Protein 3LP6 (pdb70)

InterPro domains:
  IPR000031 PurE domain [PF00731] (9-153)
  IPR000031 PurE domain [SM01001] (8-157)
  IPR000031 PurE domain [TIGR01162] (10-164)
  IPR024694 PurE, prokaryotic type [PIRSF001338] (7-166)
  IPR024694 PurE, prokaryotic type [PTHR23046] (5-164)
  IPR033747 Class I PurE [MF_01929] (10-161)

Organism: Mycobacterium tuberculosis (strain ATCC 25618 / H37Rv) (NCBI:txid83332)

Solvent-accessible surface area: 26859 Å² total; per-residue (Å²): 180,156,32,57,0,0,0,0,5,12,30,110,84,13,107,108,36,0,28,74,0,26,59,9,1,66,118,7,100,15,29,41,26,76,101,88,6,7,5,22,136,57,11,115,52,1,32,59,13,0,114,25,0,24,94,88,11,3,28,0,0,0,0,0,11,10,1,1,1,1,4,0,1,0,0,0,9,3,1,17,0,0,0,0,0,0,0,7,19,68,77,196,84,44,0,46,1,0,0,2,0,0,1,13,4,48,93,11,7,2,2,0,0,2,12,16,26,12,0,19,5,0,0,18,0,0,0,7,13,14,0,9,73,52,87,156,16,46,62,92,5,76,42,30,36,96,132,30,31,92,74,4,64,63,81,28,61,63,0,84,170,72,47,99,242,30,76,0,0,0,0,0,11,27,32,86,9,35,108,32,0,30,74,0,24,52,7,0,65,113,9,106,13,54,43,26,16,71,7,5,4,4,21,52,12,10,112,53,0,32,61,11,1,119,21,0,46,97,108,44,5,75,2,0,0,0,0,10,8,1,1,1,1,4,0,0,1,0,11,20,5,16,123,30,62,4,0,0,0,0,6,50,77,73,86,20,115,0,78,1,0,51,19,0,0,63,58,28,52,104,68,15,112,18,36,37,20,65,67,25,12,0,22,85,0,0,44,54,0,1,133,66,15,0,62,96,57,93,124,14,137,62,98,15,78,44,31,74,83,138,92,62,98,66,99,63,58,121,75,36,90,114,117,158,89,49,18,147,126,125,211,142,92,118,167,26,73,0,0,0,0,4,13,34,104,86,9,106,104,41,0,30,76,0,24,56,9,0,65,114,10,105,12,28,41,29,72,104,82,8,9,4,23,139,59,8,100,57,0,19,73,17,1,128,26,0,23,98,76,30,3,31,0,0,0,0,0,10,8,1,1,1,1,3,0,0,0,0,0,10,5,2,17,0,0,0,0,0,0,0,7,18,70,76,194,85,44,0,47,1,0,0,2,0,0,1,13,3,50,85,10,6,2,2,0,0,2,11,16,27,12,0,22,4,0,0,19,0,0,1,8,13,14,0,10,74,55,93,156,13,49,62,99,6,60,41,24,32,79,136,41,28,97,71,4,61,59,68,17,40,86,6,73,155,69,16,22,129,108,68,192,152,17,84,56,84,95,170,30,73,0,0,0,0,0,13,28,56,87,11,32,101,41,0,28,76,0,22,60,11,0,26,86,10,61,7,11,41,26,7,48,5,7,4,4,22,57,11,7,97,55,0,21,79,18,1,132,26,0,41,99,78,31,3,74,2,0,0,0,0,9,8,1,0,1,0,3,0,0,0,0,11,21,8,15,122,28,60,4,0,0,0,0,6,52,75,73,88,20,115,0,80,1,0,50,19,0,0,61,56,28,56,100,66,16,112,17,38,39,20,66,66,28,13,0,24,87,0,0,47,53,0,1,131,58,14,0,73,98,50,85,154,11,106,63,99,15,77,30,39,75,88,150,96,65,100,79,91,66,66,139,72,61,78,104,112,171,117,111

B-factor: mean 25.92, std 11.49, range [10.52, 127.17]

Secondary structure (DSSP, 8-state):
---SEEEEES-GGGHHHHHHHHHHHHHTT--EEEEE--TTT-HHHHHHHHHHHHHHT--EEEEEEESS--HHHHHHHH-SS-EEEEEEP-SSGGGHHHHHHHH-PPTT---EE--TT-HHHHHHHHHHHHHTT-HHHHHHHHHHHHHHHHHHHHHHHHHHHHT-/--SEEEEES-GGGHHHHHHHHHHHHHTT--EEEEE--TTT-HHHHHHHHHHTTTTT--EEEEEEESS--HHHHHHHH-SS-EEEEEEP-SSGGGHHHHHHHH-PPTT---EE--TT-HHHHHHHHHHHHHTT-HHHHHHHHHHHHHHHHHHHHHHHHHHHHHHHHH-/--PPPSEEEEESSGGGHHHHHHHHHHHHHTT--EEEEE--TTT-HHHHHHHHHHHGGGT--EEEEEEESS--HHHHHHHT-SS-EEEEEEP-SSGGGHHHHHHHH-PPTT---EE--TT-HHHHHHHHHHHHHTT-HHHHHHHHHHHHHHHHHHHHHHHHHHHHHHHHH-/-PPTTPPPSEEEEESSGGGHHHHHHHHHHHHHTT--EEEEE--TTT-HHHHHHHHHHHGGGT--EEEEEEESS--HHHHHHTT-SS-EEEEEEP-SSGGGHHHHHHHH-PPTT---EE--TT-HHHHHHHHHHHHHTT-HHHHHHHHHHHHHHHHHHHHHHHHHHHH-

CATH classification: 3.40.50.1970

Nearest PDB structures (foldseek):
  3lp6-assembly1_C  TM=1.006E+00  e=2.056E-31  Mycobacterium tuberculosis
  4zmb-assembly1_B  TM=9.821E-01  e=9.609E-20  Acetobacter aceti 1023
  2fw8-assembly1_A  TM=9.788E-01  e=3.638E-19  Acetobacter aceti
  4z7j-assembly1_A  TM=9.784E-01  e=3.638E-19  Acetobacter aceti 1023
  5clf-assembly1_B  TM=9.811E-01  e=4.363E-19  Acetobacter aceti 1023

Foldseek 3Di:
DQAQEEEEEQDVVCCVLQVLLVVLLVVLPGHYYYYNAHCVPHVVVLLCCLQCQVVSNYQEYEYEYEALGCSQQSSQVRHVHAYEYAQEYDPPDRSPNSQCNQQVDPPDGHHHYDDHSPNNVVNVVVLCVVCVPPVVSVVVNVVVVVVVVVVVVVVVVVVVVVVD/DAQEEEEEQDVVLCVLQVLLVVLLVVLPGHYYYYNDHCPPHVVRLLCCLQCQVVVNYQEYEYEYEALRCSQQSSQVRHVHAYEYAQEQDDPDRSPNSQCNQQVDPPDGHHRYDDHSPNNVVNVVVLCVVCVPPPVSVVVNVVVVVVVVVVVVVVVVVVVVVVVVVVD/DPDQAQEEQEEQDCVCCVLQVLLVVLLVVLPGHYYYYYAHCVPCVPVLLVCLQCQVVSNHQEYEYEYEALRCSQQSSQVRHVHAYEYAQEYDDPDRSPNSQCNQQVDPPDGHHRYDDHSPNNVVNVVVLCVVCVPPPVSVVVNVVVVVVVVVVVVVVVVVVVVVVVVVVD/DADPDDQAQEEEEEQDVVCCVLLVLLVVLCVVLNGHYDYYHDHCVPCVPVLLVCLQCQVVSNHQEYEYEYEALRCSQQSSQVRHVHAYEYAQEYDPPDRSPNSQCNQQVDDPDGHHRYDDHSVNNVVNVVVLVVVCVPPVVSVVVNVVVVVVVVVVVVVVVVVVVVVD

Structure (mmCIF, N/CA/C/O backbone):
data_3LP6
#
_entry.id   3LP6
#
_cell.length_a   145.696
_cell.length_b   145.696
_cell.length_c   58.384
_cell.angle_alpha   90.00
_cell.angle_beta   90.00
_cell.angle_gamma   90.00
#
_symmetry.space_group_name_H-M   'P 42 21 2'
#
loop_
_entity.id
_entity.type
_entity.pdbx_description
1 polymer 'Phosphoribosylaminoimidazole carboxylase catalytic subunit'
2 non-polymer 'FORMIC ACID'
3 non-polymer GLYCEROL
4 water water
#
loop_
_atom_site.group_PDB
_atom_site.id
_atom_site.type_symbol
_atom_site.label_atom_id
_atom_site.label_alt_id
_atom_site.label_comp_id
_atom_site.label_asym_id
_atom_site.label_entity_id
_atom_site.label_seq_id
_atom_site.pdbx_PDB_ins_code
_atom_site.Cartn_x
_atom_site.Cartn_y
_atom_site.Cartn_z
_atom_site.occupancy
_atom_site.B_iso_or_equiv
_atom_site.auth_seq_id
_atom_site.auth_comp_id
_atom_site.auth_asym_id
_atom_site.auth_atom_id
_atom_site.pdbx_PDB_model_num
ATOM 1 N N . GLU A 1 6 ? 66.684 7.730 10.573 1.00 72.42 6 GLU A N 1
ATOM 2 C CA . GLU A 1 6 ? 66.827 7.730 12.023 1.00 70.83 6 GLU A CA 1
ATOM 3 C C . GLU A 1 6 ? 65.476 8.002 12.680 1.00 58.93 6 GLU A C 1
ATOM 4 O O . GLU A 1 6 ? 64.660 8.753 12.145 1.00 61.63 6 GLU A O 1
ATOM 10 N N . ARG A 1 7 ? 65.238 7.382 13.831 1.00 44.97 7 ARG A N 1
ATOM 11 C CA . ARG A 1 7 ? 63.968 7.547 14.528 1.00 37.96 7 ARG A CA 1
ATOM 12 C C . ARG A 1 7 ? 63.855 8.944 15.130 1.00 27.52 7 ARG A C 1
ATOM 13 O O . ARG A 1 7 ? 64.835 9.489 15.639 1.00 31.08 7 ARG A O 1
ATOM 21 N N . PRO A 1 8 ? 62.650 9.515 15.079 1.00 28.35 8 PRO A N 1
ATOM 22 C CA . PRO A 1 8 ? 62.424 10.893 15.530 1.00 25.30 8 PRO A CA 1
ATOM 23 C C . PRO A 1 8 ? 62.807 11.091 16.997 1.00 27.86 8 PRO A C 1
ATOM 24 O O . PRO A 1 8 ? 62.566 10.192 17.808 1.00 25.24 8 PRO A O 1
ATOM 28 N N . ARG A 1 9 ? 63.389 12.250 17.317 1.00 24.42 9 ARG A N 1
ATOM 29 C CA . ARG A 1 9 ? 63.735 12.611 18.690 1.00 21.66 9 ARG A CA 1
ATOM 30 C C . ARG A 1 9 ? 62.791 13.687 19.223 1.00 20.14 9 ARG A C 1
ATOM 31 O O . ARG A 1 9 ? 62.704 13.908 20.433 1.00 21.84 9 ARG A O 1
ATOM 39 N N . VAL A 1 10 ? 62.113 14.379 18.312 1.00 20.10 10 VAL A N 1
ATOM 40 C CA . VAL A 1 10 ? 61.151 15.417 18.686 1.00 18.06 10 VAL A CA 1
ATOM 41 C C . VAL A 1 10 ? 59.865 15.218 17.902 1.00 19.64 10 VAL A C 1
ATOM 42 O O . VAL A 1 10 ? 59.894 14.962 16.699 1.00 23.18 10 VAL A O 1
ATOM 46 N N . GLY A 1 11 ? 58.731 15.316 18.583 1.00 18.03 11 GLY A N 1
ATOM 47 C CA . GLY A 1 11 ? 57.455 15.231 17.899 1.00 16.87 11 GLY A CA 1
ATOM 48 C C . GLY A 1 11 ? 56.855 16.619 17.813 1.00 18.42 11 GLY A C 1
ATOM 49 O O . GLY A 1 11 ? 56.962 17.396 18.760 1.00 23.29 11 GLY A O 1
ATOM 50 N N . VAL A 1 12 ? 56.254 16.946 16.674 1.00 16.86 12 VAL A N 1
ATOM 51 C CA . VAL A 1 12 ? 55.602 18.246 16.507 1.00 15.58 12 VAL A CA 1
ATOM 52 C C . VAL A 1 12 ? 54.154 17.947 16.178 1.00 20.10 12 VAL A C 1
ATOM 53 O O . VAL A 1 12 ? 53.846 17.407 15.117 1.00 20.34 12 VAL A O 1
ATOM 57 N N . ILE A 1 13 ? 53.262 18.259 17.108 1.00 17.03 13 ILE A N 1
ATOM 58 C CA . ILE A 1 13 ? 51.876 17.870 16.936 1.00 17.45 13 ILE A CA 1
ATOM 59 C C . ILE A 1 13 ? 50.954 19.070 17.084 1.00 18.22 13 ILE A C 1
ATOM 60 O O . ILE A 1 13 ? 51.331 20.106 17.658 1.00 19.16 13 ILE A O 1
ATOM 65 N N . MET A 1 14 ? 49.750 18.934 16.544 1.00 16.80 14 MET A N 1
ATOM 66 C CA . MET A 1 14 ? 48.805 20.036 16.501 1.00 16.81 14 MET A CA 1
ATOM 67 C C . MET A 1 14 ? 47.418 19.452 16.316 1.00 21.77 14 MET A C 1
ATOM 68 O O . MET A 1 14 ? 47.268 18.338 15.810 1.00 22.82 14 MET A O 1
ATOM 73 N N . GLY A 1 15 ? 46.398 20.205 16.719 1.00 18.87 15 GLY A N 1
ATOM 74 C CA . GLY A 1 15 ? 45.036 19.699 16.675 1.00 23.70 15 GLY A CA 1
ATOM 75 C C . GLY A 1 15 ? 44.403 19.661 15.295 1.00 26.04 15 GLY A C 1
ATOM 76 O O . GLY A 1 15 ? 43.429 18.942 15.075 1.00 23.56 15 GLY A O 1
ATOM 77 N N . SER A 1 16 ? 44.940 20.437 14.361 1.00 23.11 16 SER A N 1
ATOM 78 C CA . SER A 1 16 ? 44.372 20.498 13.019 1.00 26.67 16 SER A CA 1
ATOM 79 C C . SER A 1 16 ? 45.446 20.784 11.980 1.00 30.03 16 SER A C 1
ATOM 80 O O . SER A 1 16 ? 46.430 21.453 12.272 1.00 28.42 16 SER A O 1
ATOM 83 N N . ASP A 1 17 ? 45.261 20.283 10.764 1.00 28.17 17 ASP A N 1
ATOM 84 C CA . ASP A 1 17 ? 46.191 20.610 9.691 1.00 27.51 17 ASP A CA 1
ATOM 85 C C . ASP A 1 17 ? 46.148 22.107 9.385 1.00 32.01 17 ASP A C 1
ATOM 86 O O . ASP A 1 17 ? 47.060 22.647 8.761 1.00 33.01 17 ASP A O 1
ATOM 91 N N . SER A 1 18 ? 45.098 22.778 9.850 1.00 26.46 18 SER A N 1
ATOM 92 C CA . SER A 1 18 ? 44.985 24.223 9.672 1.00 30.22 18 SER A CA 1
ATOM 93 C C . SER A 1 18 ? 45.960 24.988 10.571 1.00 28.03 18 SER A C 1
ATOM 94 O O . SER A 1 18 ? 46.143 26.197 10.407 1.00 27.21 18 SER A O 1
ATOM 97 N N . ASP A 1 19 ? 46.571 24.284 11.523 1.00 24.16 19 ASP A N 1
ATOM 98 C CA . ASP A 1 19 ? 47.599 24.871 12.379 1.00 21.84 19 ASP A CA 1
ATOM 99 C C . ASP A 1 19 ? 48.964 24.859 11.683 1.00 24.03 19 ASP A C 1
ATOM 100 O O . ASP A 1 19 ? 49.918 25.451 12.183 1.00 24.98 19 ASP A O 1
ATOM 105 N N . TRP A 1 20 ? 49.066 24.180 10.542 1.00 24.46 20 TRP A N 1
ATOM 106 C CA . TRP A 1 20 ? 50.364 23.976 9.884 1.00 23.14 20 TRP A CA 1
ATOM 107 C C . TRP A 1 20 ? 51.075 25.260 9.435 1.00 27.24 20 TRP A C 1
ATOM 108 O O . TRP A 1 20 ? 52.295 25.368 9.558 1.00 24.46 20 TRP A O 1
ATOM 119 N N . PRO A 1 21 ? 50.321 26.234 8.904 1.00 27.12 21 PRO A N 1
ATOM 120 C CA . PRO A 1 21 ? 50.950 27.512 8.542 1.00 29.98 21 PRO A CA 1
ATOM 121 C C . PRO A 1 21 ? 51.770 28.090 9.698 1.00 34.68 21 PRO A C 1
ATOM 122 O O . PRO A 1 21 ? 52.805 28.714 9.456 1.00 35.56 21 PRO A O 1
ATOM 126 N N . VAL A 1 22 ? 51.313 27.881 10.932 1.00 26.56 22 VAL A N 1
ATOM 127 C CA . VAL A 1 22 ? 52.073 28.281 12.117 1.00 26.69 22 VAL A CA 1
ATOM 128 C C . VAL A 1 22 ? 53.125 27.239 12.522 1.00 27.43 22 VAL A C 1
ATOM 129 O O . VAL A 1 22 ? 54.299 27.560 12.687 1.00 23.98 22 VAL A O 1
ATOM 133 N N . MET A 1 23 ? 52.711 25.984 12.669 1.00 22.01 23 MET A N 1
ATOM 134 C CA . MET A 1 23 ? 53.581 24.981 13.271 1.00 18.62 23 MET A CA 1
ATOM 135 C C . MET A 1 23 ? 54.736 24.557 12.368 1.00 22.44 23 MET A C 1
ATOM 136 O O . MET A 1 23 ? 55.714 23.975 12.836 1.00 24.14 23 MET A O 1
ATOM 141 N N . ALA A 1 24 ? 54.612 24.837 11.075 1.00 23.51 24 ALA A N 1
ATOM 142 C CA . ALA A 1 24 ? 55.659 24.479 10.121 1.00 24.88 24 ALA A CA 1
ATOM 143 C C . ALA A 1 24 ? 57.012 25.051 10.544 1.00 21.13 24 ALA A C 1
ATOM 144 O O . ALA A 1 24 ? 58.053 24.451 10.290 1.00 25.21 24 ALA A O 1
ATOM 146 N N . ASP A 1 25 ? 57.000 26.214 11.189 1.00 21.24 25 ASP A N 1
ATOM 147 C CA . ASP A 1 25 ? 58.246 26.835 11.628 1.00 20.45 25 ASP A CA 1
ATOM 148 C C . ASP A 1 25 ? 59.005 25.982 12.644 1.00 20.73 25 ASP A C 1
ATOM 149 O O . ASP A 1 25 ? 60.232 26.037 12.707 1.00 21.13 25 ASP A O 1
ATOM 154 N N . ALA A 1 26 ? 58.291 25.191 13.441 1.00 18.20 26 ALA A N 1
ATOM 155 C CA . ALA A 1 26 ? 58.972 24.337 14.405 1.00 19.53 26 ALA A CA 1
ATOM 156 C C . ALA A 1 26 ? 59.722 23.238 13.659 1.00 22.71 26 ALA A C 1
ATOM 157 O O . ALA A 1 26 ? 60.861 22.896 13.992 1.00 20.92 26 ALA A O 1
ATOM 159 N N . ALA A 1 27 ? 59.080 22.694 12.634 1.00 22.51 27 ALA A N 1
ATOM 160 C CA . ALA A 1 27 ? 59.709 21.642 11.850 1.00 22.40 27 ALA A CA 1
ATOM 161 C C . ALA A 1 27 ? 60.931 22.200 11.146 1.00 27.57 27 ALA A C 1
ATOM 162 O O . ALA A 1 27 ? 61.971 21.543 11.079 1.00 25.15 27 ALA A O 1
ATOM 164 N N . ALA A 1 28 ? 60.807 23.423 10.635 1.00 22.25 28 ALA A N 1
ATOM 165 C CA . ALA A 1 28 ? 61.914 24.070 9.953 1.00 26.61 28 ALA A CA 1
ATOM 166 C C . ALA A 1 28 ? 63.102 24.271 10.895 1.00 29.28 28 ALA A C 1
ATOM 167 O O . ALA A 1 28 ? 64.249 24.016 10.523 1.00 29.63 28 ALA A O 1
ATOM 169 N N . ALA A 1 29 ? 62.827 24.723 12.115 1.00 23.19 29 ALA A N 1
ATOM 170 C CA . ALA A 1 29 ? 63.892 24.948 13.089 1.00 23.10 29 ALA A CA 1
ATOM 171 C C . ALA A 1 29 ? 64.618 23.653 13.426 1.00 24.91 29 ALA A C 1
ATOM 172 O O . ALA A 1 29 ? 65.847 23.621 13.481 1.00 22.17 29 ALA A O 1
ATOM 174 N N . LEU A 1 30 ? 63.860 22.582 13.645 1.00 21.05 30 LEU A N 1
ATOM 175 C CA . LEU A 1 30 ? 64.458 21.287 13.912 1.00 21.19 30 LEU A CA 1
ATOM 176 C C . LEU A 1 30 ? 65.329 20.824 12.743 1.00 25.93 30 LEU A C 1
ATOM 177 O O . LEU A 1 30 ? 66.412 20.284 12.949 1.00 25.60 30 LEU A O 1
ATOM 182 N N . ALA A 1 31 ? 64.857 21.035 11.519 1.00 26.45 31 ALA A N 1
ATOM 183 C CA . ALA A 1 31 ? 65.602 20.576 10.354 1.00 29.83 31 ALA A CA 1
ATOM 184 C C . ALA A 1 31 ? 66.916 21.343 10.222 1.00 28.42 31 ALA A C 1
ATOM 185 O O . ALA A 1 31 ? 67.932 20.778 9.806 1.00 30.30 31 ALA A O 1
ATOM 187 N N . GLU A 1 32 ? 66.900 22.623 10.583 1.00 25.82 32 GLU A N 1
ATOM 188 C CA . GLU A 1 32 ? 68.116 23.439 10.536 1.00 29.67 32 GLU A CA 1
ATOM 189 C C . GLU A 1 32 ? 69.215 22.839 11.406 1.00 29.18 32 GLU A C 1
ATOM 190 O O . GLU A 1 32 ? 70.400 22.960 11.095 1.00 31.99 32 GLU A O 1
ATOM 196 N N . PHE A 1 33 ? 68.815 22.179 12.491 1.00 24.56 33 PHE A N 1
ATOM 197 C CA . PHE A 1 33 ? 69.772 21.534 13.389 1.00 23.37 33 PHE A CA 1
ATOM 198 C C . PHE A 1 33 ? 69.882 20.027 13.170 1.00 26.53 33 PHE A C 1
ATOM 199 O O . PHE A 1 33 ? 70.447 19.317 14.001 1.00 26.24 33 PHE A O 1
ATOM 207 N N . ASP A 1 34 ? 69.340 19.546 12.056 1.00 27.36 34 ASP A N 1
ATOM 208 C CA . ASP A 1 34 ? 69.400 18.122 11.719 1.00 24.97 34 ASP A CA 1
ATOM 209 C C . ASP A 1 34 ? 68.878 17.213 12.833 1.00 26.41 34 ASP A C 1
ATOM 210 O O . ASP A 1 34 ? 69.423 16.135 13.067 1.00 27.48 34 ASP A O 1
ATOM 215 N N . ILE A 1 35 ? 67.825 17.645 13.520 1.00 25.16 35 ILE A N 1
ATOM 216 C CA . ILE A 1 35 ? 67.193 16.790 14.516 1.00 22.04 35 ILE A CA 1
ATOM 217 C C . ILE A 1 35 ? 66.052 16.018 13.862 1.00 25.51 35 ILE A C 1
ATOM 218 O O . ILE A 1 35 ? 65.124 16.629 13.325 1.00 24.85 35 ILE A O 1
ATOM 223 N N . PRO A 1 36 ? 66.115 14.676 13.903 1.00 24.73 36 PRO A N 1
ATOM 224 C CA . PRO A 1 36 ? 65.035 13.840 13.374 1.00 23.80 36 PRO A CA 1
ATOM 225 C C . PRO A 1 36 ? 63.747 14.165 14.094 1.00 23.88 36 PRO A C 1
ATOM 226 O O . PRO A 1 36 ? 63.726 14.236 15.325 1.00 25.87 36 PRO A O 1
ATOM 230 N N . ALA A 1 37 ? 62.679 14.368 13.336 1.00 24.67 37 ALA A N 1
ATOM 231 C CA . ALA A 1 37 ? 61.423 14.782 13.927 1.00 20.37 37 ALA A CA 1
ATOM 232 C C . ALA A 1 37 ? 60.257 14.190 13.162 1.00 24.42 37 ALA A C 1
ATOM 233 O O . ALA A 1 37 ? 60.409 13.735 12.026 1.00 29.23 37 ALA A O 1
ATOM 235 N N . GLU A 1 38 ? 59.092 14.182 13.796 1.00 19.99 38 GLU A N 1
ATOM 236 C CA . GLU A 1 38 ? 57.886 13.739 13.126 1.00 22.32 38 GLU A CA 1
ATOM 237 C C . GLU A 1 38 ? 56.827 14.793 13.364 1.00 24.22 38 GLU A C 1
ATOM 238 O O . GLU A 1 38 ? 56.919 15.582 14.310 1.00 26.56 38 GLU A O 1
ATOM 244 N N . VAL A 1 39 ? 55.838 14.829 12.486 1.00 25.24 39 VAL A N 1
ATOM 245 C CA . VAL A 1 39 ? 54.753 15.781 12.622 1.00 22.88 39 VAL A CA 1
ATOM 246 C C . VAL A 1 39 ? 53.468 14.985 12.604 1.00 21.95 39 VAL A C 1
ATOM 247 O O . VAL A 1 39 ? 53.352 13.994 11.871 1.00 27.20 39 VAL A O 1
ATOM 251 N N . ARG A 1 40 ? 52.512 15.394 13.428 1.00 18.14 40 ARG A N 1
ATOM 252 C CA . ARG A 1 40 ? 51.244 14.680 13.514 1.00 20.91 40 ARG A CA 1
ATOM 253 C C . ARG A 1 40 ? 50.107 15.622 13.815 1.00 18.54 40 ARG A C 1
ATOM 254 O O . ARG A 1 40 ? 50.275 16.592 14.549 1.00 18.39 40 ARG A O 1
ATOM 262 N N . VAL A 1 41 ? 48.940 15.322 13.252 1.00 21.46 41 VAL A N 1
ATOM 263 C CA . VAL A 1 41 ? 47.716 15.946 13.719 1.00 20.29 41 VAL A CA 1
ATOM 264 C C . VAL A 1 41 ? 47.133 15.010 14.779 1.00 20.58 41 VAL A C 1
ATOM 265 O O . VAL A 1 41 ? 46.844 13.844 14.498 1.00 23.17 41 VAL A O 1
ATOM 269 N N . VAL A 1 42 ? 47.003 15.540 15.991 1.00 19.56 42 VAL A N 1
ATOM 270 C CA . VAL A 1 42 ? 46.529 14.827 17.163 1.00 20.71 42 VAL A CA 1
ATOM 271 C C . VAL A 1 42 ? 45.672 15.826 17.906 1.00 19.19 42 VAL A C 1
ATOM 272 O O . VAL A 1 42 ? 46.173 16.863 18.310 1.00 20.54 42 VAL A O 1
ATOM 276 N N . SER A 1 43 ? 44.385 15.532 18.079 1.00 16.77 43 SER A N 1
ATOM 277 C CA . SER A 1 43 ? 43.468 16.467 18.711 1.00 16.48 43 SER A CA 1
ATOM 278 C C . SER A 1 43 ? 43.059 15.981 20.102 1.00 19.87 43 SER A C 1
ATOM 279 O O . SER A 1 43 ? 42.615 14.838 20.268 1.00 22.01 43 SER A O 1
ATOM 282 N N . ALA A 1 44 ? 43.211 16.845 21.095 1.00 18.09 44 ALA A N 1
ATOM 283 C CA . ALA A 1 44 ? 42.835 16.509 22.461 1.00 21.07 44 ALA A CA 1
ATOM 284 C C . ALA A 1 44 ? 41.327 16.356 22.558 1.00 21.58 44 ALA A C 1
ATOM 285 O O . ALA A 1 44 ? 40.823 15.517 23.297 1.00 20.20 44 ALA A O 1
ATOM 287 N N . HIS A 1 45 ? 40.606 17.174 21.806 1.00 17.00 45 HIS A N 1
ATOM 288 C CA . HIS A 1 45 ? 39.150 17.189 21.898 1.00 17.80 45 HIS A CA 1
ATOM 289 C C . HIS A 1 45 ? 38.440 16.229 20.945 1.00 20.31 45 HIS A C 1
ATOM 290 O O . HIS A 1 45 ? 37.352 15.758 21.244 1.00 22.77 45 HIS A O 1
ATOM 297 N N . ARG A 1 46 ? 39.060 15.940 19.806 1.00 20.19 46 ARG A N 1
ATOM 298 C CA . ARG A 1 46 ? 38.441 15.097 18.790 1.00 20.96 46 ARG A CA 1
ATOM 299 C C . ARG A 1 46 ? 39.078 13.703 18.658 1.00 21.68 46 ARG A C 1
ATOM 300 O O . ARG A 1 46 ? 38.467 12.792 18.107 1.00 21.96 46 ARG A O 1
ATOM 308 N N . THR A 1 47 ? 40.304 13.543 19.156 1.00 23.70 47 THR A N 1
ATOM 309 C CA . THR A 1 47 ? 40.930 12.217 19.245 1.00 22.03 47 THR A CA 1
ATOM 310 C C . THR A 1 47 ? 41.650 12.032 20.584 1.00 23.41 47 THR A C 1
ATOM 311 O O . THR A 1 47 ? 42.862 11.828 20.621 1.00 23.33 47 THR A O 1
ATOM 315 N N . PRO A 1 48 ? 40.905 12.111 21.694 1.00 22.94 48 PRO A N 1
ATOM 316 C CA . PRO A 1 48 ? 41.523 11.985 23.017 1.00 21.93 48 PRO A CA 1
ATOM 317 C C . PRO A 1 48 ? 42.235 10.655 23.224 1.00 19.88 48 PRO A C 1
ATOM 318 O O . PRO A 1 48 ? 43.291 10.646 23.850 1.00 23.75 48 PRO A O 1
ATOM 322 N N . GLU A 1 49 ? 41.685 9.552 22.720 1.00 23.17 49 GLU A N 1
ATOM 323 C CA . GLU A 1 49 ? 42.374 8.261 22.855 1.00 22.95 49 GLU A CA 1
ATOM 324 C C . GLU A 1 49 ? 43.712 8.256 22.101 1.00 21.77 49 GLU A C 1
ATOM 325 O O . GLU A 1 49 ? 44.728 7.811 22.636 1.00 21.86 49 GLU A O 1
ATOM 331 N N . ALA A 1 50 ? 43.716 8.761 20.869 1.00 20.67 50 ALA A N 1
ATOM 332 C CA . ALA A 1 50 ? 44.948 8.865 20.088 1.00 24.48 50 ALA A CA 1
ATOM 333 C C . ALA A 1 50 ? 45.964 9.762 20.781 1.00 21.39 50 ALA A C 1
ATOM 334 O O . ALA A 1 50 ? 47.167 9.476 20.791 1.00 21.81 50 ALA A O 1
ATOM 336 N N . MET A 1 51 ? 45.477 10.861 21.349 1.00 18.78 51 MET A N 1
ATOM 337 C CA A MET A 1 51 ? 46.328 11.810 22.057 0.67 21.01 51 MET A CA 1
ATOM 338 C CA B MET A 1 51 ? 46.339 11.801 22.050 0.33 20.68 51 MET A CA 1
ATOM 339 C C . MET A 1 51 ? 46.976 11.132 23.255 1.00 20.31 51 MET A C 1
ATOM 340 O O . MET A 1 51 ? 48.174 11.240 23.462 1.00 20.45 51 MET A O 1
ATOM 349 N N . PHE A 1 52 ? 46.166 10.423 24.035 1.00 19.14 52 PHE A N 1
ATOM 350 C CA . PHE A 1 52 ? 46.674 9.735 25.211 1.00 23.24 52 PHE A CA 1
ATOM 351 C C . PHE A 1 52 ? 47.722 8.683 24.824 1.00 22.41 52 PHE A C 1
ATOM 352 O O . PHE A 1 52 ? 48.792 8.605 25.438 1.00 22.60 52 PHE A O 1
ATOM 360 N N . SER A 1 53 ? 47.433 7.898 23.789 1.00 22.00 53 SER A N 1
ATOM 361 C CA . SER A 1 53 ? 48.402 6.907 23.298 1.00 20.21 53 SER A CA 1
ATOM 362 C C . SER A 1 53 ? 49.702 7.540 22.804 1.00 21.53 53 SER A C 1
ATOM 363 O O . SER A 1 53 ? 50.789 7.033 23.070 1.00 23.60 53 SER A O 1
ATOM 366 N N . TYR A 1 54 ? 49.582 8.646 22.074 1.00 22.10 54 TYR A N 1
ATOM 367 C CA . TYR A 1 54 ? 50.748 9.319 21.533 1.00 21.25 54 TYR A CA 1
ATOM 368 C C . TYR A 1 54 ? 51.681 9.750 22.663 1.00 22.57 54 TYR A C 1
ATOM 369 O O . TYR A 1 54 ? 52.893 9.507 22.618 1.00 19.98 54 TYR A O 1
ATOM 378 N N . ALA A 1 55 ? 51.102 10.372 23.684 1.00 19.04 55 ALA A N 1
ATOM 379 C CA . ALA A 1 55 ? 51.866 10.862 24.826 1.00 19.51 55 ALA A CA 1
ATOM 380 C C . ALA A 1 55 ? 52.477 9.717 25.619 1.00 20.22 55 ALA A C 1
ATOM 381 O O . ALA A 1 55 ? 53.658 9.753 25.960 1.00 21.31 55 ALA A O 1
ATOM 383 N N . ARG A 1 56 ? 51.665 8.712 25.924 1.00 22.26 56 ARG A N 1
ATOM 384 C CA . ARG A 1 56 ? 52.131 7.567 26.696 1.00 22.96 56 ARG A CA 1
ATOM 385 C C . ARG A 1 56 ? 53.246 6.818 25.980 1.00 25.61 56 ARG A C 1
ATOM 386 O O . ARG A 1 56 ? 54.209 6.374 26.609 1.00 27.76 56 ARG A O 1
ATOM 394 N N . GLY A 1 57 ? 53.125 6.690 24.663 1.00 23.61 57 GLY A N 1
ATOM 395 C CA . GLY A 1 57 ? 54.106 5.935 23.898 1.00 22.64 57 GLY A CA 1
ATOM 396 C C . GLY A 1 57 ? 55.376 6.684 23.518 1.00 23.55 57 GLY A C 1
ATOM 397 O O . GLY A 1 57 ? 56.335 6.081 23.060 1.00 25.44 57 GLY A O 1
ATOM 398 N N . ALA A 1 58 ? 55.387 7.996 23.716 1.00 19.80 58 ALA A N 1
ATOM 399 C CA . ALA A 1 58 ? 56.449 8.845 23.163 1.00 17.43 58 ALA A CA 1
ATOM 400 C C . ALA A 1 58 ? 57.861 8.426 23.576 1.00 21.41 58 ALA A C 1
ATOM 401 O O . ALA A 1 58 ? 58.724 8.204 22.728 1.00 22.76 58 ALA A O 1
ATOM 403 N N . ALA A 1 59 ? 58.099 8.322 24.876 1.00 21.88 59 ALA A N 1
ATOM 404 C CA . ALA A 1 59 ? 59.443 8.030 25.364 1.00 22.96 59 ALA A CA 1
ATOM 405 C C . ALA A 1 59 ? 59.931 6.669 24.850 1.00 25.73 59 ALA A C 1
ATOM 406 O O . ALA A 1 59 ? 61.089 6.516 24.434 1.00 24.61 59 ALA A O 1
ATOM 408 N N . ALA A 1 60 ? 59.043 5.683 24.866 1.00 24.75 60 ALA A N 1
ATOM 409 C CA . ALA A 1 60 ? 59.389 4.348 24.382 1.00 26.77 60 ALA A CA 1
ATOM 410 C C . ALA A 1 60 ? 59.780 4.358 22.902 1.00 27.60 60 ALA A C 1
ATOM 411 O O . ALA A 1 60 ? 60.633 3.575 22.472 1.00 31.97 60 ALA A O 1
ATOM 413 N N A ARG A 1 61 ? 59.160 5.241 22.130 0.53 26.73 61 ARG A N 1
ATOM 414 N N B ARG A 1 61 ? 59.154 5.246 22.134 0.47 26.89 61 ARG A N 1
ATOM 415 C CA A ARG A 1 61 ? 59.460 5.347 20.709 0.53 28.56 61 ARG A CA 1
ATOM 416 C CA B ARG A 1 61 ? 59.438 5.374 20.708 0.47 28.83 61 ARG A CA 1
ATOM 417 C C A ARG A 1 61 ? 60.782 6.072 20.478 0.53 30.23 61 ARG A C 1
ATOM 418 C C B ARG A 1 61 ? 60.761 6.099 20.473 0.47 30.23 61 ARG A C 1
ATOM 419 O O A ARG A 1 61 ? 61.296 6.096 19.361 0.53 32.30 61 ARG A O 1
ATOM 420 O O B ARG A 1 61 ? 61.258 6.144 19.349 0.47 32.02 61 ARG A O 1
ATOM 435 N N . GLY A 1 62 ? 61.324 6.669 21.534 1.00 26.94 62 GLY A N 1
ATOM 436 C CA . GLY A 1 62 ? 62.574 7.400 21.427 1.00 29.17 62 GLY A CA 1
ATOM 437 C C . GLY A 1 62 ? 62.441 8.914 21.411 1.00 27.65 62 GLY A C 1
ATOM 438 O O . GLY A 1 62 ? 63.439 9.623 21.313 1.00 26.34 62 GLY A O 1
ATOM 439 N N . LEU A 1 63 ? 61.220 9.429 21.503 1.00 22.75 63 LEU A N 1
ATOM 440 C CA . LEU A 1 63 ? 61.056 10.879 21.566 1.00 21.75 63 LEU A CA 1
ATOM 441 C C . LEU A 1 63 ? 61.658 11.419 22.855 1.00 25.75 63 LEU A C 1
ATOM 442 O O . LEU A 1 63 ? 61.578 10.778 23.908 1.00 21.16 63 LEU A O 1
ATOM 447 N N . GLU A 1 64 ? 62.242 12.610 22.765 1.00 18.66 64 GLU A N 1
ATOM 448 C CA . GLU A 1 64 ? 62.812 13.281 23.930 1.00 18.75 64 GLU A CA 1
ATOM 449 C C . GLU A 1 64 ? 62.090 14.577 24.296 1.00 22.64 64 GLU A C 1
ATOM 450 O O . GLU A 1 64 ? 62.198 15.051 25.429 1.00 22.47 64 GLU A O 1
ATOM 456 N N . VAL A 1 65 ? 61.355 15.147 23.340 1.00 14.80 65 VAL A N 1
ATOM 457 C CA . VAL A 1 65 ? 60.626 16.395 23.562 1.00 13.16 65 VAL A CA 1
ATOM 458 C C . VAL A 1 65 ? 59.398 16.343 22.660 1.00 17.97 65 VAL A C 1
ATOM 459 O O . VAL A 1 65 ? 59.474 15.815 21.549 1.00 17.64 65 VAL A O 1
ATOM 463 N N . ILE A 1 66 ? 58.271 16.875 23.124 1.00 16.56 66 ILE A N 1
ATOM 464 C CA . ILE A 1 66 ? 57.098 17.023 22.270 1.00 14.22 66 ILE A CA 1
ATOM 465 C C . ILE A 1 66 ? 56.734 18.503 22.186 1.00 14.75 66 ILE A C 1
ATOM 466 O O . ILE A 1 66 ? 56.611 19.176 23.210 1.00 17.81 66 ILE A O 1
ATOM 471 N N . ILE A 1 67 ? 56.593 19.010 20.965 1.00 14.39 67 ILE A N 1
ATOM 472 C CA . ILE A 1 67 ? 56.100 20.367 20.744 1.00 13.64 67 ILE A CA 1
ATOM 473 C C . ILE A 1 67 ? 54.648 20.213 20.340 1.00 15.04 67 ILE A C 1
ATOM 474 O O . ILE A 1 67 ? 54.353 19.452 19.424 1.00 16.39 67 ILE A O 1
ATOM 479 N N . ALA A 1 68 ? 53.738 20.897 21.029 1.00 11.94 68 ALA A N 1
ATOM 480 C CA . ALA A 1 68 ? 52.315 20.771 20.719 1.00 13.46 68 ALA A CA 1
ATOM 481 C C . ALA A 1 68 ? 51.691 22.145 20.552 1.00 17.31 68 ALA A C 1
ATOM 482 O O . ALA A 1 68 ? 51.859 23.013 21.405 1.00 17.80 68 ALA A O 1
ATOM 484 N N . GLY A 1 69 ? 50.967 22.334 19.455 1.00 17.00 69 GLY A N 1
ATOM 485 C CA . GLY A 1 69 ? 50.289 23.594 19.209 1.00 16.36 69 GLY A CA 1
ATOM 486 C C . GLY A 1 69 ? 48.780 23.435 19.284 1.00 18.47 69 GLY A C 1
ATOM 487 O O . GLY A 1 69 ? 48.224 22.437 18.806 1.00 18.61 69 GLY A O 1
ATOM 488 N N . ALA A 1 70 ? 48.119 24.413 19.893 1.00 16.46 70 ALA A N 1
ATOM 489 C CA . ALA A 1 70 ? 46.660 24.421 19.983 1.00 20.49 70 ALA A CA 1
ATOM 490 C C . ALA A 1 70 ? 46.158 25.840 20.198 1.00 17.74 70 ALA A C 1
ATOM 491 O O . ALA A 1 70 ? 46.882 26.690 20.730 1.00 14.66 70 ALA A O 1
ATOM 493 N N . GLY A 1 71 ? 44.912 26.081 19.800 1.00 17.16 71 GLY A N 1
ATOM 494 C CA . GLY A 1 71 ? 44.315 27.404 19.925 1.00 16.50 71 GLY A CA 1
ATOM 495 C C . GLY A 1 71 ? 43.032 27.431 20.733 1.00 18.58 71 GLY A C 1
ATOM 496 O O . GLY A 1 71 ? 42.400 26.395 20.964 1.00 18.92 71 GLY A O 1
ATOM 497 N N . GLY A 1 72 ? 42.641 28.627 21.161 1.00 17.16 72 GLY A N 1
ATOM 498 C CA . GLY A 1 72 ? 41.402 28.812 21.902 1.00 16.27 72 GLY A CA 1
ATOM 499 C C . GLY A 1 72 ? 41.532 28.233 23.294 1.00 18.76 72 GLY A C 1
ATOM 500 O O . GLY A 1 72 ? 42.503 28.513 24.000 1.00 20.89 72 GLY A O 1
ATOM 501 N N . ALA A 1 73 ? 40.552 27.425 23.690 1.00 15.69 73 ALA A N 1
ATOM 502 C CA . ALA A 1 73 ? 40.690 26.588 24.874 1.00 16.04 73 ALA A CA 1
ATOM 503 C C . ALA A 1 73 ? 41.675 25.489 24.498 1.00 21.76 73 ALA A C 1
ATOM 504 O O . ALA A 1 73 ? 41.295 24.374 24.139 1.00 20.25 73 ALA A O 1
ATOM 506 N N . ALA A 1 74 ? 42.952 25.839 24.561 1.00 17.01 74 ALA A N 1
ATOM 507 C CA . ALA A 1 74 ? 44.014 25.011 24.030 1.00 16.77 74 ALA A CA 1
ATOM 508 C C . ALA A 1 74 ? 44.464 24.033 25.106 1.00 20.58 74 ALA A C 1
ATOM 509 O O . ALA A 1 74 ? 45.174 24.400 26.042 1.00 22.10 74 ALA A O 1
ATOM 511 N N . HIS A 1 75 ? 44.032 22.786 24.973 1.00 16.00 75 HIS A N 1
ATOM 512 C CA . HIS A 1 75 ? 44.268 21.785 26.010 1.00 15.28 75 HIS A CA 1
ATOM 513 C C . HIS A 1 75 ? 45.321 20.740 25.621 1.00 17.16 75 HIS A C 1
ATOM 514 O O . HIS A 1 75 ? 45.824 20.011 26.475 1.00 18.53 75 HIS A O 1
ATOM 521 N N . LEU A 1 76 ? 45.661 20.674 24.340 1.00 15.79 76 LEU A N 1
ATOM 522 C CA . LEU A 1 76 ? 46.564 19.632 23.852 1.00 18.55 76 LEU A CA 1
ATOM 523 C C . LEU A 1 76 ? 47.929 19.589 24.573 1.00 19.03 76 LEU A C 1
ATOM 524 O O . LEU A 1 76 ? 48.345 18.533 25.050 1.00 16.05 76 LEU A O 1
ATOM 529 N N . PRO A 1 77 ? 48.632 20.729 24.672 1.00 15.66 77 PRO A N 1
ATOM 530 C CA . PRO A 1 77 ? 49.917 20.659 25.377 1.00 13.96 77 PRO A CA 1
ATOM 531 C C . PRO A 1 77 ? 49.796 20.143 26.813 1.00 15.14 77 PRO A C 1
ATOM 532 O O . PRO A 1 77 ? 50.607 19.317 27.244 1.00 15.94 77 PRO A O 1
ATOM 536 N N . GLY A 1 78 ? 48.811 20.634 27.554 1.00 15.58 78 GLY A N 1
ATOM 537 C CA . GLY A 1 78 ? 48.672 20.259 28.954 1.00 16.37 78 GLY A CA 1
ATOM 538 C C . GLY A 1 78 ? 48.313 18.795 29.117 1.00 16.90 78 GLY A C 1
ATOM 539 O O . GLY A 1 78 ? 48.830 18.102 29.991 1.00 17.32 78 GLY A O 1
ATOM 540 N N . MET A 1 79 ? 47.424 18.315 28.267 1.00 14.13 79 MET A N 1
ATOM 541 C CA . MET A 1 79 ? 46.983 16.933 28.372 1.00 14.85 79 MET A CA 1
ATOM 542 C C . MET A 1 79 ? 48.079 15.957 27.938 1.00 16.09 79 MET A C 1
ATOM 543 O O . MET A 1 79 ? 48.200 14.845 28.475 1.00 17.89 79 MET A O 1
ATOM 548 N N . VAL A 1 80 ? 48.891 16.368 26.968 1.00 16.17 80 VAL A N 1
ATOM 549 C CA . VAL A 1 80 ? 50.047 15.560 26.602 1.00 14.04 80 VAL A CA 1
ATOM 550 C C . VAL A 1 80 ? 51.028 15.529 27.768 1.00 15.51 80 VAL A C 1
ATOM 551 O O . VAL A 1 80 ? 51.510 14.462 28.151 1.00 16.27 80 VAL A O 1
ATOM 555 N N . ALA A 1 81 ? 51.279 16.683 28.374 1.00 13.93 81 ALA A N 1
ATOM 556 C CA . ALA A 1 81 ? 52.211 16.743 29.502 1.00 16.24 81 ALA A CA 1
ATOM 557 C C . ALA A 1 81 ? 51.715 15.905 30.683 1.00 18.14 81 ALA A C 1
ATOM 558 O O . ALA A 1 81 ? 52.513 15.340 31.429 1.00 16.54 81 ALA A O 1
ATOM 560 N N . ALA A 1 82 ? 50.397 15.799 30.828 1.00 18.43 82 ALA A N 1
ATOM 561 C CA . ALA A 1 82 ? 49.812 15.009 31.906 1.00 16.38 82 ALA A CA 1
ATOM 562 C C . ALA A 1 82 ? 50.139 13.527 31.758 1.00 19.86 82 ALA A C 1
ATOM 563 O O . ALA A 1 82 ? 50.161 12.784 32.747 1.00 20.73 82 ALA A O 1
ATOM 565 N N . ALA A 1 83 ? 50.394 13.102 30.522 1.00 18.93 83 ALA A N 1
ATOM 566 C CA . ALA A 1 83 ? 50.486 11.675 30.197 1.00 18.92 83 ALA A CA 1
ATOM 567 C C . ALA A 1 83 ? 51.897 11.162 29.892 1.00 18.79 83 ALA A C 1
ATOM 568 O O . ALA A 1 83 ? 52.074 9.971 29.647 1.00 21.66 83 ALA A O 1
ATOM 570 N N . THR A 1 84 ? 52.890 12.048 29.910 1.00 16.72 84 THR A N 1
ATOM 571 C CA . THR A 1 84 ? 54.275 11.671 29.630 1.00 19.13 84 THR A CA 1
ATOM 572 C C . THR A 1 84 ? 55.217 12.288 30.660 1.00 18.91 84 THR A C 1
ATOM 573 O O . THR A 1 84 ? 54.905 13.330 31.239 1.00 19.53 84 THR A O 1
ATOM 577 N N . PRO A 1 85 ? 56.378 11.655 30.901 1.00 16.77 85 PRO A N 1
ATOM 578 C CA . PRO A 1 85 ? 57.377 12.319 31.751 1.00 15.22 85 PRO A CA 1
ATOM 579 C C . PRO A 1 85 ? 58.236 13.283 30.947 1.00 16.68 85 PRO A C 1
ATOM 580 O O . PRO A 1 85 ? 59.042 14.005 31.527 1.00 19.07 85 PRO A O 1
ATOM 584 N N . LEU A 1 86 ? 58.092 13.268 29.626 1.00 15.88 86 LEU A N 1
ATOM 585 C CA . LEU A 1 86 ? 58.933 14.108 28.771 1.00 16.69 86 LEU A CA 1
ATOM 586 C C . LEU A 1 86 ? 58.554 15.579 28.898 1.00 15.09 86 LEU A C 1
ATOM 587 O O . LEU A 1 86 ? 57.402 15.904 29.184 1.00 15.94 86 LEU A O 1
ATOM 592 N N . PRO A 1 87 ? 59.522 16.472 28.658 1.00 15.10 87 PRO A N 1
ATOM 593 C CA . PRO A 1 87 ? 59.200 17.902 28.589 1.00 15.10 87 PRO A CA 1
ATOM 594 C C . PRO A 1 87 ? 58.313 18.202 27.383 1.00 15.58 87 PRO A C 1
ATOM 595 O O . PRO A 1 87 ? 58.555 17.692 26.287 1.00 18.74 87 PRO A O 1
ATOM 599 N N . VAL A 1 88 ? 57.294 19.024 27.589 1.00 13.76 88 VAL A N 1
ATOM 600 C CA . VAL A 1 88 ? 56.361 19.373 26.527 1.00 11.17 88 VAL A CA 1
ATOM 601 C C . VAL A 1 88 ? 56.401 20.867 26.341 1.00 15.20 88 VAL A C 1
ATOM 602 O O . VAL A 1 88 ? 56.325 21.614 27.319 1.00 14.72 88 VAL A O 1
ATOM 606 N N . ILE A 1 89 ? 56.535 21.296 25.092 1.00 14.18 89 ILE A N 1
ATOM 607 C CA . ILE A 1 89 ? 56.555 22.715 24.751 1.00 11.96 89 ILE A CA 1
ATOM 608 C C . ILE A 1 89 ? 55.223 23.039 24.092 1.00 16.31 89 ILE A C 1
ATOM 609 O O . ILE A 1 89 ? 54.833 22.374 23.138 1.00 16.97 89 ILE A O 1
ATOM 614 N N . GLY A 1 90 ? 54.530 24.061 24.595 1.00 15.47 90 GLY A N 1
ATOM 615 C CA . GLY A 1 90 ? 53.224 24.423 24.066 1.00 14.32 90 GLY A CA 1
ATOM 616 C C . GLY A 1 90 ? 53.305 25.691 23.240 1.00 17.81 90 GLY A C 1
ATOM 617 O O . GLY A 1 90 ? 53.865 26.695 23.678 1.00 15.54 90 GLY A O 1
ATOM 618 N N . VAL A 1 91 ? 52.744 25.643 22.039 1.00 15.50 91 VAL A N 1
ATOM 619 C CA . VAL A 1 91 ? 52.704 26.809 21.162 1.00 15.26 91 VAL A CA 1
ATOM 620 C C . VAL A 1 91 ? 51.270 27.309 21.081 1.00 17.39 91 VAL A C 1
ATOM 621 O O . VAL A 1 91 ? 50.397 26.631 20.531 1.00 15.40 91 VAL A O 1
ATOM 625 N N . PRO A 1 92 ? 51.002 28.493 21.639 1.00 13.20 92 PRO A N 1
ATOM 626 C CA . PRO A 1 92 ? 49.642 29.024 21.528 1.00 15.13 92 PRO A CA 1
ATOM 627 C C . PRO A 1 92 ? 49.377 29.455 20.098 1.00 18.57 92 PRO A C 1
ATOM 628 O O . PRO A 1 92 ? 50.102 30.289 19.560 1.00 20.22 92 PRO A O 1
ATOM 632 N N . VAL A 1 93 ? 48.356 28.874 19.484 1.00 16.93 93 VAL A N 1
ATOM 633 C CA . VAL A 1 93 ? 47.982 29.218 18.123 1.00 18.35 93 VAL A CA 1
ATOM 634 C C . VAL A 1 93 ? 46.843 30.225 18.173 1.00 16.64 93 VAL A C 1
ATOM 635 O O . VAL A 1 93 ? 45.791 29.961 18.764 1.00 17.60 93 VAL A O 1
ATOM 639 N N . PRO A 1 94 ? 47.040 31.405 17.568 1.00 16.27 94 PRO A N 1
ATOM 640 C CA . PRO A 1 94 ? 45.982 32.416 17.643 1.00 18.11 94 PRO A CA 1
ATOM 641 C C . PRO A 1 94 ? 44.835 32.039 16.720 1.00 23.30 94 PRO A C 1
ATOM 642 O O . PRO A 1 94 ? 45.087 31.663 15.578 1.00 21.14 94 PRO A O 1
ATOM 646 N N . LEU A 1 95 ? 43.598 32.106 17.206 1.00 16.24 95 LEU A N 1
ATOM 647 C CA . LEU A 1 95 ? 42.462 31.832 16.334 1.00 20.59 95 LEU A CA 1
ATOM 648 C C . LEU A 1 95 ? 41.814 33.123 15.841 1.00 27.14 95 LEU A C 1
ATOM 649 O O . LEU A 1 95 ? 42.444 34.180 15.862 1.00 27.41 95 LEU A O 1
ATOM 654 N N . GLY A 1 96 ? 40.565 33.034 15.391 1.00 28.84 96 GLY A N 1
ATOM 655 C CA . GLY A 1 96 ? 39.886 34.171 14.791 1.00 25.00 96 GLY A CA 1
ATOM 656 C C . GLY A 1 96 ? 39.629 35.344 15.724 1.00 23.03 96 GLY A C 1
ATOM 657 O O . GLY A 1 96 ? 39.545 36.497 15.290 1.00 25.59 96 GLY A O 1
ATOM 658 N N . ARG A 1 97 ? 39.491 35.056 17.012 1.00 20.98 97 ARG A N 1
ATOM 659 C CA . ARG A 1 97 ? 39.218 36.104 17.987 1.00 17.99 97 ARG A CA 1
ATOM 660 C C . ARG A 1 97 ? 40.169 36.010 19.180 1.00 20.92 97 ARG A C 1
ATOM 661 O O . ARG A 1 97 ? 40.577 34.919 19.569 1.00 22.75 97 ARG A O 1
ATOM 669 N N . LEU A 1 98 ? 40.497 37.164 19.756 1.00 18.50 98 LEU A N 1
ATOM 670 C CA . LEU A 1 98 ? 41.310 37.263 20.973 1.00 20.48 98 LEU A CA 1
ATOM 671 C C . LEU A 1 98 ? 42.830 37.173 20.737 1.00 20.57 98 LEU A C 1
ATOM 672 O O . LEU A 1 98 ? 43.618 37.279 21.684 1.00 19.95 98 LEU A O 1
ATOM 677 N N . ASP A 1 99 ? 43.234 37.007 19.478 1.00 19.09 99 ASP A N 1
ATOM 678 C CA . ASP A 1 99 ? 44.650 37.105 19.088 1.00 19.28 99 ASP A CA 1
ATOM 679 C C . ASP A 1 99 ? 45.540 36.114 19.836 1.00 20.70 99 ASP A C 1
ATOM 680 O O . ASP A 1 99 ? 46.715 36.386 20.085 1.00 18.72 99 ASP A O 1
ATOM 685 N N . GLY A 1 100 ? 44.985 34.958 20.179 1.00 17.50 100 GLY A N 1
ATOM 686 C CA . GLY A 1 100 ? 45.744 33.945 20.887 1.00 18.65 100 GLY A CA 1
ATOM 687 C C . GLY A 1 100 ? 45.912 34.198 22.377 1.00 15.13 100 GLY A C 1
ATOM 688 O O . GLY A 1 100 ? 46.659 33.474 23.034 1.00 16.42 100 GLY A O 1
ATOM 689 N N . LEU A 1 101 ? 45.236 35.212 22.922 1.00 15.57 101 LEU A N 1
ATOM 690 C CA . LEU A 1 101 ? 45.298 35.430 24.369 1.00 14.21 101 LEU A CA 1
ATOM 691 C C . LEU A 1 101 ? 44.644 34.268 25.122 1.00 17.60 101 LEU A C 1
ATOM 692 O O . LEU A 1 101 ? 45.155 33.823 26.153 1.00 16.28 101 LEU A O 1
ATOM 697 N N . ASP A 1 102 ? 43.515 33.780 24.612 1.00 16.70 102 ASP A N 1
ATOM 698 C CA . ASP A 1 102 ? 42.921 32.562 25.173 1.00 13.83 102 ASP A CA 1
ATOM 699 C C . ASP A 1 102 ? 43.876 31.363 25.050 1.00 15.96 102 ASP A C 1
ATOM 700 O O . ASP A 1 102 ? 44.068 30.592 26.001 1.00 15.55 102 ASP A O 1
ATOM 705 N N . SER A 1 103 ? 44.491 31.213 23.885 1.00 14.49 103 SER A N 1
ATOM 706 C CA . SER A 1 103 ? 45.418 30.109 23.670 1.00 15.69 103 SER A CA 1
ATOM 707 C C . SER A 1 103 ? 46.556 30.159 24.681 1.00 16.59 103 SER A C 1
ATOM 708 O O . SER A 1 103 ? 46.947 29.143 25.258 1.00 15.09 103 SER A O 1
ATOM 711 N N . LEU A 1 104 ? 47.100 31.354 24.873 1.00 13.04 104 LEU A N 1
ATOM 712 C CA . LEU A 1 104 ? 48.222 31.542 25.784 1.00 14.05 104 LEU A CA 1
ATOM 713 C C . LEU A 1 104 ? 47.880 31.190 27.237 1.00 13.78 104 LEU A C 1
ATOM 714 O O . LEU A 1 104 ? 48.592 30.403 27.878 1.00 12.94 104 LEU A O 1
ATOM 719 N N . LEU A 1 105 ? 46.790 31.753 27.755 1.00 14.84 105 LEU A N 1
ATOM 720 C CA . LEU A 1 105 ? 46.417 31.492 29.135 1.00 13.56 105 LEU A CA 1
ATOM 721 C C . LEU A 1 105 ? 46.052 30.027 29.329 1.00 14.38 105 LEU A C 1
ATOM 722 O O . LEU A 1 105 ? 46.403 29.437 30.345 1.00 16.20 105 LEU A O 1
ATOM 727 N N . SER A 1 106 ? 45.372 29.447 28.342 1.00 12.52 106 SER A N 1
ATOM 728 C CA . SER A 1 106 ? 45.000 28.025 28.371 1.00 13.92 106 SER A CA 1
ATOM 729 C C . SER A 1 106 ? 46.203 27.081 28.435 1.00 19.37 106 SER A C 1
ATOM 730 O O . SER A 1 106 ? 46.093 25.965 28.938 1.00 17.20 106 SER A O 1
ATOM 733 N N . ILE A 1 107 ? 47.347 27.518 27.917 1.00 14.38 107 ILE A N 1
ATOM 734 C CA . ILE A 1 107 ? 48.549 26.681 27.927 1.00 13.00 107 ILE A CA 1
ATOM 735 C C . ILE A 1 107 ? 49.460 26.982 29.104 1.00 13.73 107 ILE A C 1
ATOM 736 O O . ILE A 1 107 ? 49.923 26.078 29.792 1.00 15.02 107 ILE A O 1
ATOM 741 N N . VAL A 1 108 ? 49.701 28.260 29.364 1.00 15.09 108 VAL A N 1
ATOM 742 C CA . VAL A 1 108 ? 50.761 28.604 30.302 1.00 16.53 108 VAL A CA 1
ATOM 743 C C . VAL A 1 108 ? 50.344 28.442 31.765 1.00 15.43 108 VAL A C 1
ATOM 744 O O . VAL A 1 108 ? 51.169 28.092 32.603 1.00 16.35 108 VAL A O 1
ATOM 748 N N . GLN A 1 109 ? 49.064 28.649 32.066 1.00 13.54 109 GLN A N 1
ATOM 749 C CA . GLN A 1 109 ? 48.608 28.717 33.457 1.00 13.70 109 GLN A CA 1
ATOM 750 C C . GLN A 1 109 ? 48.378 27.380 34.156 1.00 13.30 109 GLN A C 1
ATOM 751 O O . GLN A 1 109 ? 47.460 27.247 34.971 1.00 14.51 109 GLN A O 1
ATOM 757 N N . MET A 1 110 ? 49.239 26.404 33.875 1.00 16.38 110 MET A N 1
ATOM 758 C CA . MET A 1 110 ? 49.128 25.083 34.497 1.00 17.87 110 MET A CA 1
ATOM 759 C C . MET A 1 110 ? 49.313 25.185 36.008 1.00 18.45 110 MET A C 1
ATOM 760 O O . MET A 1 110 ? 50.283 25.776 36.482 1.00 19.54 110 MET A O 1
ATOM 765 N N . PRO A 1 111 ? 48.360 24.648 36.773 1.00 19.36 111 PRO A N 1
ATOM 766 C CA . PRO A 1 111 ? 48.507 24.595 38.230 1.00 27.26 111 PRO A CA 1
ATOM 76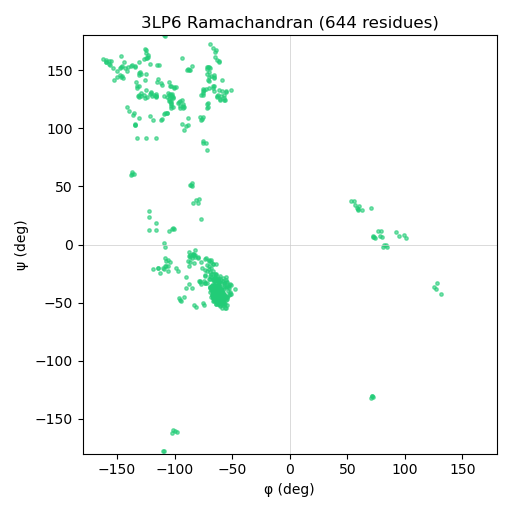7 C C . PRO A 1 111 ? 49.677 23.698 38.653 1.00 23.80 111 PRO A C 1
ATOM 768 O O . PRO A 1 111 ? 50.215 22.918 37.848 1.00 20.53 111 PRO A O 1
ATOM 772 N N . ALA A 1 112 ? 50.071 23.812 39.917 1.00 26.36 112 ALA A N 1
ATOM 773 C CA . ALA A 1 112 ? 51.190 23.030 40.439 1.00 24.70 112 ALA A CA 1
ATOM 774 C C . ALA A 1 112 ? 51.040 21.540 40.137 1.00 26.69 112 ALA A C 1
ATOM 775 O O . ALA A 1 112 ? 49.964 20.956 40.344 1.00 23.00 112 ALA A O 1
ATOM 777 N N . GLY A 1 113 ? 52.123 20.943 39.641 1.00 21.44 113 GLY A N 1
ATOM 778 C CA . GLY A 1 113 ? 52.210 19.506 39.452 1.00 26.66 113 GLY A CA 1
ATOM 779 C C . GLY A 1 113 ? 52.573 19.070 38.045 1.00 20.32 113 GLY A C 1
ATOM 780 O O . GLY A 1 113 ? 53.288 18.087 37.864 1.00 20.55 113 GLY A O 1
ATOM 781 N N . VAL A 1 114 ? 52.069 19.788 37.044 1.00 19.97 114 VAL A N 1
ATOM 782 C CA . VAL A 1 114 ? 52.279 19.408 35.648 1.00 15.63 114 VAL A CA 1
ATOM 783 C C . VAL A 1 114 ? 52.683 20.616 34.810 1.00 17.69 114 VAL A C 1
ATOM 784 O O . VAL A 1 114 ? 51.827 21.439 34.456 1.00 18.37 114 VAL A O 1
ATOM 788 N N . PRO A 1 115 ? 53.982 20.733 34.485 1.00 16.11 115 PRO A N 1
ATOM 789 C CA . PRO A 1 115 ? 54.440 21.933 33.780 1.00 18.70 115 PRO A CA 1
ATOM 790 C C . PRO A 1 115 ? 54.321 21.814 32.271 1.00 18.33 115 PRO A C 1
ATOM 791 O O . PRO A 1 115 ? 54.423 20.721 31.713 1.00 18.84 115 PRO A O 1
ATOM 795 N N . VAL A 1 116 ? 54.109 22.950 31.617 1.00 16.58 116 VAL A N 1
ATOM 796 C CA . VAL A 1 116 ? 54.239 23.046 30.168 1.00 15.98 116 VAL A CA 1
ATOM 797 C C . VAL A 1 116 ? 55.142 24.231 29.827 1.00 17.06 116 VAL A C 1
ATOM 798 O O . VAL A 1 116 ? 54.931 25.351 30.314 1.00 16.53 116 VAL A O 1
ATOM 802 N N . ALA A 1 117 ? 56.157 23.978 29.009 1.00 13.28 117 ALA A N 1
ATOM 803 C CA . ALA A 1 117 ? 57.055 25.043 28.577 1.00 13.51 117 ALA A CA 1
ATOM 804 C C . ALA A 1 117 ? 56.359 25.836 27.484 1.00 14.37 117 ALA A C 1
ATOM 805 O O . ALA A 1 117 ? 56.204 25.350 26.366 1.00 17.94 117 ALA A O 1
ATOM 807 N N . THR A 1 118 ? 55.961 27.065 27.795 1.00 14.60 118 THR A N 1
ATOM 808 C CA . THR A 1 118 ? 55.175 27.843 26.852 1.00 13.41 118 THR A CA 1
ATOM 809 C C . THR A 1 118 ? 56.014 28.873 26.101 1.00 14.63 118 THR A C 1
ATOM 810 O O . THR A 1 118 ? 56.841 29.575 26.695 1.00 15.28 118 THR A O 1
ATOM 814 N N . VAL A 1 119 ? 55.808 28.941 24.786 1.00 14.14 119 VAL A N 1
ATOM 815 C CA . VAL A 1 119 ? 56.456 29.965 23.956 1.00 15.78 119 VAL A CA 1
ATOM 816 C C . VAL A 1 119 ? 55.449 31.021 23.488 1.00 15.41 119 VAL A C 1
ATOM 817 O O . VAL A 1 119 ? 54.258 30.957 23.818 1.00 16.59 119 VAL A O 1
ATOM 821 N N . SER A 1 120 ? 55.931 32.003 22.731 1.00 15.61 120 SER A N 1
ATOM 822 C CA . SER A 1 120 ? 55.104 33.126 22.301 1.00 14.86 120 SER A CA 1
ATOM 823 C C . SER A 1 120 ? 53.937 32.658 21.449 1.00 16.26 120 SER A C 1
ATOM 824 O O . SER A 1 120 ? 53.975 31.578 20.853 1.00 16.70 120 SER A O 1
ATOM 827 N N . ILE A 1 121 ? 52.903 33.487 21.401 1.00 16.23 121 ILE A N 1
ATOM 828 C CA . ILE A 1 121 ? 51.766 33.249 20.532 1.00 14.82 121 ILE A CA 1
ATOM 829 C C . ILE A 1 121 ? 52.292 33.146 19.110 1.00 18.68 121 ILE A C 1
ATOM 830 O O . ILE A 1 121 ? 52.990 34.051 18.627 1.00 18.90 121 ILE A O 1
ATOM 835 N N . GLY A 1 122 ? 51.978 32.031 18.458 1.00 17.26 122 GLY A N 1
ATOM 836 C CA . GLY A 1 122 ? 52.455 31.758 17.116 1.00 18.22 122 GLY A CA 1
ATOM 837 C C . GLY A 1 122 ? 53.922 31.400 17.009 1.00 17.75 122 GLY A C 1
ATOM 838 O O . GLY A 1 122 ? 54.435 31.251 15.902 1.00 20.33 122 GLY A O 1
ATOM 839 N N . GLY A 1 123 ? 54.598 31.247 18.146 1.00 15.90 123 GLY A N 1
ATOM 840 C CA . GLY A 1 123 ? 56.050 31.105 18.156 1.00 15.57 123 GLY A CA 1
ATOM 841 C C . GLY A 1 123 ? 56.577 29.699 17.929 1.00 13.59 123 GLY A C 1
ATOM 842 O O . GLY A 1 123 ? 57.416 29.221 18.692 1.00 16.77 123 GLY A O 1
ATOM 843 N N . ALA A 1 124 ? 56.096 29.039 16.878 1.00 17.43 124 ALA A N 1
ATOM 844 C CA . ALA A 1 124 ? 56.511 27.665 16.577 1.00 16.73 124 ALA A CA 1
ATOM 845 C C . ALA A 1 124 ? 58.001 27.564 16.266 1.00 17.65 124 ALA A C 1
ATOM 846 O O . ALA A 1 124 ? 58.657 26.593 16.643 1.00 19.21 124 ALA A O 1
ATOM 848 N N . GLY A 1 125 ? 58.545 28.566 15.583 1.00 16.19 125 GLY A N 1
ATOM 849 C CA . GLY A 1 125 ? 59.967 28.565 15.286 1.00 19.06 125 GLY A CA 1
ATOM 850 C C . GLY A 1 125 ? 60.759 28.491 16.577 1.00 20.47 125 GLY A C 1
ATOM 851 O O . GLY A 1 125 ? 61.700 27.707 16.705 1.00 19.03 125 GLY A O 1
ATOM 852 N N . ASN A 1 126 ? 60.358 29.297 17.554 1.00 17.57 126 ASN A N 1
ATOM 853 C CA . ASN A 1 126 ? 61.058 29.324 18.830 1.00 18.18 126 ASN A CA 1
ATOM 854 C C . ASN A 1 126 ? 60.852 28.036 19.610 1.00 16.79 126 ASN A C 1
ATOM 855 O O . ASN A 1 126 ? 61.708 27.634 20.386 1.00 14.54 126 ASN A O 1
ATOM 860 N N . ALA A 1 127 ? 59.708 27.390 19.417 1.00 16.82 127 ALA A N 1
ATOM 861 C CA . ALA A 1 127 ? 59.488 26.105 20.062 1.00 14.38 127 ALA A CA 1
ATOM 862 C C . ALA A 1 127 ? 60.526 25.109 19.528 1.00 15.36 127 ALA A C 1
ATOM 863 O O . ALA A 1 127 ? 61.098 24.320 20.278 1.00 14.77 127 ALA A O 1
ATOM 865 N N . GLY A 1 128 ? 60.776 25.167 18.225 1.00 15.77 128 GLY A N 1
ATOM 866 C CA . GLY A 1 128 ? 61.787 24.324 17.613 1.00 14.91 128 GLY A CA 1
ATOM 867 C C . GLY A 1 128 ? 63.172 24.595 18.186 1.00 16.33 128 GLY A C 1
ATOM 868 O O . GLY A 1 128 ? 63.919 23.661 18.520 1.00 17.16 128 GLY A O 1
ATOM 869 N N . LEU A 1 129 ? 63.525 25.874 18.280 1.00 16.89 129 LEU A N 1
ATOM 870 C CA . LEU A 1 129 ? 64.807 26.268 18.867 1.00 15.57 129 LEU A CA 1
ATOM 871 C C . LEU A 1 129 ? 64.899 25.869 20.337 1.00 16.81 129 LEU A C 1
ATOM 872 O O . LEU A 1 129 ? 65.958 25.469 20.809 1.00 16.45 129 LEU A O 1
ATOM 877 N N . LEU A 1 130 ? 63.794 25.975 21.068 1.00 15.03 130 LEU A N 1
ATOM 878 C CA . LEU A 1 130 ? 63.809 25.580 22.473 1.00 13.25 130 LEU A CA 1
ATOM 879 C C . LEU A 1 130 ? 64.041 24.068 22.618 1.00 17.55 130 LEU A C 1
ATOM 880 O O . LEU A 1 130 ? 64.784 23.622 23.498 1.00 15.09 130 LEU A O 1
ATOM 885 N N . ALA A 1 131 ? 63.414 23.280 21.744 1.00 14.76 131 ALA A N 1
ATOM 886 C CA . ALA A 1 131 ? 63.600 21.834 21.772 1.00 15.72 131 ALA A CA 1
ATOM 887 C C . ALA A 1 131 ? 65.074 21.527 21.540 1.00 16.65 131 ALA A C 1
ATOM 888 O O . ALA A 1 131 ? 65.648 20.670 22.199 1.00 16.85 131 ALA A O 1
ATOM 890 N N . VAL A 1 132 ? 65.681 22.245 20.601 1.00 15.02 132 VAL A N 1
ATOM 891 C CA . VAL A 1 132 ? 67.093 22.044 20.290 1.00 16.09 132 VAL A CA 1
ATOM 892 C C . VAL A 1 132 ? 67.958 22.376 21.500 1.00 16.03 132 VAL A C 1
ATOM 893 O O . VAL A 1 132 ? 68.892 21.647 21.810 1.00 18.23 132 VAL A O 1
ATOM 897 N N . ARG A 1 133 ? 67.638 23.463 22.199 1.00 15.80 133 ARG A N 1
ATOM 898 C CA . ARG A 1 133 ? 68.393 23.800 23.403 1.00 16.16 133 ARG A CA 1
ATOM 899 C C . ARG A 1 133 ? 68.232 22.715 24.467 1.00 18.99 133 ARG A C 1
ATOM 900 O O . ARG A 1 133 ? 69.176 22.418 25.206 1.00 16.84 133 ARG A O 1
ATOM 908 N N . MET A 1 134 ? 67.040 22.134 24.557 1.00 17.38 134 MET A N 1
ATOM 909 C CA . MET A 1 134 ? 66.805 21.067 25.520 1.00 14.29 134 MET A CA 1
ATOM 910 C C . MET A 1 134 ? 67.692 19.871 25.184 1.00 18.35 134 MET A C 1
ATOM 911 O O . MET A 1 134 ? 68.300 19.268 26.066 1.00 19.14 134 MET A O 1
ATOM 916 N N . LEU A 1 135 ? 67.771 19.541 23.901 1.00 18.23 135 LEU A N 1
ATOM 917 C CA . LEU A 1 135 ? 68.612 18.428 23.453 1.00 15.95 135 LEU A CA 1
ATOM 918 C C . LEU A 1 135 ? 70.092 18.752 23.605 1.00 22.68 135 LEU A C 1
ATOM 919 O O . LEU A 1 135 ? 70.931 17.856 23.690 1.00 23.91 135 LEU A O 1
ATOM 924 N N . GLY A 1 136 ? 70.411 20.039 23.624 1.00 20.86 136 GLY A N 1
ATOM 925 C CA . GLY A 1 136 ? 71.798 20.455 23.698 1.00 20.79 136 GLY A CA 1
ATOM 926 C C . GLY A 1 136 ? 72.331 20.555 25.110 1.00 20.08 136 GLY A C 1
ATOM 927 O O . GLY A 1 136 ? 73.547 20.622 25.313 1.00 24.15 136 GLY A O 1
ATOM 928 N N . ALA A 1 137 ? 71.432 20.563 26.087 1.00 22.53 137 ALA A N 1
ATOM 929 C CA . ALA A 1 137 ? 71.812 20.894 27.461 1.00 27.43 137 ALA A CA 1
ATOM 930 C C . ALA A 1 137 ? 72.991 20.073 27.969 1.00 30.84 137 ALA A C 1
ATOM 931 O O . ALA A 1 137 ? 73.864 20.603 28.659 1.00 32.64 137 ALA A O 1
ATOM 933 N N . ALA A 1 138 ? 73.007 18.785 27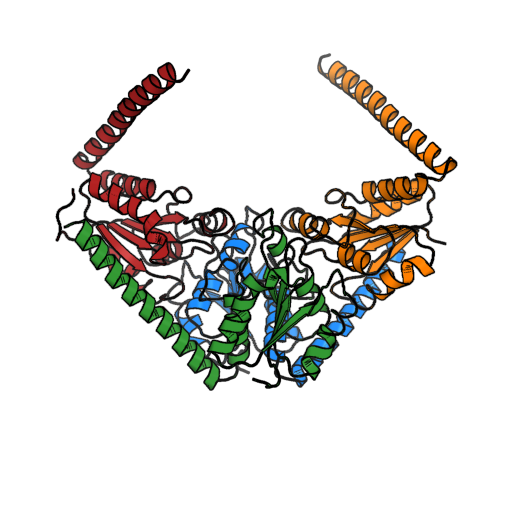.636 1.00 33.58 138 ALA A N 1
ATOM 934 C CA . ALA A 1 138 ? 74.082 17.893 28.073 1.00 38.41 138 ALA A CA 1
ATOM 935 C C . ALA A 1 138 ? 74.785 17.226 26.889 1.00 35.17 138 ALA A C 1
ATOM 936 O O . ALA A 1 138 ? 75.389 16.157 27.027 1.00 36.73 138 ALA A O 1
ATOM 938 N N . ASN A 1 139 ? 74.697 17.865 25.727 1.00 27.79 139 ASN A N 1
ATOM 939 C CA . ASN A 1 139 ? 75.318 17.365 24.508 1.00 24.64 139 ASN A CA 1
ATOM 940 C C . ASN A 1 139 ? 76.230 18.451 23.951 1.00 29.45 139 ASN A C 1
ATOM 941 O O . ASN A 1 139 ? 75.791 19.320 23.197 1.00 28.98 139 ASN A O 1
ATOM 946 N N . PRO A 1 140 ? 77.505 18.425 24.355 1.00 28.90 140 PRO A N 1
ATOM 947 C CA . PRO A 1 140 ? 78.427 19.509 24.014 1.00 31.22 140 PRO A CA 1
ATOM 948 C C . PRO A 1 140 ? 78.521 19.766 22.515 1.00 32.44 140 PRO A C 1
ATOM 949 O O . PRO A 1 140 ? 78.646 20.922 22.110 1.00 30.02 140 PRO A O 1
ATOM 953 N N . GLN A 1 141 ? 78.468 18.718 21.700 1.00 30.67 141 GLN A N 1
ATOM 954 C CA . GLN A 1 141 ? 78.553 18.919 20.257 1.00 31.71 141 GLN A CA 1
ATOM 955 C C . GLN A 1 141 ? 77.365 19.737 19.749 1.00 25.49 141 GLN A C 1
ATOM 956 O O . GLN A 1 141 ? 77.534 20.720 19.030 1.00 24.88 141 GLN A O 1
ATOM 962 N N . LEU A 1 142 ? 76.164 19.341 20.142 1.00 23.25 142 LEU A N 1
ATOM 963 C CA . LEU A 1 142 ? 74.969 20.074 19.734 1.00 22.98 142 LEU A CA 1
ATOM 964 C C . LEU A 1 142 ? 74.965 21.472 20.330 1.00 19.72 142 LEU A C 1
ATOM 965 O O . LEU A 1 142 ? 74.548 22.438 19.689 1.00 22.78 142 LEU A O 1
ATOM 970 N N . ARG A 1 143 ? 75.430 21.590 21.564 1.00 23.60 143 ARG A N 1
ATOM 971 C CA . ARG A 1 143 ? 75.472 22.898 22.206 1.00 26.48 143 ARG A CA 1
ATOM 972 C C . ARG A 1 143 ? 76.384 23.860 21.433 1.00 27.33 143 ARG A C 1
ATOM 973 O O . ARG A 1 143 ? 76.059 25.037 21.264 1.00 24.76 143 ARG A O 1
ATOM 981 N N . ALA A 1 144 ? 77.515 23.353 20.948 1.00 23.44 144 ALA A N 1
ATOM 982 C CA . ALA A 1 144 ? 78.412 24.167 20.133 1.00 21.50 144 ALA A CA 1
ATOM 983 C C . ALA A 1 144 ? 77.727 24.611 18.845 1.00 26.55 144 ALA A C 1
ATOM 984 O O . ALA A 1 144 ? 77.962 25.714 18.353 1.00 25.30 144 ALA A O 1
ATOM 986 N N . ARG A 1 145 ? 76.882 23.745 18.295 1.00 20.89 145 ARG A N 1
ATOM 987 C CA . ARG A 1 145 ? 76.108 24.101 17.111 1.00 20.85 145 ARG A CA 1
ATOM 988 C C . ARG A 1 145 ? 75.123 25.230 17.396 1.00 21.79 145 ARG A C 1
ATOM 989 O O . ARG A 1 145 ? 74.880 26.090 16.542 1.00 21.19 145 ARG A O 1
ATOM 997 N N . ILE A 1 146 ? 74.538 25.221 18.587 1.00 18.64 146 ILE A N 1
ATOM 998 C CA . ILE A 1 146 ? 73.640 26.308 18.969 1.00 18.33 146 ILE A CA 1
ATOM 999 C C . ILE A 1 146 ? 74.418 27.627 19.077 1.00 21.57 146 ILE A C 1
ATOM 1000 O O . ILE A 1 146 ? 73.971 28.673 18.595 1.00 21.36 146 ILE A O 1
ATOM 1005 N N . VAL A 1 147 ? 75.587 27.575 19.702 1.00 19.31 147 VAL A N 1
ATOM 1006 C CA . VAL A 1 147 ? 76.420 28.771 19.817 1.00 20.18 147 VAL A CA 1
ATOM 1007 C C . VAL A 1 147 ? 76.762 29.345 18.438 1.00 24.53 147 VAL A C 1
ATOM 1008 O O . VAL A 1 147 ? 76.712 30.565 18.226 1.00 23.85 147 VAL A O 1
ATOM 1012 N N . ALA A 1 148 ? 77.090 28.466 17.496 1.00 20.74 148 ALA A N 1
ATOM 1013 C CA . ALA A 1 148 ? 77.414 28.906 16.145 1.00 24.21 148 ALA A CA 1
ATOM 1014 C C . ALA A 1 148 ? 76.194 29.568 15.503 1.00 23.33 148 ALA A C 1
ATOM 1015 O O . ALA A 1 148 ? 76.305 30.621 14.870 1.00 24.48 148 ALA A O 1
ATOM 1017 N N . PHE A 1 149 ? 75.034 28.947 15.677 1.00 21.48 149 PHE A N 1
ATOM 1018 C CA . PHE A 1 149 ? 73.772 29.501 15.185 1.00 19.88 149 PHE A CA 1
ATOM 1019 C C . PHE A 1 149 ? 73.561 30.922 15.710 1.00 22.07 149 PHE A C 1
ATOM 1020 O O . PHE A 1 149 ? 73.186 31.832 14.965 1.00 24.06 149 PHE A O 1
ATOM 1028 N N . GLN A 1 150 ? 73.819 31.109 16.997 1.00 21.40 150 GLN A N 1
ATOM 1029 C CA . GLN A 1 150 ? 73.657 32.412 17.625 1.00 21.25 150 GLN A CA 1
ATOM 1030 C C . GLN A 1 150 ? 74.601 33.453 17.035 1.00 24.06 150 GLN A C 1
ATOM 1031 O O . GLN A 1 150 ? 74.196 34.593 16.801 1.00 21.83 150 GLN A O 1
ATOM 1037 N N . ASP A 1 151 ? 75.850 33.058 16.790 1.00 22.35 151 ASP A N 1
ATOM 1038 C CA . ASP A 1 151 ? 76.826 33.960 16.177 1.00 20.72 151 ASP A CA 1
ATOM 1039 C C . ASP A 1 151 ? 76.324 34.400 14.807 1.00 24.84 151 ASP A C 1
ATOM 1040 O O . ASP A 1 151 ? 76.423 35.576 14.444 1.00 23.69 151 ASP A O 1
ATOM 1045 N N . ARG A 1 152 ? 75.785 33.450 14.045 1.00 24.18 152 ARG A N 1
ATOM 1046 C CA . ARG A 1 152 ? 75.269 33.755 12.714 1.00 26.50 152 ARG A CA 1
ATOM 1047 C C . ARG A 1 152 ? 74.039 34.655 12.764 1.00 27.68 152 ARG A C 1
ATOM 1048 O O . ARG A 1 152 ? 73.876 35.524 11.911 1.00 31.04 152 ARG A O 1
ATOM 1056 N N . LEU A 1 153 ? 73.172 34.445 13.753 1.00 29.34 153 LEU A N 1
ATOM 1057 C CA . LEU A 1 153 ? 72.037 35.344 13.973 1.00 30.29 153 LEU A CA 1
ATOM 1058 C C . LEU A 1 153 ? 72.507 36.790 14.083 1.00 31.37 153 LEU A C 1
ATOM 1059 O O . LEU A 1 153 ? 71.889 37.703 13.529 1.00 29.83 153 LEU A O 1
ATOM 1064 N N . ALA A 1 154 ? 73.596 36.997 14.818 1.00 24.47 154 ALA A N 1
ATOM 1065 C CA . ALA A 1 154 ? 74.132 38.333 15.013 1.00 24.27 154 ALA A CA 1
ATOM 1066 C C . ALA A 1 154 ? 74.547 38.932 13.674 1.00 24.20 154 ALA A C 1
ATOM 1067 O O . ALA A 1 154 ? 74.378 40.128 13.441 1.00 26.93 154 ALA A O 1
ATOM 1069 N N . ASP A 1 155 ? 75.102 38.096 12.797 1.00 22.86 155 ASP A N 1
ATOM 1070 C CA . ASP A 1 155 ? 75.517 38.553 11.471 1.00 22.56 155 ASP A CA 1
ATOM 1071 C C . ASP A 1 155 ? 74.319 39.048 10.654 1.00 24.64 155 ASP A C 1
ATOM 1072 O O . ASP A 1 155 ? 74.430 40.022 9.906 1.00 25.08 155 ASP A O 1
ATOM 1077 N N . VAL A 1 156 ? 73.180 38.371 10.792 1.00 24.41 156 VAL A N 1
ATOM 1078 C CA . VAL A 1 156 ? 71.962 38.787 10.101 1.00 24.08 156 VAL A CA 1
ATOM 1079 C C . VAL A 1 156 ? 71.545 40.178 10.544 1.00 21.85 156 VAL A C 1
ATOM 1080 O O . VAL A 1 156 ? 71.145 41.007 9.719 1.00 25.18 156 VAL A O 1
ATOM 1084 N N . VAL A 1 157 ? 71.640 40.448 11.843 1.00 23.76 157 VAL A N 1
ATOM 1085 C CA . VAL A 1 157 ? 71.283 41.772 12.348 1.00 22.03 157 VAL A CA 1
ATOM 1086 C C . VAL A 1 157 ? 72.160 42.854 11.718 1.00 23.28 157 VAL A C 1
ATOM 1087 O O . VAL A 1 157 ? 71.676 43.931 11.358 1.00 24.73 157 VAL A O 1
ATOM 1091 N N . ALA A 1 158 ? 73.453 42.570 11.586 1.00 21.61 158 ALA A N 1
ATOM 1092 C CA . ALA A 1 158 ? 74.359 43.538 10.973 1.00 21.40 158 ALA A CA 1
ATOM 1093 C C . ALA A 1 158 ? 73.939 43.851 9.538 1.00 18.98 158 ALA A C 1
ATOM 1094 O O . ALA A 1 158 ? 74.057 44.989 9.090 1.00 19.35 158 ALA A O 1
ATOM 1096 N N . ALA A 1 159 ? 73.432 42.844 8.828 1.00 22.71 159 ALA A N 1
ATOM 1097 C CA . ALA A 1 159 ? 72.915 43.045 7.473 1.00 25.22 159 ALA A CA 1
ATOM 1098 C C . ALA A 1 159 ? 71.654 43.904 7.483 1.00 24.25 159 ALA A C 1
ATOM 1099 O O . ALA A 1 159 ? 71.495 44.799 6.650 1.00 30.04 159 ALA A O 1
ATOM 1101 N N . LYS A 1 160 ? 70.753 43.625 8.421 1.00 23.59 160 LYS A N 1
ATOM 1102 C CA . LYS A 1 160 ? 69.559 44.455 8.590 1.00 23.31 160 LYS A CA 1
ATOM 1103 C C . LYS A 1 160 ? 69.909 45.907 8.908 1.00 25.18 160 LYS A C 1
ATOM 1104 O O . LYS A 1 160 ? 69.289 46.831 8.385 1.00 22.85 160 LYS A O 1
ATOM 1110 N N . ASP A 1 161 ? 70.900 46.104 9.772 1.00 24.10 161 ASP A N 1
ATOM 1111 C CA . ASP A 1 161 ? 71.351 47.441 10.119 1.00 20.54 161 ASP A CA 1
ATOM 1112 C C . ASP A 1 161 ? 71.875 48.168 8.877 1.00 22.06 161 ASP A C 1
ATOM 1113 O O . ASP A 1 161 ? 71.646 49.367 8.705 1.00 20.17 161 ASP A O 1
ATOM 1118 N N . ALA A 1 162 ? 72.568 47.430 8.013 1.00 25.72 162 ALA A N 1
ATOM 1119 C CA . ALA A 1 162 ? 73.044 47.987 6.752 1.00 26.82 162 ALA A CA 1
ATOM 1120 C C . ALA A 1 162 ? 71.868 48.459 5.906 1.00 28.58 162 ALA A C 1
ATOM 1121 O O . ALA A 1 162 ? 71.883 49.568 5.359 1.00 31.67 162 ALA A O 1
ATOM 1123 N N . GLU A 1 163 ? 70.846 47.612 5.809 1.00 27.66 163 GLU A N 1
ATOM 1124 C CA . GLU A 1 163 ? 69.631 47.946 5.072 1.00 28.89 163 GLU A CA 1
ATOM 1125 C C . GLU A 1 163 ? 68.975 49.206 5.636 1.00 27.21 163 GLU A C 1
ATOM 1126 O O . GLU A 1 163 ? 68.550 50.085 4.885 1.00 31.53 163 GLU A O 1
ATOM 1132 N N . LEU A 1 164 ? 68.908 49.304 6.960 1.00 22.95 164 LEU A N 1
ATOM 1133 C CA . LEU A 1 164 ? 68.348 50.494 7.592 1.00 24.96 164 LEU A CA 1
ATOM 1134 C C . LEU A 1 164 ? 69.114 51.777 7.224 1.00 31.46 164 LEU A C 1
ATOM 1135 O O . LEU A 1 164 ? 68.500 52.790 6.895 1.00 29.68 164 LEU A O 1
ATOM 1140 N N . GLN A 1 165 ? 70.446 51.744 7.275 1.00 24.16 165 GLN A N 1
ATOM 1141 C CA . GLN A 1 165 ? 71.2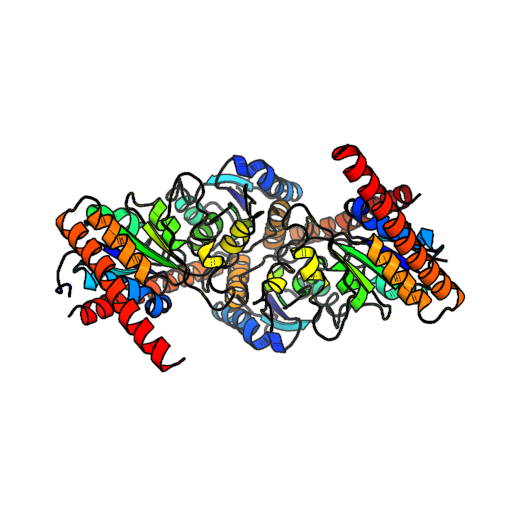17 52.935 6.923 1.00 28.76 165 GLN A CA 1
ATOM 1142 C C . GLN A 1 165 ? 70.759 53.444 5.564 1.00 34.59 165 GLN A C 1
ATOM 1143 O O . GLN A 1 165 ? 70.585 54.650 5.358 1.00 34.24 165 GLN A O 1
ATOM 1149 N N . ARG A 1 166 ? 70.562 52.505 4.645 1.00 38.34 166 ARG A N 1
ATOM 1150 C CA . ARG A 1 166 ? 70.106 52.810 3.297 1.00 42.52 166 ARG A CA 1
ATOM 1151 C C . ARG A 1 166 ? 68.704 53.424 3.285 1.00 39.40 166 ARG A C 1
ATOM 1152 O O . ARG A 1 166 ? 68.471 54.442 2.629 1.00 41.66 166 ARG A O 1
ATOM 1160 N N . LEU A 1 167 ? 67.774 52.809 4.009 1.00 33.79 167 LEU A N 1
ATOM 1161 C CA . LEU A 1 167 ? 66.397 53.295 4.055 1.00 36.61 167 LEU A CA 1
ATOM 1162 C C . LEU A 1 167 ? 66.338 54.701 4.646 1.00 39.23 167 LEU A C 1
ATOM 1163 O O . LEU A 1 167 ? 65.566 55.547 4.196 1.00 38.69 167 LEU A O 1
ATOM 1168 N N . ALA A 1 168 ? 67.169 54.946 5.653 1.00 39.25 168 ALA A N 1
ATOM 1169 C CA . ALA A 1 168 ? 67.221 56.246 6.306 1.00 46.10 168 ALA A CA 1
ATOM 1170 C C . ALA A 1 168 ? 67.975 57.279 5.464 1.00 57.75 168 ALA A C 1
ATOM 1171 O O . ALA A 1 168 ? 68.457 58.279 5.989 1.00 63.68 168 ALA A O 1
ATOM 1173 N N . GLY A 1 169 ? 68.069 57.034 4.161 1.00 64.87 169 GLY A N 1
ATOM 1174 C CA . GLY A 1 169 ? 68.752 57.948 3.260 1.00 68.82 169 GLY A CA 1
ATOM 1175 C C . GLY A 1 169 ? 67.962 58.269 2.003 1.00 71.35 169 GLY A C 1
ATOM 1176 O O . GLY A 1 169 ? 66.788 57.917 1.877 1.00 70.26 169 GLY A O 1
ATOM 1177 N N . ARG B 1 7 ? 78.471 63.360 14.679 1.00 52.22 7 ARG B N 1
ATOM 1178 C CA . ARG B 1 7 ? 77.820 64.533 15.241 1.00 39.31 7 ARG B CA 1
ATOM 1179 C C . ARG B 1 7 ? 76.415 64.301 15.830 1.00 26.83 7 ARG B C 1
ATOM 1180 O O . ARG B 1 7 ? 75.763 65.264 16.218 1.00 27.96 7 ARG B O 1
ATOM 1188 N N . PRO B 1 8 ? 75.949 63.036 15.913 1.00 28.92 8 PRO B N 1
ATOM 1189 C CA . PRO B 1 8 ? 74.565 62.841 16.374 1.00 24.00 8 PRO B CA 1
ATOM 1190 C C . PRO B 1 8 ? 74.359 63.205 17.842 1.00 25.75 8 PRO B C 1
ATOM 1191 O O . PRO B 1 8 ? 75.251 62.981 18.661 1.00 29.66 8 PRO B O 1
ATOM 1195 N N . ARG B 1 9 ? 73.188 63.749 18.162 1.00 22.46 9 ARG B N 1
ATOM 1196 C CA . ARG B 1 9 ? 72.815 64.034 19.545 1.00 23.51 9 ARG B CA 1
ATOM 1197 C C . ARG B 1 9 ? 71.784 63.030 20.068 1.00 23.89 9 ARG B C 1
ATOM 1198 O O . ARG B 1 9 ? 71.639 62.856 21.280 1.00 21.47 9 ARG B O 1
ATOM 1206 N N . VAL B 1 10 ? 71.055 62.390 19.156 1.00 19.91 10 VAL B N 1
ATOM 1207 C CA . VAL B 1 10 ? 70.032 61.419 19.534 1.00 17.93 10 VAL B CA 1
ATOM 1208 C C . VAL B 1 10 ? 70.227 60.145 18.717 1.00 20.09 10 VAL B C 1
ATOM 1209 O O . VAL B 1 10 ? 70.502 60.203 17.516 1.00 23.76 10 VAL B O 1
ATOM 1213 N N . GLY B 1 11 ? 70.118 58.998 19.373 1.00 17.20 11 GLY B N 1
ATOM 1214 C CA . GLY B 1 11 ? 70.173 57.726 18.672 1.00 16.22 11 GLY B CA 1
ATOM 1215 C C . GLY B 1 11 ? 68.773 57.165 18.561 1.00 16.84 11 GLY B C 1
ATOM 1216 O O . GLY B 1 11 ? 68.003 57.217 19.524 1.00 21.22 11 GLY B O 1
ATOM 1217 N N . VAL B 1 12 ? 68.428 56.652 17.383 1.00 15.15 12 VAL B N 1
ATOM 1218 C CA . VAL B 1 12 ? 67.127 56.031 17.164 1.00 15.69 12 VAL B CA 1
ATOM 1219 C C . VAL B 1 12 ? 67.405 54.588 16.788 1.00 18.36 12 VAL B C 1
ATOM 1220 O O . VAL B 1 12 ? 67.901 54.297 15.693 1.00 19.06 12 VAL B O 1
ATOM 1224 N N . ILE B 1 13 ? 67.123 53.679 17.708 1.00 16.24 13 ILE B N 1
ATOM 1225 C CA . ILE B 1 13 ? 67.474 52.291 17.476 1.00 17.26 13 ILE B CA 1
ATOM 1226 C C . ILE B 1 13 ? 66.265 51.366 17.565 1.00 17.41 13 ILE B C 1
ATOM 1227 O O . ILE B 1 13 ? 65.229 51.729 18.124 1.00 17.00 13 ILE B O 1
ATOM 1232 N N . MET B 1 14 ? 66.405 50.171 17.004 1.00 15.01 14 MET B N 1
ATOM 1233 C CA . MET B 1 14 ? 65.299 49.232 16.943 1.00 16.47 14 MET B CA 1
ATOM 1234 C C . MET B 1 14 ? 65.834 47.821 16.742 1.00 20.17 14 MET B C 1
ATOM 1235 O O . MET B 1 14 ? 66.942 47.624 16.246 1.00 20.51 14 MET B O 1
ATOM 1240 N N . GLY B 1 15 ? 65.039 46.835 17.134 1.00 18.03 15 GLY B N 1
ATOM 1241 C CA . GLY B 1 15 ? 65.480 45.456 17.089 1.00 16.29 15 GLY B CA 1
ATOM 1242 C C . GLY B 1 15 ? 65.558 44.829 15.710 1.00 22.32 15 GLY B C 1
ATOM 1243 O O . GLY B 1 15 ? 66.263 43.841 15.517 1.00 23.37 15 GLY B O 1
ATOM 1244 N N . SER B 1 16 ? 64.830 45.390 14.751 1.00 20.85 16 SER B N 1
ATOM 1245 C CA . SER B 1 16 ? 64.744 44.813 13.412 1.00 20.98 16 SER B CA 1
ATOM 1246 C C . SER B 1 16 ? 64.449 45.909 12.399 1.00 23.80 16 SER B C 1
ATOM 1247 O O . SER B 1 16 ? 63.841 46.915 12.743 1.00 23.21 16 SER B O 1
ATOM 1250 N N . ASP B 1 17 ? 64.878 45.725 11.153 1.00 25.19 17 ASP B N 1
ATOM 1251 C CA . ASP B 1 17 ? 64.563 46.713 10.126 1.00 26.82 17 ASP B CA 1
ATOM 1252 C C . ASP B 1 17 ? 63.060 46.718 9.857 1.00 28.72 17 ASP B C 1
ATOM 1253 O O . ASP B 1 17 ? 62.531 47.666 9.277 1.00 25.46 17 ASP B O 1
ATOM 1258 N N . SER B 1 18 ? 62.378 45.661 10.298 1.00 25.40 18 SER B N 1
ATOM 1259 C CA . SER B 1 18 ? 60.928 45.573 10.147 1.00 25.12 18 SER B CA 1
ATOM 1260 C C . SER B 1 18 ? 60.214 46.573 11.059 1.00 22.70 18 SER B C 1
ATOM 1261 O O . SER B 1 18 ? 59.024 46.830 10.890 1.00 25.04 18 SER B O 1
ATOM 1264 N N . ASP B 1 19 ? 60.949 47.124 12.024 1.00 20.17 19 ASP B N 1
ATOM 1265 C CA . ASP B 1 19 ? 60.412 48.154 12.914 1.00 20.87 19 ASP B CA 1
ATOM 1266 C C . ASP B 1 19 ? 60.413 49.530 12.250 1.00 23.56 19 ASP B C 1
ATOM 1267 O O . ASP B 1 19 ? 59.835 50.470 12.782 1.00 20.58 19 ASP B O 1
ATOM 1272 N N . TRP B 1 20 ? 61.078 49.660 11.107 1.00 22.40 20 TRP B N 1
ATOM 1273 C CA . TRP B 1 20 ? 61.287 50.985 10.502 1.00 22.13 20 TRP B CA 1
ATOM 1274 C C . TRP B 1 20 ? 59.995 51.724 10.107 1.00 24.93 20 TRP B C 1
ATOM 1275 O O . TRP B 1 20 ? 59.892 52.929 10.291 1.00 22.50 20 TRP B O 1
ATOM 1286 N N . PRO B 1 21 ? 59.002 51.009 9.562 1.00 25.83 21 PRO B N 1
ATOM 1287 C CA . PRO B 1 21 ? 57.758 51.721 9.231 1.00 26.40 21 PRO B CA 1
ATOM 1288 C C . PRO B 1 21 ? 57.207 52.537 10.407 1.00 24.67 21 PRO B C 1
ATOM 1289 O O . PRO B 1 21 ? 56.626 53.601 10.192 1.00 30.48 21 PRO B O 1
ATOM 1293 N N . VAL B 1 22 ? 57.386 52.043 11.628 1.00 19.88 22 VAL B N 1
ATOM 1294 C CA . VAL B 1 22 ? 57.050 52.806 12.826 1.00 21.19 22 VAL B CA 1
ATOM 1295 C C . VAL B 1 22 ? 58.152 53.804 13.214 1.00 21.69 22 VAL B C 1
ATOM 1296 O O . VAL B 1 22 ? 57.897 55.002 13.371 1.00 20.51 22 VAL B O 1
ATOM 1300 N N . MET B 1 23 ? 59.382 53.318 13.363 1.00 20.38 23 MET B N 1
ATOM 1301 C CA . MET B 1 23 ? 60.442 54.151 13.927 1.00 20.38 23 MET B CA 1
ATOM 1302 C C . MET B 1 23 ? 60.868 55.303 13.028 1.00 17.75 23 MET B C 1
ATOM 1303 O O . MET B 1 23 ? 61.465 56.264 13.506 1.00 19.43 23 MET B O 1
ATOM 1308 N N . ALA B 1 24 ? 60.575 55.209 11.735 1.00 20.87 24 ALA B N 1
ATOM 1309 C CA . ALA B 1 24 ? 60.894 56.308 10.817 1.00 20.78 24 ALA B CA 1
ATOM 1310 C C . ALA B 1 24 ? 60.332 57.645 11.306 1.00 21.72 24 ALA B C 1
ATOM 1311 O O . ALA B 1 24 ? 60.941 58.697 11.108 1.00 23.43 24 ALA B O 1
ATOM 1313 N N . ASP B 1 25 ? 59.166 57.601 11.943 1.00 19.85 25 ASP B N 1
ATOM 1314 C CA . ASP B 1 25 ? 58.523 58.814 12.439 1.00 21.40 25 ASP B CA 1
ATOM 1315 C C . ASP B 1 25 ? 59.388 59.552 13.467 1.00 21.08 25 ASP B C 1
ATOM 1316 O O . ASP B 1 25 ? 59.333 60.774 13.558 1.00 21.15 25 ASP B O 1
ATOM 1321 N N . ALA B 1 26 ? 60.170 58.810 14.248 1.00 18.59 26 ALA B N 1
ATOM 1322 C CA . ALA B 1 26 ? 61.065 59.432 15.220 1.00 16.34 26 ALA B CA 1
ATOM 1323 C C . ALA B 1 26 ? 62.166 60.212 14.496 1.00 21.79 26 ALA B C 1
ATOM 1324 O O . ALA B 1 26 ? 62.499 61.344 14.869 1.00 22.10 26 ALA B O 1
ATOM 1326 N N . ALA B 1 27 ? 62.727 59.600 13.457 1.00 22.02 27 ALA B N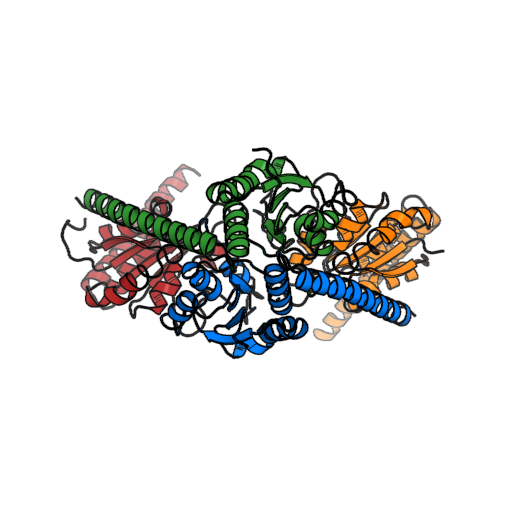 1
ATOM 1327 C CA . ALA B 1 27 ? 63.767 60.257 12.661 1.00 22.82 27 ALA B CA 1
ATOM 1328 C C . ALA B 1 27 ? 63.199 61.518 12.012 1.00 22.26 27 ALA B C 1
ATOM 1329 O O . ALA B 1 27 ? 63.860 62.557 11.953 1.00 24.57 27 ALA B O 1
ATOM 1331 N N . ALA B 1 28 ? 61.964 61.423 11.530 1.00 23.23 28 ALA B N 1
ATOM 1332 C CA . ALA B 1 28 ? 61.316 62.552 10.874 1.00 20.68 28 ALA B CA 1
ATOM 1333 C C . ALA B 1 28 ? 61.130 63.723 11.836 1.00 27.98 28 ALA B C 1
ATOM 1334 O O . ALA B 1 28 ? 61.423 64.866 11.492 1.00 27.60 28 ALA B O 1
ATOM 1336 N N . ALA B 1 29 ? 60.652 63.434 13.042 1.00 25.03 29 ALA B N 1
ATOM 1337 C CA . ALA B 1 29 ? 60.434 64.474 14.046 1.00 20.57 29 ALA B CA 1
ATOM 1338 C C . ALA B 1 29 ? 61.742 65.175 14.407 1.00 23.91 29 ALA B C 1
ATOM 1339 O O . ALA B 1 29 ? 61.793 66.403 14.486 1.00 25.12 29 ALA B O 1
ATOM 1341 N N . LEU B 1 30 ? 62.798 64.392 14.623 1.00 21.63 30 LEU B N 1
ATOM 1342 C CA . LEU B 1 30 ? 64.104 64.954 14.944 1.00 24.26 30 LEU B CA 1
ATOM 1343 C C . LEU B 1 30 ? 64.599 65.846 13.808 1.00 26.77 30 LEU B C 1
ATOM 1344 O O . LEU B 1 30 ? 65.142 66.932 14.041 1.00 24.29 30 LEU B O 1
ATOM 1349 N N . ALA B 1 31 ? 64.408 65.389 12.574 1.00 24.22 31 ALA B N 1
ATOM 1350 C CA . ALA B 1 31 ? 64.835 66.163 11.413 1.00 28.12 31 ALA B CA 1
ATOM 1351 C C . ALA B 1 31 ? 64.073 67.483 11.298 1.00 31.16 31 ALA B C 1
ATOM 1352 O O . ALA B 1 31 ? 64.621 68.485 10.831 1.00 29.34 31 ALA B O 1
ATOM 1354 N N . GLU B 1 32 ? 62.814 67.490 11.720 1.00 30.19 32 GLU B N 1
ATOM 1355 C CA . GLU B 1 32 ? 62.016 68.716 11.680 1.00 31.23 32 GLU B CA 1
ATOM 1356 C C . GLU B 1 32 ? 62.592 69.789 12.600 1.00 26.31 32 GLU B C 1
ATOM 1357 O O . GLU B 1 32 ? 62.390 70.978 12.375 1.00 30.18 32 GLU B O 1
ATOM 1363 N N . PHE B 1 33 ? 63.310 69.365 13.636 1.00 25.42 33 PHE B N 1
ATOM 1364 C CA . PHE B 1 33 ? 63.937 70.310 14.562 1.00 27.64 33 PHE B CA 1
ATOM 1365 C C . PHE B 1 33 ? 65.450 70.415 14.325 1.00 31.15 33 PHE B C 1
ATOM 1366 O O . PHE B 1 33 ? 66.183 71.003 15.131 1.00 28.45 33 PHE B O 1
ATOM 1374 N N . ASP B 1 34 ? 65.908 69.849 13.210 1.00 29.49 34 ASP B N 1
ATOM 1375 C CA . ASP B 1 34 ? 67.328 69.894 12.841 1.00 29.05 34 ASP B CA 1
ATOM 1376 C C . ASP B 1 34 ? 68.244 69.340 13.924 1.00 31.58 34 ASP B C 1
ATOM 1377 O O . ASP B 1 34 ? 69.345 69.857 14.146 1.00 32.63 34 ASP B O 1
ATOM 1382 N N . ILE B 1 35 ? 67.782 68.292 14.597 1.00 26.33 35 ILE B N 1
ATOM 1383 C CA . ILE B 1 35 ? 68.587 67.606 15.591 1.00 29.72 35 ILE B CA 1
ATOM 1384 C C . ILE B 1 35 ? 69.309 66.458 14.910 1.00 29.02 35 ILE B C 1
ATOM 1385 O O . ILE B 1 35 ? 68.669 65.544 14.396 1.00 27.01 35 ILE B O 1
ATOM 1390 N N . PRO B 1 36 ? 70.650 66.501 14.900 1.00 31.74 36 PRO B N 1
ATOM 1391 C CA . PRO B 1 36 ? 71.437 65.432 14.278 1.00 32.36 36 PRO B CA 1
ATOM 1392 C C . PRO B 1 36 ? 71.164 64.113 14.980 1.00 27.58 36 PRO B C 1
ATOM 1393 O O . PRO B 1 36 ? 71.159 64.055 16.209 1.00 29.58 36 PRO B O 1
ATOM 1397 N N . ALA B 1 37 ? 70.928 63.063 14.204 1.00 24.33 37 ALA B N 1
ATOM 1398 C CA . ALA B 1 37 ? 70.551 61.785 14.773 1.00 24.31 37 ALA B CA 1
ATOM 1399 C C . ALA B 1 37 ? 71.157 60.660 13.966 1.00 28.54 37 ALA B C 1
ATOM 1400 O O . ALA B 1 37 ? 71.504 60.823 12.793 1.00 33.84 37 ALA B O 1
ATOM 1402 N N . GLU B 1 38 ? 71.300 59.519 14.617 1.00 22.37 38 GLU B N 1
ATOM 1403 C CA . GLU B 1 38 ? 71.746 58.326 13.943 1.00 24.13 38 GLU B CA 1
ATOM 1404 C C . GLU B 1 38 ? 70.669 57.270 14.121 1.00 27.72 38 GLU B C 1
ATOM 1405 O O . GLU B 1 38 ? 69.862 57.333 15.056 1.00 25.39 38 GLU B O 1
ATOM 1411 N N . VAL B 1 39 ? 70.633 56.313 13.206 1.00 19.25 39 VAL B N 1
ATOM 1412 C CA . VAL B 1 39 ? 69.672 55.228 13.309 1.00 18.58 39 VAL B CA 1
ATOM 1413 C C . VAL B 1 39 ? 70.446 53.934 13.272 1.00 20.82 39 VAL B C 1
ATOM 1414 O O . VAL B 1 39 ? 71.496 53.844 12.624 1.00 25.18 39 VAL B O 1
ATOM 1418 N N . ARG B 1 40 ? 69.948 52.934 13.982 1.00 19.13 40 ARG B N 1
ATOM 1419 C CA . ARG B 1 40 ? 70.660 51.670 14.055 1.00 21.73 40 ARG B CA 1
ATOM 1420 C C . ARG B 1 40 ? 69.703 50.518 14.305 1.00 21.40 40 ARG B C 1
ATOM 1421 O O . ARG B 1 40 ? 68.735 50.656 15.059 1.00 18.01 40 ARG B O 1
ATOM 1429 N N . VAL B 1 41 ? 69.966 49.382 13.666 1.00 17.30 41 VAL B N 1
ATOM 1430 C CA . VAL B 1 41 ? 69.321 48.148 14.089 1.00 18.68 41 VAL B CA 1
ATOM 1431 C C . VAL B 1 41 ? 70.249 47.486 15.096 1.00 17.66 41 VAL B C 1
ATOM 1432 O O . VAL B 1 41 ? 71.391 47.136 14.778 1.00 21.48 41 VAL B O 1
ATOM 1436 N N . VAL B 1 42 ? 69.738 47.342 16.310 1.00 18.21 42 VAL B N 1
ATOM 1437 C CA . VAL B 1 42 ? 70.471 46.853 17.466 1.00 22.47 42 VAL B CA 1
ATOM 1438 C C . VAL B 1 42 ? 69.502 45.942 18.198 1.00 21.16 42 VAL B C 1
ATOM 1439 O O . VAL B 1 42 ? 68.479 46.414 18.685 1.00 21.20 42 VAL B O 1
ATOM 1443 N N . SER B 1 43 ? 69.795 44.647 18.272 1.00 21.36 43 SER B N 1
ATOM 1444 C CA . SER B 1 43 ? 68.880 43.705 18.907 1.00 21.56 43 SER B CA 1
ATOM 1445 C C . SER B 1 43 ? 69.362 43.295 20.302 1.00 21.78 43 SER B C 1
ATOM 1446 O O . SER B 1 43 ? 70.480 42.806 20.459 1.00 20.96 43 SER B O 1
ATOM 1449 N N . ALA B 1 44 ? 68.521 43.502 21.313 1.00 22.09 44 ALA B N 1
ATOM 1450 C CA . ALA B 1 44 ? 68.842 43.049 22.665 1.00 21.53 44 ALA B CA 1
ATOM 1451 C C . ALA B 1 44 ? 68.954 41.531 22.715 1.00 21.33 44 ALA B C 1
ATOM 1452 O O . ALA B 1 44 ? 69.789 40.982 23.440 1.00 20.45 44 ALA B O 1
ATOM 1454 N N . HIS B 1 45 ? 68.129 40.846 21.934 1.00 17.15 45 HIS B N 1
ATOM 1455 C CA . HIS B 1 45 ? 68.076 39.387 22.017 1.00 18.14 45 HIS B CA 1
ATOM 1456 C C . HIS B 1 45 ? 69.036 38.688 21.084 1.00 19.66 45 HIS B C 1
ATOM 1457 O O . HIS B 1 45 ? 69.616 37.669 21.449 1.00 20.06 45 HIS B O 1
ATOM 1464 N N . ARG B 1 46 ? 69.211 39.233 19.886 1.00 17.77 46 ARG B N 1
ATOM 1465 C CA . ARG B 1 46 ? 70.051 38.568 18.892 1.00 19.53 46 ARG B CA 1
ATOM 1466 C C . ARG B 1 46 ? 71.472 39.148 18.810 1.00 23.04 46 ARG B C 1
ATOM 1467 O O . ARG B 1 46 ? 72.388 38.481 18.314 1.00 19.62 46 ARG B O 1
ATOM 1475 N N . THR B 1 47 ? 71.654 40.376 19.302 1.00 24.33 47 THR B N 1
ATOM 1476 C CA . THR B 1 47 ? 72.996 40.967 19.404 1.00 21.53 47 THR B CA 1
ATOM 1477 C C . THR B 1 47 ? 73.219 41.656 20.756 1.00 21.97 47 THR B C 1
ATOM 1478 O O . THR B 1 47 ? 73.472 42.870 20.813 1.00 20.55 47 THR B O 1
ATOM 1482 N N . PRO B 1 48 ? 73.120 40.888 21.857 1.00 18.20 48 PRO B N 1
ATOM 1483 C CA . PRO B 1 48 ? 73.282 41.467 23.202 1.00 19.62 48 PRO B CA 1
ATOM 1484 C C . PRO B 1 48 ? 74.626 42.171 23.397 1.00 18.39 48 PRO B C 1
ATOM 1485 O O . PRO B 1 48 ? 74.691 43.204 24.071 1.00 21.88 48 PRO B O 1
ATOM 1489 N N . GLU B 1 49 ? 75.693 41.613 22.835 1.00 18.78 49 GLU B N 1
ATOM 1490 C CA . GLU B 1 49 ? 77.005 42.256 22.946 1.00 21.48 49 GLU B CA 1
ATOM 1491 C C . GLU B 1 49 ? 77.018 43.622 22.255 1.00 20.61 49 GLU B C 1
ATOM 1492 O O . GLU B 1 49 ? 77.464 44.624 22.834 1.00 20.22 49 GLU B O 1
ATOM 1498 N N . ALA B 1 50 ? 76.536 43.664 21.016 1.00 21.53 50 ALA B N 1
ATOM 1499 C CA . ALA B 1 50 ? 76.443 44.934 20.292 1.00 24.45 50 ALA B CA 1
ATOM 1500 C C . ALA B 1 50 ? 75.537 45.934 21.006 1.00 22.87 50 ALA B C 1
ATOM 1501 O O . ALA B 1 50 ? 75.829 47.138 21.037 1.00 22.74 50 ALA B O 1
ATOM 1503 N N A MET B 1 51 ? 74.449 45.428 21.586 0.74 17.02 51 MET B N 1
ATOM 1504 N N B MET B 1 51 ? 74.434 45.454 21.566 0.26 20.65 51 MET B N 1
ATOM 1505 C CA A MET B 1 51 ? 73.482 46.254 22.313 0.74 18.83 51 MET B CA 1
ATOM 1506 C CA B MET B 1 51 ? 73.538 46.344 22.287 0.26 19.54 51 MET B CA 1
ATOM 1507 C C A MET B 1 51 ? 74.163 46.901 23.518 0.74 20.56 51 MET B C 1
ATOM 1508 C C B MET B 1 51 ? 74.260 46.948 23.481 0.26 19.84 51 MET B C 1
ATOM 1509 O O A MET B 1 51 ? 74.040 48.097 23.746 0.74 20.69 51 MET B O 1
ATOM 1510 O O B MET B 1 51 ? 74.247 48.159 23.678 0.26 20.55 51 MET B O 1
ATOM 1519 N N . PHE B 1 52 ? 74.889 46.092 24.277 1.00 18.49 52 PHE B N 1
ATOM 1520 C CA . PHE B 1 52 ? 75.595 46.551 25.465 1.00 20.67 52 PHE B CA 1
ATOM 1521 C C . PHE B 1 52 ? 76.656 47.591 25.098 1.00 19.45 52 PHE B C 1
ATOM 1522 O O . PHE B 1 52 ? 76.758 48.637 25.739 1.00 19.10 52 PHE B O 1
ATOM 1530 N N . SER B 1 53 ? 77.426 47.319 24.052 1.00 18.54 53 SER B N 1
ATOM 1531 C CA . SER B 1 53 ? 78.432 48.273 23.588 1.00 20.92 53 SER B CA 1
ATOM 1532 C C . SER B 1 53 ? 77.809 49.591 23.125 1.00 21.41 53 SER B C 1
ATOM 1533 O O . SER B 1 53 ? 78.354 50.671 23.381 1.00 23.15 53 SER B O 1
ATOM 1536 N N . TYR B 1 54 ? 76.668 49.504 22.444 1.00 23.45 54 TYR B N 1
ATOM 1537 C CA . TYR B 1 54 ? 75.978 50.707 21.990 1.00 22.29 54 TYR B CA 1
ATOM 1538 C C . TYR B 1 54 ? 75.583 51.576 23.183 1.00 21.49 54 TYR B C 1
ATOM 1539 O O . TYR B 1 54 ? 75.837 52.791 23.208 1.00 21.43 54 TYR B O 1
ATOM 1548 N N . ALA B 1 55 ? 74.969 50.944 24.181 1.00 19.30 55 ALA B N 1
ATOM 1549 C CA . ALA B 1 55 ? 74.495 51.654 25.365 1.00 20.70 55 ALA B CA 1
ATOM 1550 C C . ALA B 1 55 ? 75.641 52.226 26.191 1.00 20.95 55 ALA B C 1
ATOM 1551 O O . ALA B 1 55 ? 75.623 53.398 26.580 1.00 21.69 55 ALA B O 1
ATOM 1553 N N . ARG B 1 56 ? 76.642 51.395 26.457 1.00 21.24 56 ARG B N 1
ATOM 1554 C CA . ARG B 1 56 ? 77.801 51.827 27.231 1.00 21.24 56 ARG B CA 1
ATOM 1555 C C . ARG B 1 56 ? 78.555 52.975 26.564 1.00 24.08 56 ARG B C 1
ATOM 1556 O O . ARG B 1 56 ? 79.030 53.884 27.238 1.00 24.13 56 ARG B O 1
ATOM 1564 N N . GLY B 1 57 ? 78.657 52.937 25.241 1.00 23.19 57 GLY B N 1
ATOM 1565 C CA . GLY B 1 57 ? 79.442 53.935 24.533 1.00 23.28 57 GLY B CA 1
ATOM 1566 C C . GLY B 1 57 ? 78.702 55.210 24.174 1.00 22.99 57 GLY B C 1
ATOM 1567 O O . GLY B 1 57 ? 79.318 56.184 23.729 1.00 23.33 57 GLY B O 1
ATOM 1568 N N . ALA B 1 58 ? 77.388 55.214 24.372 1.00 21.30 58 ALA B N 1
ATOM 1569 C CA . ALA B 1 58 ? 76.550 56.318 23.908 1.00 18.36 58 ALA B CA 1
ATOM 1570 C C . ALA B 1 58 ? 77.000 57.692 24.414 1.00 24.41 58 ALA B C 1
ATOM 1571 O O . ALA B 1 58 ? 77.165 58.637 23.637 1.00 23.18 58 ALA B O 1
ATOM 1573 N N . ALA B 1 59 ? 77.180 57.798 25.723 1.00 22.11 59 ALA B N 1
ATOM 1574 C CA . ALA B 1 59 ? 77.552 59.067 26.337 1.00 26.71 59 ALA B CA 1
ATOM 1575 C C . ALA B 1 59 ? 78.912 59.559 25.829 1.00 27.13 59 ALA B C 1
ATOM 1576 O O . ALA B 1 59 ? 79.090 60.750 25.524 1.00 27.42 59 ALA B O 1
ATOM 1578 N N . ALA B 1 60 ? 79.870 58.639 25.745 1.00 27.41 60 ALA B N 1
ATOM 1579 C CA . ALA B 1 60 ? 81.209 58.965 25.261 1.00 29.47 60 ALA B CA 1
ATOM 1580 C C . ALA B 1 60 ? 81.173 59.466 23.822 1.00 30.92 60 ALA B C 1
ATOM 1581 O O . ALA B 1 60 ? 81.990 60.295 23.415 1.00 35.97 60 ALA B O 1
ATOM 1583 N N . ARG B 1 61 ? 80.212 58.960 23.061 1.00 28.55 61 ARG B N 1
ATOM 1584 C CA . ARG B 1 61 ? 80.066 59.291 21.652 1.00 27.21 61 ARG B CA 1
ATOM 1585 C C . ARG B 1 61 ? 79.331 60.613 21.459 1.00 30.02 61 ARG B C 1
ATOM 1586 O O . ARG B 1 61 ? 79.198 61.092 20.330 1.00 32.56 61 ARG B O 1
ATOM 1594 N N . GLY B 1 62 ? 78.862 61.201 22.560 1.00 24.99 62 GLY B N 1
ATOM 1595 C CA . GLY B 1 62 ? 78.206 62.500 22.515 1.00 23.87 62 GLY B CA 1
ATOM 1596 C C . GLY B 1 62 ? 76.688 62.470 22.418 1.00 22.44 62 GLY B C 1
ATOM 1597 O O . GLY B 1 62 ? 76.060 63.510 22.248 1.00 24.71 62 GLY B O 1
ATOM 1598 N N . LEU B 1 63 ? 76.082 61.290 22.531 1.00 22.36 63 LEU B N 1
ATOM 1599 C CA . LEU B 1 63 ? 74.626 61.211 22.516 1.00 19.58 63 LEU B CA 1
ATOM 1600 C C . LEU B 1 63 ? 74.060 61.767 23.817 1.00 21.94 63 LEU B C 1
ATOM 1601 O O . LEU B 1 63 ? 74.684 61.652 24.876 1.00 22.96 63 LEU B O 1
ATOM 1606 N N . GLU B 1 64 ? 72.885 62.383 23.728 1.00 19.63 64 GLU B N 1
ATOM 1607 C CA . GLU B 1 64 ? 72.198 62.921 24.899 1.00 19.45 64 GLU B CA 1
ATOM 1608 C C . GLU B 1 64 ? 70.906 62.176 25.221 1.00 21.84 64 GLU B C 1
ATOM 1609 O O . GLU B 1 64 ? 70.451 62.187 26.362 1.00 23.01 64 GLU B O 1
ATOM 1615 N N . VAL B 1 65 ? 70.316 61.540 24.210 1.00 17.60 65 VAL B N 1
ATOM 1616 C CA . VAL B 1 65 ? 69.072 60.788 24.380 1.00 17.58 65 VAL B CA 1
ATOM 1617 C C . VAL B 1 65 ? 69.102 59.587 23.449 1.00 17.43 65 VAL B C 1
ATOM 1618 O O . VAL B 1 65 ? 69.651 59.661 22.351 1.00 18.98 65 VAL B O 1
ATOM 1622 N N . ILE B 1 66 ? 68.538 58.469 23.886 1.00 16.61 66 ILE B N 1
ATOM 1623 C CA . ILE B 1 66 ? 68.376 57.328 22.991 1.00 16.54 66 ILE B CA 1
ATOM 1624 C C . ILE B 1 66 ? 66.888 57.010 22.902 1.00 18.62 66 ILE B C 1
ATOM 1625 O O . ILE B 1 66 ? 66.220 56.926 23.930 1.00 19.34 66 ILE B O 1
ATOM 1630 N N . ILE B 1 67 ? 66.378 56.870 21.676 1.00 16.39 67 ILE B N 1
ATOM 1631 C CA . ILE B 1 67 ? 65.009 56.412 21.427 1.00 17.47 67 ILE B CA 1
ATOM 1632 C C . ILE B 1 67 ? 65.133 54.979 20.945 1.00 18.12 67 ILE B C 1
ATOM 1633 O O . ILE B 1 67 ? 65.855 54.726 19.981 1.00 17.19 67 ILE B O 1
ATOM 1638 N N . ALA B 1 68 ? 64.469 54.042 21.625 1.00 12.78 68 ALA B N 1
ATOM 1639 C CA . ALA B 1 68 ? 64.578 52.623 21.294 1.00 15.33 68 ALA B CA 1
ATOM 1640 C C . ALA B 1 68 ? 63.202 52.014 21.083 1.00 18.25 68 ALA B C 1
ATOM 1641 O O . ALA B 1 68 ? 62.308 52.175 21.916 1.00 18.09 68 ALA B O 1
ATOM 1643 N N . GLY B 1 69 ? 63.031 51.331 19.958 1.00 16.56 69 GLY B N 1
ATOM 1644 C CA . GLY B 1 69 ? 61.771 50.667 19.678 1.00 17.59 69 GLY B CA 1
ATOM 1645 C C . GLY B 1 69 ? 61.931 49.162 19.651 1.00 16.95 69 GLY B C 1
ATOM 1646 O O . GLY B 1 69 ? 62.946 48.635 19.184 1.00 19.54 69 GLY B O 1
ATOM 1647 N N . ALA B 1 70 ? 60.933 48.458 20.165 1.00 15.64 70 ALA B N 1
ATOM 1648 C CA . ALA B 1 70 ? 60.910 47.005 20.073 1.00 16.39 70 ALA B CA 1
ATOM 1649 C C . ALA B 1 70 ? 59.501 46.510 20.334 1.00 18.08 70 ALA B C 1
ATOM 1650 O O . ALA B 1 70 ? 58.682 47.216 20.933 1.00 15.19 70 ALA B O 1
ATOM 1652 N N . GLY B 1 71 ? 59.226 45.292 19.891 1.00 18.50 71 GLY B N 1
ATOM 1653 C CA . GLY B 1 71 ? 57.900 44.728 20.041 1.00 18.06 71 GLY B CA 1
ATOM 1654 C C . GLY B 1 71 ? 57.891 43.380 20.732 1.00 18.59 71 GLY B C 1
ATOM 1655 O O . GLY B 1 71 ? 58.943 42.747 20.907 1.00 17.38 71 GLY B O 1
ATOM 1656 N N . GLY B 1 72 ? 56.694 42.936 21.110 1.00 17.23 72 GLY B N 1
ATOM 1657 C CA . GLY B 1 72 ? 56.516 41.660 21.786 1.00 16.90 72 GLY B CA 1
ATOM 1658 C C . GLY B 1 72 ? 57.062 41.756 23.195 1.00 17.45 72 GLY B C 1
ATOM 1659 O O . GLY B 1 72 ? 56.729 42.688 23.930 1.00 19.04 72 GLY B O 1
ATOM 1660 N N . ALA B 1 73 ? 57.900 40.790 23.576 1.00 13.71 73 ALA B N 1
ATOM 1661 C CA . ALA B 1 73 ? 58.668 40.885 24.802 1.00 15.86 73 ALA B CA 1
ATOM 1662 C C . ALA B 1 73 ? 59.797 41.873 24.523 1.00 18.97 73 ALA B C 1
ATOM 1663 O O . ALA B 1 73 ? 60.899 41.497 24.109 1.00 17.60 73 ALA B O 1
ATOM 1665 N N . ALA B 1 74 ? 59.498 43.145 24.732 1.00 12.92 74 ALA B N 1
ATOM 1666 C CA . ALA B 1 74 ? 60.355 44.221 24.259 1.00 15.58 74 ALA B CA 1
ATOM 1667 C C . ALA B 1 74 ? 61.317 44.621 25.353 1.00 16.26 74 ALA B C 1
ATOM 1668 O O . ALA B 1 74 ? 60.944 45.319 26.292 1.00 19.45 74 ALA B O 1
ATOM 1670 N N . HIS B 1 75 ? 62.562 44.187 25.222 1.00 14.00 75 HIS B N 1
ATOM 1671 C CA . HIS B 1 75 ? 63.545 44.387 26.270 1.00 14.67 75 HIS B CA 1
ATOM 1672 C C . HIS B 1 75 ? 64.602 45.424 25.897 1.00 17.77 75 HIS B C 1
ATOM 1673 O O . HIS B 1 75 ? 65.389 45.853 26.740 1.00 17.30 75 HIS B O 1
ATOM 1680 N N . LEU B 1 76 ? 64.634 45.822 24.631 1.00 16.12 76 LEU B N 1
ATOM 1681 C CA . LEU B 1 76 ? 65.689 46.719 24.174 1.00 16.47 76 LEU B CA 1
ATOM 1682 C C . LEU B 1 76 ? 65.738 48.059 24.940 1.00 18.97 76 LEU B C 1
ATOM 1683 O O . LEU B 1 76 ? 66.805 48.438 25.429 1.00 15.74 76 LEU B O 1
ATOM 1688 N N . PRO B 1 77 ? 64.600 48.775 25.058 1.00 13.49 77 PRO B N 1
ATOM 1689 C CA . PRO B 1 77 ? 64.705 50.057 25.766 1.00 13.62 77 PRO B CA 1
ATOM 1690 C C . PRO B 1 77 ? 65.218 49.883 27.203 1.00 15.89 77 PRO B C 1
ATOM 1691 O O . PRO B 1 77 ? 66.046 50.657 27.672 1.00 17.62 77 PRO B O 1
ATOM 1695 N N . GLY B 1 78 ? 64.728 48.867 27.895 1.00 15.15 78 GLY B N 1
ATOM 1696 C CA . GLY B 1 78 ? 65.091 48.674 29.285 1.00 15.32 78 GLY B CA 1
ATOM 1697 C C . GLY B 1 78 ? 66.543 48.276 29.467 1.00 18.12 78 GLY B C 1
ATOM 1698 O O . GLY B 1 78 ? 67.202 48.720 30.399 1.00 17.88 78 GLY B O 1
ATOM 1699 N N . MET B 1 79 ? 67.042 47.430 28.576 1.00 13.79 79 MET B N 1
ATOM 1700 C CA . MET B 1 79 ? 68.427 46.973 28.686 1.00 13.89 79 MET B CA 1
ATOM 1701 C C . MET B 1 79 ? 69.410 48.063 28.288 1.00 15.94 79 MET B C 1
ATOM 1702 O O . MET B 1 79 ? 70.511 48.162 28.839 1.00 18.39 79 MET B O 1
ATOM 1707 N N . VAL B 1 80 ? 69.013 48.896 27.338 1.00 16.73 80 VAL B N 1
ATOM 1708 C CA . VAL B 1 80 ? 69.832 50.041 27.001 1.00 16.02 80 VAL B CA 1
ATOM 1709 C C . VAL B 1 80 ? 69.847 50.996 28.201 1.00 15.79 80 VAL B C 1
ATOM 1710 O O . VAL B 1 80 ? 70.912 51.448 28.620 1.00 17.15 80 VAL B O 1
ATOM 1714 N N . ALA B 1 81 ? 68.677 51.257 28.789 1.00 14.94 81 ALA B N 1
ATOM 1715 C CA . ALA B 1 81 ? 68.601 52.171 29.933 1.00 17.40 81 ALA B CA 1
ATOM 1716 C C . ALA B 1 81 ? 69.424 51.669 31.124 1.00 20.43 81 ALA B C 1
ATOM 1717 O O . ALA B 1 81 ? 69.988 52.461 31.880 1.00 18.28 81 ALA B O 1
ATOM 1719 N N . ALA B 1 82 ? 69.498 50.350 31.275 1.00 16.08 82 ALA B N 1
ATOM 1720 C CA . ALA B 1 82 ? 70.280 49.732 32.349 1.00 17.00 82 ALA B CA 1
ATOM 1721 C C . ALA B 1 82 ? 71.769 50.012 32.221 1.00 21.22 82 ALA B C 1
ATOM 1722 O O . ALA B 1 82 ? 72.501 49.968 33.215 1.00 21.63 82 ALA B O 1
ATOM 1724 N N . ALA B 1 83 ? 72.221 50.281 30.999 1.00 15.17 83 ALA B N 1
ATOM 1725 C CA . ALA B 1 83 ? 73.660 50.371 30.724 1.00 15.97 83 ALA B CA 1
ATOM 1726 C C . ALA B 1 83 ? 74.192 51.777 30.429 1.00 19.07 83 ALA B C 1
ATOM 1727 O O . ALA B 1 83 ? 75.382 51.933 30.179 1.00 20.75 83 ALA B O 1
ATOM 1729 N N . THR B 1 84 ? 73.323 52.785 30.471 1.00 15.37 84 THR B N 1
ATOM 1730 C CA . THR B 1 84 ? 73.717 54.178 30.205 1.00 19.34 84 THR B CA 1
ATOM 1731 C C . THR B 1 84 ? 73.121 55.110 31.255 1.00 18.94 84 THR B C 1
ATOM 1732 O O . THR B 1 84 ? 72.084 54.806 31.835 1.00 19.36 84 THR B O 1
ATOM 1736 N N . PRO B 1 85 ? 73.775 56.252 31.520 1.00 17.60 85 PRO B N 1
ATOM 1737 C CA . PRO B 1 85 ? 73.129 57.249 32.382 1.00 16.52 85 PRO B CA 1
ATOM 1738 C C . PRO B 1 85 ? 72.174 58.148 31.603 1.00 17.85 85 PRO B C 1
ATOM 1739 O O . PRO B 1 85 ? 71.450 58.935 32.212 1.00 20.29 85 PRO B O 1
ATOM 1743 N N . LEU B 1 86 ? 72.191 58.049 30.277 1.00 18.82 86 LEU B N 1
ATOM 1744 C CA . LEU B 1 86 ? 71.334 58.890 29.446 1.00 18.71 86 LEU B CA 1
ATOM 1745 C C . LEU B 1 86 ? 69.865 58.513 29.599 1.00 16.84 86 LEU B C 1
ATOM 1746 O O . LEU B 1 86 ? 69.542 57.358 29.880 1.00 18.33 86 LEU B O 1
ATOM 1751 N N . PRO B 1 87 ? 68.974 59.492 29.398 1.00 17.82 87 PRO B N 1
ATOM 1752 C CA . PRO B 1 87 ? 67.550 59.164 29.324 1.00 18.16 87 PRO B CA 1
ATOM 1753 C C . PRO B 1 87 ? 67.253 58.331 28.077 1.00 19.90 87 PRO B C 1
ATOM 1754 O O . PRO B 1 87 ? 67.739 58.632 26.981 1.00 18.93 87 PRO B O 1
ATOM 1758 N N . VAL B 1 88 ? 66.464 57.282 28.263 1.00 16.40 88 VAL B N 1
ATOM 1759 C CA . VAL B 1 88 ? 66.061 56.408 27.171 1.00 14.77 88 VAL B CA 1
ATOM 1760 C C . VAL B 1 88 ? 64.554 56.496 27.004 1.00 17.78 88 VAL B C 1
ATOM 1761 O O . VAL B 1 88 ? 63.814 56.377 27.985 1.00 16.77 88 VAL B O 1
ATOM 1765 N N . ILE B 1 89 ? 64.111 56.729 25.767 1.00 13.67 89 ILE B N 1
ATOM 1766 C CA . ILE B 1 89 ? 62.684 56.749 25.432 1.00 12.19 89 ILE B CA 1
ATOM 1767 C C . ILE B 1 89 ? 62.338 55.431 24.737 1.00 15.33 89 ILE B C 1
ATOM 1768 O O . ILE B 1 89 ? 62.989 55.049 23.758 1.00 16.83 89 ILE B O 1
ATOM 1773 N N . GLY B 1 90 ? 61.324 54.733 25.246 1.00 14.92 90 GLY B N 1
ATOM 1774 C CA . GLY B 1 90 ? 60.954 53.445 24.688 1.00 14.58 90 GLY B CA 1
ATOM 1775 C C . GLY B 1 90 ? 59.695 53.561 23.845 1.00 19.63 90 GLY B C 1
ATOM 1776 O O . GLY B 1 90 ? 58.683 54.111 24.289 1.00 16.82 90 GLY B O 1
ATOM 1777 N N . VAL B 1 91 ? 59.753 53.042 22.624 1.00 14.13 91 VAL B N 1
ATOM 1778 C CA . VAL B 1 91 ? 58.586 53.017 21.750 1.00 15.11 91 VAL B CA 1
ATOM 1779 C C . VAL B 1 91 ? 58.067 51.586 21.621 1.00 14.06 91 VAL B C 1
ATOM 1780 O O . VAL B 1 91 ? 58.742 50.722 21.061 1.00 14.72 91 VAL B O 1
ATOM 1784 N N . PRO B 1 92 ? 56.870 51.313 22.149 1.00 14.49 92 PRO B N 1
ATOM 1785 C CA . PRO B 1 92 ? 56.339 49.956 21.973 1.00 15.37 92 PRO B CA 1
ATOM 1786 C C . PRO B 1 92 ? 55.917 49.752 20.522 1.00 16.39 92 PRO B C 1
ATOM 1787 O O . PRO B 1 92 ? 55.081 50.492 19.999 1.00 18.35 92 PRO B O 1
ATOM 1791 N N . VAL B 1 93 ? 56.517 48.774 19.861 1.00 15.12 93 VAL B N 1
ATOM 1792 C CA . VAL B 1 93 ? 56.175 48.484 18.476 1.00 14.68 93 VAL B CA 1
ATOM 1793 C C . VAL B 1 93 ? 55.151 47.355 18.469 1.00 15.23 93 VAL B C 1
ATOM 1794 O O . VAL B 1 93 ? 55.407 46.278 19.015 1.00 16.38 93 VAL B O 1
ATOM 1798 N N . PRO B 1 94 ? 53.979 47.594 17.863 1.00 16.43 94 PRO B N 1
ATOM 1799 C CA . PRO B 1 94 ? 52.950 46.550 17.836 1.00 16.58 94 PRO B CA 1
ATOM 1800 C C . PRO B 1 94 ? 53.306 45.476 16.815 1.00 18.81 94 PRO B C 1
ATOM 1801 O O . PRO B 1 94 ? 53.672 45.799 15.688 1.00 21.53 94 PRO B O 1
ATOM 1805 N N . LEU B 1 95 ? 53.226 44.215 17.217 1.00 19.58 95 LEU B N 1
ATOM 1806 C CA . LEU B 1 95 ? 53.542 43.113 16.315 1.00 21.39 95 LEU B CA 1
ATOM 1807 C C . LEU B 1 95 ? 52.245 42.503 15.801 1.00 24.10 95 LEU B C 1
ATOM 1808 O O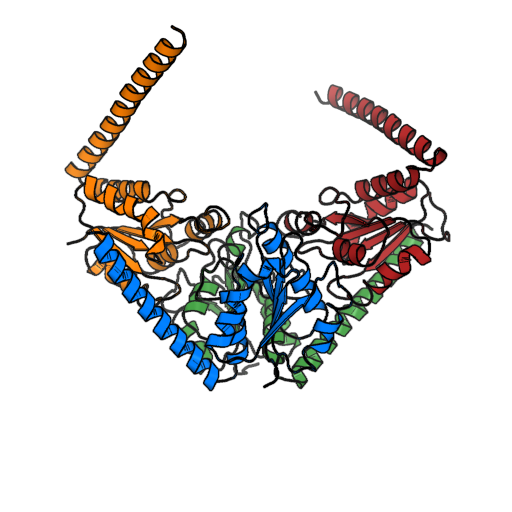 . LEU B 1 95 ? 51.203 43.149 15.849 1.00 22.93 95 LEU B O 1
ATOM 1813 N N . GLY B 1 96 ? 52.311 41.266 15.314 1.00 23.19 96 GLY B N 1
ATOM 1814 C CA . GLY B 1 96 ? 51.162 40.625 14.697 1.00 27.56 96 GLY B CA 1
ATOM 1815 C C . GLY B 1 96 ? 49.985 40.325 15.615 1.00 22.10 96 GLY B C 1
ATOM 1816 O O . GLY B 1 96 ? 48.838 40.274 15.168 1.00 24.08 96 GLY B O 1
ATOM 1817 N N . ARG B 1 97 ? 50.261 40.104 16.894 1.00 20.22 97 ARG B N 1
ATOM 1818 C CA . ARG B 1 97 ? 49.201 39.786 17.839 1.00 18.74 97 ARG B CA 1
ATOM 1819 C C . ARG B 1 97 ? 49.300 40.670 19.068 1.00 22.31 97 ARG B C 1
ATOM 1820 O O . ARG B 1 97 ? 50.397 41.061 19.459 1.00 20.14 97 ARG B O 1
ATOM 1828 N N . LEU B 1 98 ? 48.149 40.974 19.662 1.00 21.35 98 LEU B N 1
ATOM 1829 C CA . LEU B 1 98 ? 48.056 41.734 20.915 1.00 19.23 98 LEU B CA 1
ATOM 1830 C C . LEU B 1 98 ? 48.164 43.261 20.777 1.00 18.23 98 LEU B C 1
ATOM 1831 O O . LEU B 1 98 ? 48.058 43.979 21.772 1.00 17.51 98 LEU B O 1
ATOM 1836 N N . ASP B 1 99 ? 48.366 43.746 19.555 1.00 16.31 99 ASP B N 1
ATOM 1837 C CA . ASP B 1 99 ? 48.264 45.182 19.257 1.00 18.50 99 ASP B CA 1
ATOM 1838 C C . ASP B 1 99 ? 49.242 46.028 20.066 1.00 21.20 99 ASP B C 1
ATOM 1839 O O . ASP B 1 99 ? 48.960 47.183 20.386 1.00 19.63 99 ASP B O 1
ATOM 1844 N N . GLY B 1 100 ? 50.389 45.448 20.399 1.00 15.97 100 GLY B N 1
ATOM 1845 C CA . GLY B 1 100 ? 51.413 46.168 21.129 1.00 18.64 100 GLY B CA 1
ATOM 1846 C C . GLY B 1 100 ? 51.165 46.265 22.621 1.00 15.50 100 GLY B C 1
ATOM 1847 O O . GLY B 1 100 ? 51.904 46.958 23.320 1.00 16.04 100 GLY B O 1
ATOM 1848 N N . LEU B 1 101 ? 50.135 45.586 23.123 1.00 16.18 101 LEU B N 1
ATOM 1849 C CA . LEU B 1 101 ? 49.910 45.586 24.565 1.00 16.59 101 LEU B CA 1
ATOM 1850 C C . LEU B 1 101 ? 51.073 44.890 25.280 1.00 17.08 101 LEU B C 1
ATOM 1851 O O . LEU B 1 101 ? 51.527 45.341 26.334 1.00 15.04 101 LEU B O 1
ATOM 1856 N N . ASP B 1 102 ? 51.557 43.792 24.706 1.00 14.25 102 ASP B N 1
ATOM 1857 C CA . ASP B 1 102 ? 52.743 43.134 25.253 1.00 15.71 102 ASP B CA 1
ATOM 1858 C C . ASP B 1 102 ? 53.970 44.046 25.169 1.00 15.02 102 ASP B C 1
ATOM 1859 O O . ASP B 1 102 ? 54.750 44.154 26.120 1.00 13.99 102 ASP B O 1
ATOM 1864 N N . SER B 1 103 ? 54.130 44.719 24.040 1.00 15.56 103 SER B N 1
ATOM 1865 C CA . SER B 1 103 ? 55.237 45.653 23.880 1.00 15.78 103 SER B CA 1
ATOM 1866 C C . SER B 1 103 ? 55.179 46.740 24.955 1.00 16.31 103 SER B C 1
ATOM 1867 O O . SER B 1 103 ? 56.185 47.071 25.580 1.00 13.99 103 SER B O 1
ATOM 1870 N N . LEU B 1 104 ? 53.988 47.294 25.160 1.00 13.10 104 LEU B N 1
ATOM 1871 C CA . LEU B 1 104 ? 53.809 48.376 26.121 1.00 14.66 104 LEU B CA 1
ATOM 1872 C C . LEU B 1 104 ? 54.177 47.949 27.536 1.00 14.03 104 LEU B C 1
ATOM 1873 O O . LEU B 1 104 ? 54.961 48.613 28.212 1.00 14.08 104 LEU B O 1
ATOM 1878 N N . LEU B 1 105 ? 53.593 46.850 28.000 1.00 16.20 105 LEU B N 1
ATOM 1879 C CA . LEU B 1 105 ? 53.846 46.422 29.364 1.00 14.69 105 LEU B CA 1
ATOM 1880 C C . LEU B 1 105 ? 55.307 46.039 29.566 1.00 17.81 105 LEU B C 1
ATOM 1881 O O . LEU B 1 105 ? 55.867 46.333 30.618 1.00 17.45 105 LEU B O 1
ATOM 1886 N N . SER B 1 106 ? 55.907 45.383 28.565 1.00 13.18 106 SER B N 1
ATOM 1887 C CA . SER B 1 106 ? 57.335 45.021 28.608 1.00 13.81 106 SER B CA 1
ATOM 1888 C C . SER B 1 106 ? 58.268 46.229 28.734 1.00 19.40 106 SER B C 1
ATOM 1889 O O . SER B 1 106 ? 59.351 46.125 29.294 1.00 17.53 106 SER B O 1
ATOM 1892 N N . ILE B 1 107 ? 57.863 47.366 28.186 1.00 13.56 107 ILE B N 1
ATOM 1893 C CA . ILE B 1 107 ? 58.705 48.563 28.234 1.00 12.18 107 ILE B CA 1
ATOM 1894 C C . ILE B 1 107 ? 58.400 49.430 29.451 1.00 13.27 107 ILE B C 1
ATOM 1895 O O . ILE B 1 107 ? 59.309 49.882 30.143 1.00 16.09 107 ILE B O 1
ATOM 1900 N N . VAL B 1 108 ? 57.120 49.655 29.733 1.00 15.87 108 VAL B N 1
ATOM 1901 C CA . VAL B 1 108 ? 56.772 50.674 30.727 1.00 14.22 108 VAL B CA 1
ATOM 1902 C C . VAL B 1 108 ? 56.953 50.210 32.179 1.00 15.33 108 VAL B C 1
ATOM 1903 O O . VAL B 1 108 ? 57.295 51.014 33.052 1.00 16.60 108 VAL B O 1
ATOM 1907 N N . GLN B 1 109 ? 56.762 48.917 32.432 1.00 13.38 109 GLN B N 1
ATOM 1908 C CA . GLN B 1 109 ? 56.644 48.414 33.802 1.00 15.39 109 GLN B CA 1
ATOM 1909 C C . GLN B 1 109 ? 57.978 48.140 34.503 1.00 15.99 109 GLN B C 1
ATOM 1910 O O . GLN B 1 109 ? 58.080 47.210 35.306 1.00 15.88 109 GLN B O 1
ATOM 1916 N N . MET B 1 110 ? 58.980 48.968 34.216 1.00 17.06 110 MET B N 1
ATOM 1917 C CA . MET B 1 110 ? 60.302 48.832 34.832 1.00 18.28 110 MET B CA 1
ATOM 1918 C C . MET B 1 110 ? 60.205 48.959 36.343 1.00 19.62 110 MET B C 1
ATOM 1919 O O . MET B 1 110 ? 59.635 49.922 36.849 1.00 19.47 110 MET B O 1
ATOM 1924 N N . PRO B 1 111 ? 60.765 47.990 37.072 1.00 24.80 111 PRO B N 1
ATOM 1925 C CA . PRO B 1 111 ? 60.855 48.096 38.531 1.00 27.56 111 PRO B CA 1
ATOM 1926 C C . PRO B 1 111 ? 61.742 49.268 38.974 1.00 21.14 111 PRO B C 1
ATOM 1927 O O . PRO B 1 111 ? 62.477 49.865 38.180 1.00 20.67 111 PRO B O 1
ATOM 1931 N N . ALA B 1 112 ? 61.663 49.585 40.258 1.00 23.98 112 ALA B N 1
ATOM 1932 C CA . ALA B 1 112 ? 62.388 50.713 40.822 1.00 25.99 112 ALA B CA 1
ATOM 1933 C C . ALA B 1 112 ? 63.882 50.600 40.545 1.00 24.90 112 ALA B C 1
ATOM 1934 O O . ALA B 1 112 ? 64.473 49.540 40.740 1.00 23.69 112 ALA B O 1
ATOM 1936 N N . GLY B 1 113 ? 64.485 51.690 40.076 1.00 21.92 113 GLY B N 1
ATOM 1937 C CA . GLY B 1 113 ? 65.924 51.728 39.875 1.00 24.48 113 GLY B CA 1
ATOM 1938 C C . GLY B 1 113 ? 66.367 52.149 38.486 1.00 21.94 113 GLY B C 1
ATOM 1939 O O . GLY B 1 113 ? 67.370 52.856 38.338 1.00 20.68 113 GLY B O 1
ATOM 1940 N N . VAL B 1 114 ? 65.627 51.708 37.470 1.00 20.36 114 VAL B N 1
ATOM 1941 C CA . VAL B 1 114 ? 65.989 51.964 36.075 1.00 17.74 114 VAL B CA 1
ATOM 1942 C C . VAL B 1 114 ? 64.768 52.417 35.271 1.00 16.86 114 VAL B C 1
ATOM 1943 O O . VAL B 1 114 ? 63.931 51.598 34.889 1.00 19.79 114 VAL B O 1
ATOM 1947 N N . PRO B 1 115 ? 64.670 53.720 35.004 1.00 18.67 115 PRO B N 1
ATOM 1948 C CA . PRO B 1 115 ? 63.490 54.243 34.310 1.00 17.25 115 PRO B CA 1
ATOM 1949 C C . PRO B 1 115 ? 63.607 54.187 32.793 1.00 20.17 115 PRO B C 1
ATOM 1950 O O . PRO B 1 115 ? 64.707 54.272 32.225 1.00 16.64 115 PRO B O 1
ATOM 1954 N N . VAL B 1 116 ? 62.457 54.035 32.146 1.00 18.07 116 VAL B N 1
ATOM 1955 C CA . VAL B 1 116 ? 62.353 54.216 30.712 1.00 16.20 116 VAL B CA 1
ATOM 1956 C C . VAL B 1 116 ? 61.161 55.135 30.448 1.00 19.73 116 VAL B C 1
ATOM 1957 O O . VAL B 1 116 ? 60.051 54.901 30.942 1.00 17.33 116 VAL B O 1
ATOM 1961 N N . ALA B 1 117 ? 61.407 56.203 29.697 1.00 15.14 117 ALA B N 1
ATOM 1962 C CA . ALA B 1 117 ? 60.331 57.094 29.277 1.00 15.29 117 ALA B CA 1
ATOM 1963 C C . ALA B 1 117 ? 59.539 56.433 28.157 1.00 14.62 117 ALA B C 1
ATOM 1964 O O . ALA B 1 117 ? 60.024 56.306 27.043 1.00 19.82 117 ALA B O 1
ATOM 1966 N N . THR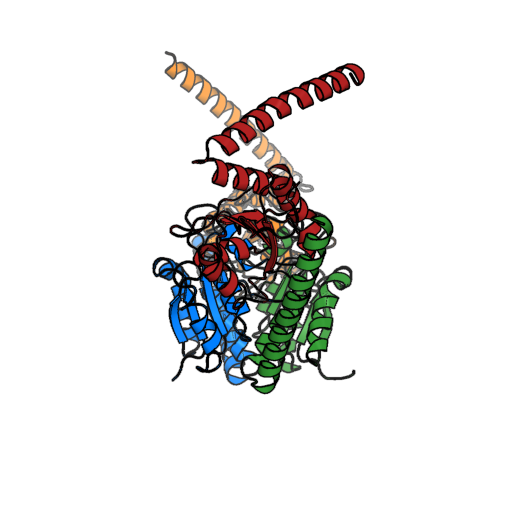 B 1 118 ? 58.306 56.028 28.433 1.00 13.74 118 THR B N 1
ATOM 1967 C CA . THR B 1 118 ? 57.572 55.244 27.448 1.00 12.04 118 THR B CA 1
ATOM 1968 C C . THR B 1 118 ? 56.542 56.115 26.749 1.00 16.07 118 THR B C 1
ATOM 1969 O O . THR B 1 118 ? 55.832 56.890 27.392 1.00 16.76 118 THR B O 1
ATOM 1973 N N . VAL B 1 119 ? 56.457 55.977 25.431 1.00 15.15 119 VAL B N 1
ATOM 1974 C CA . VAL B 1 119 ? 55.432 56.676 24.667 1.00 14.08 119 VAL B CA 1
ATOM 1975 C C . VAL B 1 119 ? 54.376 55.693 24.150 1.00 13.67 119 VAL B C 1
ATOM 1976 O O . VAL B 1 119 ? 54.423 54.491 24.435 1.00 16.09 119 VAL B O 1
ATOM 1980 N N . SER B 1 120 ? 53.411 56.211 23.404 1.00 12.94 120 SER B N 1
ATOM 1981 C CA . SER B 1 120 ? 52.277 55.400 22.994 1.00 14.80 120 SER B CA 1
ATOM 1982 C C . SER B 1 120 ? 52.715 54.279 22.075 1.00 16.58 120 SER B C 1
ATOM 1983 O O . SER B 1 120 ? 53.781 54.340 21.468 1.00 16.38 120 SER B O 1
ATOM 1986 N N . ILE B 1 121 ? 51.857 53.277 21.950 1.00 16.20 121 ILE B N 1
ATOM 1987 C CA . ILE B 1 121 ? 52.119 52.166 21.040 1.00 15.40 121 ILE B CA 1
ATOM 1988 C C . ILE B 1 121 ? 52.231 52.740 19.634 1.00 19.49 121 ILE B C 1
ATOM 1989 O O . ILE B 1 121 ? 51.327 53.443 19.173 1.00 18.73 121 ILE B O 1
ATOM 1994 N N . GLY B 1 122 ? 53.351 52.462 18.969 1.00 15.93 122 GLY B N 1
ATOM 1995 C CA . GLY B 1 122 ? 53.610 52.998 17.643 1.00 17.00 122 GLY B CA 1
ATOM 1996 C C . GLY B 1 122 ? 53.982 54.475 17.613 1.00 17.11 122 GLY B C 1
ATOM 1997 O O . GLY B 1 122 ? 54.143 55.049 16.531 1.00 19.27 122 GLY B O 1
ATOM 1998 N N . GLY B 1 123 ? 54.146 55.092 18.781 1.00 16.97 123 GLY B N 1
ATOM 1999 C CA . GLY B 1 123 ? 54.283 56.542 18.857 1.00 14.68 123 GLY B CA 1
ATOM 2000 C C . GLY B 1 123 ? 55.697 57.063 18.659 1.00 16.90 123 GLY B C 1
ATOM 2001 O O . GLY B 1 123 ? 56.198 57.853 19.461 1.00 15.99 123 GLY B O 1
ATOM 2002 N N . ALA B 1 124 ? 56.343 56.629 17.585 1.00 16.10 124 ALA B N 1
ATOM 2003 C CA . ALA B 1 124 ? 57.725 57.017 17.354 1.00 14.62 124 ALA B CA 1
ATOM 2004 C C . ALA B 1 124 ? 57.835 58.522 17.119 1.00 18.33 124 ALA B C 1
ATOM 2005 O O . ALA B 1 124 ? 58.799 59.150 17.545 1.00 18.25 124 ALA B O 1
ATOM 2007 N N . GLY B 1 125 ? 56.845 59.095 16.443 1.00 17.96 125 GLY B N 1
ATOM 2008 C CA . GLY B 1 125 ? 56.852 60.526 16.187 1.00 19.09 125 GLY B CA 1
ATOM 2009 C C . GLY B 1 125 ? 56.932 61.290 17.494 1.00 21.51 125 GLY B C 1
ATOM 2010 O O . GLY B 1 125 ? 57.738 62.215 17.644 1.00 20.59 125 GLY B O 1
ATOM 2011 N N . ASN B 1 126 ? 56.097 60.892 18.451 1.00 16.16 126 ASN B N 1
ATOM 2012 C CA . ASN B 1 126 ? 56.098 61.510 19.771 1.00 16.05 126 ASN B CA 1
ATOM 2013 C C . ASN B 1 126 ? 57.375 61.256 20.552 1.00 15.66 126 ASN B C 1
ATOM 2014 O O . ASN B 1 126 ? 57.785 62.082 21.370 1.00 16.91 126 ASN B O 1
ATOM 2019 N N . ALA B 1 127 ? 58.014 60.120 20.310 1.00 15.07 127 ALA B N 1
ATOM 2020 C CA . ALA B 1 127 ? 59.297 59.875 20.948 1.00 17.03 127 ALA B CA 1
ATOM 2021 C C . ALA B 1 127 ? 60.306 60.918 20.468 1.00 17.35 127 ALA B C 1
ATOM 2022 O O . ALA B 1 127 ? 61.084 61.449 21.254 1.00 16.10 127 ALA B O 1
ATOM 2024 N N . GLY B 1 128 ? 60.273 61.217 19.172 1.00 16.79 128 GLY B N 1
ATOM 2025 C CA . GLY B 1 128 ? 61.092 62.278 18.610 1.00 15.69 128 GLY B CA 1
ATOM 2026 C C . GLY B 1 128 ? 60.786 63.631 19.233 1.00 16.84 128 GLY B C 1
ATOM 2027 O O . GLY B 1 128 ? 61.689 64.351 19.648 1.00 17.42 128 GLY B O 1
ATOM 2028 N N . LEU B 1 129 ? 59.506 63.981 19.311 1.00 14.52 129 LEU B N 1
ATOM 2029 C CA . LEU B 1 129 ? 59.124 65.244 19.937 1.00 16.69 129 LEU B CA 1
ATOM 2030 C C . LEU B 1 129 ? 59.553 65.301 21.402 1.00 16.07 129 LEU B C 1
ATOM 2031 O O . LEU B 1 129 ? 59.960 66.354 21.894 1.00 15.46 129 LEU B O 1
ATOM 2036 N N . LEU B 1 130 ? 59.453 64.176 22.100 1.00 14.89 130 LEU B N 1
ATOM 2037 C CA . LEU B 1 130 ? 59.865 64.118 23.498 1.00 15.22 130 LEU B CA 1
ATOM 2038 C C . LEU B 1 130 ? 61.368 64.352 23.641 1.00 19.28 130 LEU B C 1
ATOM 2039 O O . LEU B 1 130 ? 61.804 65.089 24.524 1.00 16.72 130 LEU B O 1
ATOM 2044 N N . ALA B 1 131 ? 62.162 63.717 22.781 1.00 14.85 131 ALA B N 1
ATOM 2045 C CA . ALA B 1 131 ? 63.602 63.936 22.803 1.00 13.73 131 ALA B CA 1
ATOM 2046 C C . ALA B 1 131 ? 63.909 65.423 22.594 1.00 17.56 131 ALA B C 1
ATOM 2047 O O . ALA B 1 131 ? 64.757 65.997 23.266 1.00 18.26 131 ALA B O 1
ATOM 2049 N N . VAL B 1 132 ? 63.186 66.047 21.670 1.00 16.41 132 VAL B N 1
ATOM 2050 C CA . VAL B 1 132 ? 63.350 67.471 21.411 1.00 16.39 132 VAL B CA 1
ATOM 2051 C C . VAL B 1 132 ? 63.040 68.310 22.654 1.00 16.98 132 VAL B C 1
ATOM 2052 O O . VAL B 1 132 ? 63.791 69.225 22.975 1.00 19.02 132 VAL B O 1
ATOM 2056 N N . ARG B 1 133 ? 61.944 67.999 23.352 1.00 16.81 133 ARG B N 1
ATOM 2057 C CA . ARG B 1 133 ? 61.656 68.675 24.622 1.00 16.35 133 ARG B CA 1
ATOM 2058 C C . ARG B 1 133 ? 62.771 68.490 25.661 1.00 20.71 133 ARG B C 1
ATOM 2059 O O . ARG B 1 133 ? 63.082 69.415 26.409 1.00 20.63 133 ARG B O 1
ATOM 2067 N N . MET B 1 134 ? 63.348 67.293 25.732 1.00 19.13 134 MET B N 1
ATOM 2068 C CA . MET B 1 134 ? 64.400 67.050 26.707 1.00 19.06 134 MET B CA 1
ATOM 2069 C C . MET B 1 134 ? 65.599 67.937 26.372 1.00 23.45 134 MET B C 1
ATOM 2070 O O . MET B 1 134 ? 66.227 68.515 27.254 1.00 25.49 134 MET B O 1
ATOM 2075 N N . LEU B 1 135 ? 65.885 68.064 25.084 1.00 20.27 135 LEU B N 1
ATOM 2076 C CA . LEU B 1 135 ? 67.018 68.872 24.635 1.00 21.72 135 LEU B CA 1
ATOM 2077 C C . LEU B 1 135 ? 66.728 70.360 24.782 1.00 27.95 135 LEU B C 1
ATOM 2078 O O . LEU B 1 135 ? 67.643 71.169 24.932 1.00 27.69 135 LEU B O 1
ATOM 2083 N N . GLY B 1 136 ? 65.446 70.718 24.727 1.00 23.85 136 GLY B N 1
ATOM 2084 C CA . GLY B 1 136 ? 65.047 72.112 24.747 1.00 25.94 136 GLY B CA 1
ATOM 2085 C C . GLY B 1 136 ? 64.862 72.680 26.140 1.00 32.38 136 GLY B C 1
ATOM 2086 O O . GLY B 1 136 ? 64.884 73.896 26.317 1.00 34.51 136 GLY B O 1
ATOM 2087 N N . ALA B 1 137 ? 64.696 71.807 27.132 1.00 30.59 137 ALA B N 1
ATOM 2088 C CA . ALA B 1 137 ? 64.352 72.243 28.488 1.00 36.28 137 ALA B CA 1
ATOM 2089 C C . ALA B 1 137 ? 65.231 73.395 28.960 1.00 45.04 137 ALA B C 1
ATOM 2090 O O . ALA B 1 137 ? 64.755 74.313 29.632 1.00 45.53 137 ALA B O 1
ATOM 2092 N N . ALA B 1 138 ? 66.511 73.343 28.601 1.00 44.75 138 ALA B N 1
ATOM 2093 C CA . ALA B 1 138 ? 67.465 74.362 29.030 1.00 49.14 138 ALA B CA 1
ATOM 2094 C C . ALA B 1 138 ? 67.920 75.280 27.887 1.00 51.96 138 ALA B C 1
ATOM 2095 O O . ALA B 1 138 ? 68.388 76.392 28.130 1.00 64.63 138 ALA B O 1
ATOM 2097 N N . ASN B 1 139 ? 67.779 74.819 26.646 1.00 42.33 139 ASN B N 1
ATOM 2098 C CA . ASN B 1 139 ? 68.269 75.573 25.496 1.00 40.50 139 ASN B CA 1
ATOM 2099 C C . ASN B 1 139 ? 67.237 76.564 24.964 1.00 39.67 139 ASN B C 1
ATOM 2100 O O . ASN B 1 139 ? 66.238 76.173 24.368 1.00 36.59 139 ASN B O 1
ATOM 2105 N N . PRO B 1 140 ? 67.491 77.861 25.172 1.00 40.22 140 PRO B N 1
ATOM 2106 C CA . PRO B 1 140 ? 66.540 78.924 24.831 1.00 36.45 140 PRO B CA 1
ATOM 2107 C C . PRO B 1 140 ? 66.066 78.905 23.377 1.00 36.36 140 PRO B C 1
ATOM 2108 O O . PRO B 1 140 ? 64.863 79.042 23.150 1.00 37.06 140 PRO B O 1
ATOM 2112 N N . GLN B 1 141 ? 66.975 78.775 22.411 1.00 36.01 141 GLN B N 1
ATOM 2113 C CA . GLN B 1 141 ? 66.556 78.796 21.008 1.00 41.21 141 GLN B CA 1
ATOM 2114 C C . GLN B 1 141 ? 65.650 77.605 20.730 1.00 31.83 141 GLN B C 1
ATOM 2115 O O . GLN B 1 141 ? 64.572 77.751 20.150 1.00 32.21 141 GLN B O 1
ATOM 2121 N N . LEU B 1 142 ? 66.085 76.425 21.154 1.00 31.90 142 LEU B N 1
ATOM 2122 C CA . LEU B 1 142 ? 65.327 75.218 20.884 1.00 27.21 142 LEU B CA 1
ATOM 2123 C C . LEU B 1 142 ? 63.973 75.258 21.586 1.00 27.28 142 LEU B C 1
ATOM 2124 O O . LEU B 1 142 ? 62.957 74.849 21.017 1.00 27.60 142 LEU B O 1
ATOM 2129 N N . ARG B 1 143 ? 63.941 75.779 22.808 1.00 30.20 143 ARG B N 1
ATOM 2130 C CA . ARG B 1 143 ? 62.672 75.870 23.525 1.00 33.18 143 ARG B CA 1
ATOM 2131 C C . ARG B 1 143 ? 61.687 76.791 22.800 1.00 30.45 143 ARG B C 1
ATOM 2132 O O . ARG B 1 143 ? 60.486 76.518 22.764 1.00 28.01 143 ARG B O 1
ATOM 2140 N N . ALA B 1 144 ? 62.200 77.869 22.212 1.00 29.03 144 ALA B N 1
ATOM 2141 C CA . ALA B 1 144 ? 61.370 78.772 21.424 1.00 26.97 144 ALA B CA 1
ATOM 2142 C C . ALA B 1 144 ? 60.839 78.078 20.168 1.00 25.92 144 ALA B C 1
ATOM 2143 O O . ALA B 1 144 ? 59.708 78.330 19.749 1.00 26.27 144 ALA B O 1
ATOM 2145 N N . ARG B 1 145 ? 61.666 77.226 19.563 1.00 24.40 145 ARG B N 1
ATOM 2146 C CA . ARG B 1 145 ? 61.231 76.436 18.411 1.00 28.67 145 ARG B CA 1
ATOM 2147 C C . ARG B 1 145 ? 60.107 75.498 18.797 1.00 25.15 145 ARG B C 1
ATOM 2148 O O . ARG B 1 145 ? 59.171 75.278 18.022 1.00 23.97 145 ARG B O 1
ATOM 2156 N N . ILE B 1 146 ? 60.209 74.916 19.987 1.00 21.37 146 ILE B N 1
ATOM 2157 C CA . ILE B 1 146 ? 59.158 74.025 20.460 1.00 22.40 146 ILE B CA 1
ATOM 2158 C C . ILE B 1 146 ? 57.849 74.791 20.608 1.00 27.31 146 ILE B C 1
ATOM 2159 O O . ILE B 1 146 ? 56.806 74.352 20.123 1.00 21.88 146 ILE B O 1
ATOM 2164 N N . VAL B 1 147 ? 57.904 75.937 21.274 1.00 24.41 147 VAL B N 1
ATOM 2165 C CA . VAL B 1 147 ? 56.705 76.757 21.413 1.00 24.36 147 VAL B CA 1
ATOM 2166 C C . VAL B 1 147 ? 56.120 77.124 20.052 1.00 25.55 147 VAL B C 1
ATOM 2167 O O . VAL B 1 147 ? 54.912 77.074 19.865 1.00 24.74 147 VAL B O 1
ATOM 2171 N N . ALA B 1 148 ? 56.975 77.501 19.105 1.00 24.37 148 ALA B N 1
ATOM 2172 C CA . ALA B 1 148 ? 56.501 77.862 17.771 1.00 27.05 148 ALA B CA 1
ATOM 2173 C C . ALA B 1 148 ? 55.804 76.667 17.125 1.00 21.56 148 ALA B C 1
ATOM 2174 O O . ALA B 1 148 ? 54.776 76.819 16.456 1.00 23.89 148 ALA B O 1
ATOM 2176 N N . PHE B 1 149 ? 56.369 75.481 17.335 1.00 21.52 149 PHE B N 1
ATOM 2177 C CA . PHE B 1 149 ? 55.788 74.241 16.839 1.00 20.43 149 PHE B CA 1
ATOM 2178 C C . PHE B 1 149 ? 54.411 74.027 17.452 1.00 23.50 149 PHE B C 1
ATOM 2179 O O . PHE B 1 149 ? 53.460 73.657 16.762 1.00 22.36 149 PHE B O 1
ATOM 2187 N N . GLN B 1 150 ? 54.302 74.259 18.755 1.00 20.42 150 GLN B N 1
ATOM 2188 C CA . GLN B 1 150 ? 53.035 74.036 19.434 1.00 19.95 150 GLN B CA 1
ATOM 2189 C C . GLN B 1 150 ? 51.989 75.011 18.920 1.00 21.46 150 GLN B C 1
ATOM 2190 O O . GLN B 1 150 ? 50.829 74.643 18.724 1.00 21.71 150 GLN B O 1
ATOM 2196 N N . ASP B 1 151 ? 52.406 76.256 18.702 1.00 22.37 151 ASP B N 1
ATOM 2197 C CA . ASP B 1 151 ? 51.516 77.270 18.161 1.00 22.45 151 ASP B CA 1
ATOM 2198 C C . ASP B 1 151 ? 51.060 76.879 16.763 1.00 24.17 151 ASP B C 1
ATOM 2199 O O . ASP B 1 151 ? 49.897 77.079 16.403 1.00 24.68 151 ASP B O 1
ATOM 2204 N N . ARG B 1 152 ? 51.971 76.317 15.973 1.00 22.35 152 ARG B N 1
ATOM 2205 C CA . ARG B 1 152 ? 51.603 75.847 14.641 1.00 23.87 152 ARG B CA 1
ATOM 2206 C C . ARG B 1 152 ? 50.567 74.729 14.707 1.00 25.55 152 ARG B C 1
ATOM 2207 O O . ARG B 1 152 ? 49.655 74.689 13.885 1.00 25.02 152 ARG B O 1
ATOM 2215 N N . LEU B 1 153 ? 50.700 73.830 15.681 1.00 23.90 153 LEU B N 1
ATOM 2216 C CA . LEU B 1 153 ? 49.712 72.767 15.853 1.00 23.49 153 LEU B CA 1
ATOM 2217 C C . LEU B 1 153 ? 48.339 73.357 16.145 1.00 22.52 153 LEU B C 1
ATOM 2218 O O . LEU B 1 153 ? 47.323 72.891 15.622 1.00 26.12 153 LEU B O 1
ATOM 2223 N N . ALA B 1 154 ? 48.309 74.366 17.008 1.00 22.93 154 ALA B N 1
ATOM 2224 C CA . ALA B 1 154 ? 47.059 75.036 17.331 1.00 24.38 154 ALA B CA 1
ATOM 2225 C C . ALA B 1 154 ? 46.464 75.708 16.098 1.00 23.82 154 ALA B C 1
ATOM 2226 O O . ALA B 1 154 ? 45.243 75.751 15.932 1.00 22.71 154 ALA B O 1
ATOM 2228 N N . ASP B 1 155 ? 47.315 76.241 15.231 1.00 22.45 155 ASP B N 1
ATOM 2229 C CA . ASP B 1 155 ? 46.819 76.906 14.026 1.00 20.28 155 ASP B CA 1
ATOM 2230 C C . ASP B 1 155 ? 46.212 75.900 13.037 1.00 26.01 155 ASP B C 1
ATOM 2231 O O . ASP B 1 155 ? 45.214 76.192 12.379 1.00 26.20 155 ASP B O 1
ATOM 2236 N N . VAL B 1 156 ? 46.791 74.709 12.935 1.00 22.49 156 VAL B N 1
ATOM 2237 C CA . VAL B 1 156 ? 46.202 73.713 12.042 1.00 24.67 156 VAL B CA 1
ATOM 2238 C C . VAL B 1 156 ? 44.827 73.295 12.545 1.00 27.87 156 VAL B C 1
ATOM 2239 O O . VAL B 1 156 ? 43.889 73.193 11.759 1.00 25.07 156 VAL B O 1
ATOM 2243 N N . VAL B 1 157 ? 44.703 73.085 13.854 1.00 25.84 157 VAL B N 1
ATOM 2244 C CA . VAL B 1 157 ? 43.399 72.778 14.448 1.00 25.60 157 VAL B CA 1
ATOM 2245 C C . VAL B 1 157 ? 42.369 73.855 14.119 1.00 23.61 157 VAL B C 1
ATOM 2246 O O . VAL B 1 157 ? 41.252 73.535 13.714 1.00 24.42 157 VAL B O 1
ATOM 2250 N N . ALA B 1 158 ? 42.737 75.130 14.266 1.00 22.24 158 ALA B N 1
ATOM 2251 C CA . ALA B 1 158 ? 41.799 76.201 13.929 1.00 25.21 158 ALA B CA 1
ATOM 2252 C C . ALA B 1 158 ? 41.350 76.079 12.476 1.00 23.69 158 ALA B C 1
ATOM 2253 O O . ALA B 1 158 ? 40.175 76.263 12.166 1.00 22.69 158 ALA B O 1
ATOM 2255 N N . ALA B 1 159 ? 42.291 75.763 11.592 1.00 21.56 159 ALA B N 1
ATOM 2256 C CA . ALA B 1 159 ? 41.992 75.614 10.169 1.00 24.89 159 ALA B CA 1
ATOM 2257 C C . ALA B 1 159 ? 41.120 74.391 9.883 1.00 21.67 159 ALA B C 1
ATOM 2258 O O . ALA B 1 159 ? 40.173 74.465 9.110 1.00 23.12 159 ALA B O 1
ATOM 2260 N N . LYS B 1 160 ? 41.453 73.257 10.488 1.00 23.03 160 LYS B N 1
ATOM 2261 C CA . LYS B 1 160 ? 40.650 72.054 10.295 1.00 20.03 160 LYS B CA 1
ATOM 2262 C C . LYS B 1 160 ? 39.247 72.221 10.866 1.00 22.95 160 LYS B C 1
ATOM 2263 O O . LYS B 1 160 ? 38.272 71.699 10.312 1.00 23.36 160 LYS B O 1
ATOM 2269 N N . ASP B 1 161 ? 39.145 72.921 11.990 1.00 19.88 161 ASP B N 1
ATOM 2270 C CA . ASP B 1 161 ? 37.842 73.192 12.582 1.00 24.05 161 ASP B CA 1
ATOM 2271 C C . ASP B 1 161 ? 36.980 74.005 11.616 1.00 24.37 161 ASP B C 1
ATOM 2272 O O . ASP B 1 161 ? 35.819 73.673 11.371 1.00 23.45 161 ASP B O 1
ATOM 2277 N N . ALA B 1 162 ? 37.557 75.079 11.077 1.00 21.56 162 ALA B N 1
ATOM 2278 C CA . ALA B 1 162 ? 36.852 75.932 10.124 1.00 21.38 162 ALA B CA 1
ATOM 2279 C C . ALA B 1 162 ? 36.446 75.131 8.896 1.00 22.00 162 ALA B C 1
ATOM 2280 O O . ALA B 1 162 ? 35.333 75.259 8.388 1.00 25.17 162 ALA B O 1
ATOM 2282 N N . GLU B 1 163 ? 37.363 74.304 8.413 1.00 23.77 163 GLU B N 1
ATOM 2283 C CA . GLU B 1 163 ? 37.087 73.468 7.258 1.00 23.31 163 GLU B CA 1
ATOM 2284 C C . GLU B 1 163 ? 35.948 72.493 7.539 1.00 22.75 163 GLU B C 1
ATOM 2285 O O . GLU B 1 163 ? 35.047 72.336 6.719 1.00 25.95 163 GLU B O 1
ATOM 2291 N N . LEU B 1 164 ? 35.982 71.838 8.696 1.00 22.20 164 LEU B N 1
ATOM 2292 C CA . LEU B 1 164 ? 34.912 70.901 9.036 1.00 22.50 164 LEU B CA 1
ATOM 2293 C C . LEU B 1 164 ? 33.574 71.625 9.082 1.00 25.64 164 LEU B C 1
ATOM 2294 O O . LEU B 1 164 ? 32.569 71.109 8.594 1.00 24.29 164 LEU B O 1
ATOM 2299 N N . GLN B 1 165 ? 33.561 72.828 9.656 1.00 26.01 165 GLN B N 1
ATOM 2300 C CA . GLN B 1 165 ? 32.319 73.595 9.733 1.00 29.13 165 GLN B CA 1
ATOM 2301 C C . GLN B 1 165 ? 31.785 73.918 8.342 1.00 28.86 165 GLN B C 1
ATOM 2302 O O . GLN B 1 165 ? 30.575 73.836 8.099 1.00 33.19 165 GLN B O 1
ATOM 2308 N N . ARG B 1 166 ? 32.684 74.293 7.435 1.00 27.04 166 ARG B N 1
ATOM 2309 C CA . ARG B 1 166 ? 32.287 74.589 6.062 1.00 25.57 166 ARG B CA 1
ATOM 2310 C C . ARG B 1 166 ? 31.757 73.330 5.379 1.00 26.25 166 ARG B C 1
ATOM 2311 O O . ARG B 1 166 ? 30.781 73.389 4.621 1.00 33.52 166 ARG B O 1
ATOM 2319 N N . LEU B 1 167 ? 32.400 72.197 5.651 1.00 26.29 167 LEU B N 1
ATOM 2320 C CA . LEU B 1 167 ? 31.984 70.927 5.069 1.00 27.08 167 LEU B CA 1
ATOM 2321 C C . LEU B 1 167 ? 30.568 70.584 5.508 1.00 33.90 167 LEU B C 1
ATOM 2322 O O . LEU B 1 167 ? 29.693 70.290 4.682 1.00 38.65 167 LEU B O 1
ATOM 2327 N N . ALA B 1 168 ? 30.336 70.630 6.815 1.00 30.72 168 ALA B N 1
ATOM 2328 C CA . ALA B 1 168 ? 29.014 70.329 7.348 1.00 35.80 168 ALA B CA 1
ATOM 2329 C C . ALA B 1 168 ? 27.992 71.320 6.800 1.00 40.13 168 ALA B C 1
ATOM 2330 O O . ALA B 1 168 ? 26.839 70.959 6.539 1.00 38.62 168 ALA B O 1
ATOM 2332 N N . GLY B 1 169 ? 28.419 72.568 6.617 1.00 36.45 169 GLY B N 1
ATOM 2333 C CA . GLY B 1 169 ? 27.563 73.579 6.019 1.00 37.10 169 GLY B CA 1
ATOM 2334 C C . GLY B 1 169 ? 27.138 73.201 4.612 1.00 42.53 169 GLY B C 1
ATOM 2335 O O . GLY B 1 169 ? 25.954 73.274 4.265 1.00 48.74 169 GLY B O 1
ATOM 2336 N N . LYS B 1 170 ? 28.108 72.797 3.796 1.00 39.76 170 LYS B N 1
ATOM 2337 C CA . LYS B 1 170 ? 27.832 72.347 2.439 1.00 45.40 170 LYS B CA 1
ATOM 2338 C C . LYS B 1 170 ? 26.870 71.161 2.464 1.00 49.33 170 LYS B C 1
ATOM 2339 O O . LYS B 1 170 ? 25.952 71.076 1.646 1.00 51.60 170 LYS B O 1
ATOM 2345 N N . LEU B 1 171 ? 27.081 70.255 3.416 1.00 49.20 171 LEU B N 1
ATOM 2346 C CA . LEU B 1 171 ? 26.225 69.079 3.577 1.00 50.28 171 LEU B CA 1
ATOM 2347 C C . LEU B 1 171 ? 24.758 69.452 3.750 1.00 58.05 171 LEU B C 1
ATOM 2348 O O . LEU B 1 171 ? 23.888 68.962 3.024 1.00 60.94 171 LEU B O 1
ATOM 2353 N N . THR B 1 172 ? 24.486 70.311 4.725 1.00 60.53 172 THR B N 1
ATOM 2354 C CA . THR B 1 172 ? 23.124 70.739 5.012 1.00 65.49 172 THR B CA 1
ATOM 2355 C C . THR B 1 172 ? 22.511 71.496 3.833 1.00 66.29 172 THR B C 1
ATOM 2356 O O . THR B 1 172 ? 21.330 71.335 3.526 1.00 68.39 172 THR B O 1
ATOM 2360 N N . ARG B 1 173 ? 23.320 72.319 3.173 1.00 60.91 173 ARG B N 1
ATOM 2361 C CA . ARG B 1 173 ? 22.850 73.100 2.033 1.00 58.82 173 ARG B CA 1
ATOM 2362 C C . ARG B 1 173 ? 22.947 72.313 0.725 1.00 62.86 173 ARG B C 1
ATOM 2363 O O . ARG B 1 173 ? 22.737 71.099 0.693 1.00 67.97 173 ARG B O 1
ATOM 2371 N N . ALA C 1 4 ? 74.625 19.439 49.274 1.00 33.85 4 ALA C N 1
ATOM 2372 C CA . ALA C 1 4 ? 75.377 20.258 50.219 1.00 44.83 4 ALA C CA 1
ATOM 2373 C C . ALA C 1 4 ? 76.841 20.375 49.789 1.00 41.48 4 ALA C C 1
ATOM 2374 O O . ALA C 1 4 ? 77.632 19.457 49.994 1.00 36.32 4 ALA C O 1
ATOM 2376 N N . GLY C 1 5 ? 77.205 21.502 49.187 1.00 36.86 5 GLY C N 1
ATOM 2377 C CA . GLY C 1 5 ? 78.537 21.643 48.629 1.00 28.76 5 GLY C CA 1
ATOM 2378 C C . GLY C 1 5 ? 78.760 20.794 47.384 1.00 29.71 5 GLY C C 1
ATOM 2379 O O . GLY C 1 5 ? 79.867 20.332 47.128 1.00 28.81 5 GLY C O 1
ATOM 2380 N N . GLU C 1 6 ? 77.701 20.580 46.608 1.00 32.34 6 GLU C N 1
ATOM 2381 C CA . GLU C 1 6 ? 77.815 19.909 45.315 1.00 35.25 6 GLU C CA 1
ATOM 2382 C C . GLU C 1 6 ? 77.974 20.949 44.210 1.00 35.95 6 GLU C C 1
ATOM 2383 O O . GLU C 1 6 ? 77.644 22.122 44.408 1.00 36.91 6 GLU C O 1
ATOM 2389 N N . ARG C 1 7 ? 78.474 20.531 43.050 1.00 25.01 7 ARG C N 1
ATOM 2390 C CA . ARG C 1 7 ? 78.433 21.406 41.880 1.00 26.87 7 ARG C CA 1
ATOM 2391 C C . ARG C 1 7 ? 77.002 21.423 41.343 1.00 24.97 7 ARG C C 1
ATOM 2392 O O . ARG C 1 7 ? 76.397 20.371 41.153 1.00 25.01 7 ARG C O 1
ATOM 2400 N N . PRO C 1 8 ? 76.456 22.625 41.110 1.00 24.97 8 PRO C N 1
ATOM 2401 C CA . PRO C 1 8 ? 75.079 22.769 40.637 1.00 23.05 8 PRO C CA 1
ATOM 2402 C C . PRO C 1 8 ? 74.918 22.304 39.197 1.00 25.08 8 PRO C C 1
ATOM 2403 O O . PRO C 1 8 ? 75.842 22.496 38.395 1.00 24.31 8 PRO C O 1
ATOM 2407 N N . ARG C 1 9 ? 73.768 21.702 38.890 1.00 23.46 9 ARG C N 1
ATOM 2408 C CA . ARG C 1 9 ? 73.387 21.366 37.519 1.00 22.81 9 ARG C CA 1
ATOM 2409 C C . ARG C 1 9 ? 72.295 22.315 37.014 1.00 17.95 9 ARG C C 1
ATOM 2410 O O . ARG C 1 9 ? 72.072 22.429 35.813 1.00 22.18 9 ARG C O 1
ATOM 2418 N N . VAL C 1 10 ? 71.619 22.994 37.937 1.00 17.00 10 VAL C N 1
ATOM 2419 C CA . VAL C 1 10 ? 70.557 23.931 37.573 1.00 16.92 10 VAL C CA 1
ATOM 2420 C C . VAL C 1 10 ? 70.759 25.226 38.344 1.00 17.53 10 VAL C C 1
ATOM 2421 O O . VAL C 1 10 ? 71.109 25.203 39.529 1.00 22.90 10 VAL C O 1
ATOM 2425 N N . GLY C 1 11 ? 70.595 26.355 37.663 1.00 17.40 11 GLY C N 1
ATOM 2426 C CA . GLY C 1 11 ? 70.664 27.640 38.329 1.00 16.17 11 GLY C CA 1
ATOM 2427 C C . GLY C 1 11 ? 69.262 28.179 38.536 1.00 17.52 11 GLY C C 1
ATOM 2428 O O . GLY C 1 11 ? 68.461 28.196 37.602 1.00 21.52 11 GLY C O 1
ATOM 2429 N N . VAL C 1 12 ? 68.952 28.591 39.763 1.00 16.70 12 VAL C N 1
ATOM 2430 C CA . VAL C 1 12 ? 67.678 29.248 40.052 1.00 15.40 12 VAL C CA 1
ATOM 2431 C C . VAL C 1 12 ? 68.001 30.695 40.386 1.00 19.05 12 VAL C C 1
ATOM 2432 O O . VAL C 1 12 ? 68.562 30.989 41.437 1.00 19.79 12 VAL C O 1
ATOM 2436 N N . ILE C 1 13 ? 67.681 31.600 39.469 1.00 16.22 13 ILE C N 1
ATOM 2437 C CA . ILE C 1 13 ? 68.080 32.993 39.632 1.00 13.01 13 ILE C CA 1
ATOM 2438 C C . ILE C 1 13 ? 66.876 33.908 39.578 1.00 16.07 13 ILE C C 1
ATOM 2439 O O . ILE C 1 13 ? 65.807 33.535 39.077 1.00 15.92 13 ILE C O 1
ATOM 2444 N N . MET C 1 14 ? 67.045 35.114 40.097 1.00 16.65 14 MET C N 1
ATOM 2445 C CA . MET C 1 14 ? 65.928 36.036 40.165 1.00 15.88 14 MET C CA 1
ATOM 2446 C C . MET C 1 14 ? 66.426 37.471 40.214 1.00 18.50 14 MET C C 1
ATOM 2447 O O . MET C 1 14 ? 67.534 37.739 40.681 1.00 18.60 14 MET C O 1
ATOM 2452 N N . GLY C 1 15 ? 65.588 38.394 39.756 1.00 19.49 15 GLY C N 1
ATOM 2453 C CA . GLY C 1 15 ? 65.986 39.782 39.623 1.00 17.75 15 GLY C CA 1
ATOM 2454 C C . GLY C 1 15 ? 66.190 40.516 40.936 1.00 24.26 15 GLY C C 1
ATOM 2455 O O . GLY C 1 15 ? 66.984 41.451 41.016 1.00 20.96 15 GLY C O 1
ATOM 2456 N N . SER C 1 16 ? 65.460 40.105 41.968 1.00 19.84 16 SER C N 1
ATOM 2457 C CA . SER C 1 16 ? 65.581 40.740 43.277 1.00 21.34 16 SER C CA 1
ATOM 2458 C C . SER C 1 16 ? 65.388 39.700 44.359 1.00 21.83 16 SER C C 1
ATOM 2459 O O . SER C 1 16 ? 64.708 38.700 44.141 1.00 21.45 16 SER C O 1
ATOM 2462 N N . ASP C 1 17 ? 65.965 39.927 45.532 1.00 19.38 17 ASP C N 1
ATOM 2463 C CA . ASP C 1 17 ? 65.783 38.951 46.602 1.00 22.85 17 ASP C CA 1
ATOM 2464 C C . ASP C 1 17 ? 64.345 38.917 47.127 1.00 22.44 17 ASP C C 1
ATOM 2465 O O . ASP C 1 17 ? 63.959 37.986 47.830 1.00 25.99 17 ASP C O 1
ATOM 2470 N N . SER C 1 18 ? 63.540 39.911 46.767 1.00 21.89 18 SER C N 1
ATOM 2471 C CA . SER C 1 18 ? 62.132 39.872 47.153 1.00 20.72 18 SER C CA 1
ATOM 2472 C C . SER C 1 18 ? 61.354 38.836 46.328 1.00 22.23 18 SER C C 1
ATOM 2473 O O . SER C 1 18 ? 60.221 38.485 46.667 1.00 23.62 18 SER C O 1
ATOM 2476 N N . ASP C 1 19 ? 61.972 38.345 45.253 1.00 20.32 19 ASP C N 1
ATOM 2477 C CA . ASP C 1 19 ? 61.398 37.261 44.459 1.00 18.50 19 ASP C CA 1
ATOM 2478 C C . ASP C 1 19 ? 61.587 35.904 45.153 1.00 18.42 19 ASP C C 1
ATOM 2479 O O . ASP C 1 19 ? 60.966 34.918 44.764 1.00 20.16 19 ASP C O 1
ATOM 2484 N N . TRP C 1 20 ? 62.463 35.851 46.156 1.00 20.78 20 TRP C N 1
ATOM 2485 C CA . TRP C 1 20 ? 62.833 34.579 46.784 1.00 21.82 20 TRP C CA 1
ATOM 2486 C C . TRP C 1 20 ? 61.647 33.754 47.305 1.00 24.00 20 TRP C C 1
ATOM 2487 O O . TRP C 1 20 ? 61.590 32.544 47.072 1.00 19.55 20 TRP C O 1
ATOM 2498 N N . PRO C 1 21 ? 60.698 34.395 48.006 1.00 23.69 21 PRO C N 1
ATOM 2499 C CA . PRO C 1 21 ? 59.563 33.616 48.533 1.00 26.48 21 PRO C CA 1
ATOM 2500 C C . PRO C 1 21 ? 58.835 32.807 47.459 1.00 30.27 21 PRO C C 1
ATOM 2501 O O . PRO C 1 21 ? 58.379 31.696 47.741 1.00 33.42 21 PRO C O 1
ATOM 2505 N N . VAL C 1 22 ? 58.729 33.352 46.252 1.00 22.26 22 VAL C N 1
ATOM 2506 C CA . VAL C 1 22 ? 58.193 32.598 45.117 1.00 21.40 22 VAL C CA 1
ATOM 2507 C C . VAL C 1 22 ? 59.179 31.570 44.542 1.00 23.53 22 VAL C C 1
ATOM 2508 O O . VAL C 1 22 ? 58.832 30.395 44.357 1.00 23.73 22 VAL C O 1
ATOM 2512 N N . MET C 1 23 ? 60.407 32.007 44.270 1.00 18.46 23 MET C N 1
ATOM 2513 C CA . MET C 1 23 ? 61.388 31.173 43.573 1.00 18.60 23 MET C CA 1
ATOM 2514 C C . MET C 1 23 ? 61.907 29.996 44.397 1.00 19.56 23 MET C C 1
ATOM 2515 O O . MET C 1 23 ? 62.415 29.037 43.838 1.00 18.32 23 MET C O 1
ATOM 2520 N N . ALA C 1 24 ? 61.779 30.079 45.717 1.00 20.15 24 ALA C N 1
ATOM 2521 C CA . ALA C 1 24 ? 62.204 28.999 46.595 1.00 19.62 24 ALA C CA 1
ATOM 2522 C C . ALA C 1 24 ? 61.536 27.669 46.228 1.00 20.44 24 ALA C C 1
ATOM 2523 O O . ALA C 1 24 ? 62.104 26.609 46.490 1.00 23.01 24 ALA C O 1
ATOM 2525 N N . ASP C 1 25 ? 60.336 27.734 45.640 1.00 20.11 25 ASP C N 1
ATOM 2526 C CA . ASP C 1 25 ? 59.612 26.536 45.215 1.00 20.73 25 ASP C CA 1
ATOM 2527 C C . ASP C 1 25 ? 60.351 25.791 44.106 1.00 17.67 25 ASP C C 1
ATOM 2528 O O . ASP C 1 25 ? 60.264 24.567 44.015 1.00 19.02 25 ASP C O 1
ATOM 2533 N N . ALA C 1 26 ? 61.077 26.518 43.258 1.00 18.29 26 ALA C N 1
ATOM 2534 C CA . ALA C 1 26 ? 61.856 25.858 42.210 1.00 18.47 26 ALA C CA 1
ATOM 2535 C C . ALA C 1 26 ? 62.983 25.058 42.844 1.00 18.98 26 ALA C C 1
ATOM 2536 O O . ALA C 1 26 ? 63.261 23.907 42.460 1.00 18.87 26 ALA C O 1
ATOM 2538 N N . ALA C 1 27 ? 63.636 25.669 43.827 1.00 19.00 27 ALA C N 1
ATOM 2539 C CA . ALA C 1 27 ? 64.731 25.001 44.523 1.00 23.86 27 ALA C CA 1
ATOM 2540 C C . ALA C 1 27 ? 64.216 23.744 45.212 1.00 23.91 27 ALA C C 1
ATOM 2541 O O . ALA C 1 27 ? 64.866 22.692 45.185 1.00 22.93 27 ALA C O 1
ATOM 2543 N N . ALA C 1 28 ? 63.039 23.852 45.823 1.00 21.94 28 ALA C N 1
ATOM 2544 C CA . ALA C 1 28 ? 62.452 22.730 46.543 1.00 24.69 28 ALA C CA 1
ATOM 2545 C C . ALA C 1 28 ? 62.136 21.562 45.609 1.00 22.64 28 ALA C C 1
ATOM 2546 O O . ALA C 1 28 ? 62.411 20.403 45.939 1.00 23.74 28 ALA C O 1
ATOM 2548 N N . ALA C 1 29 ? 61.551 21.863 44.453 1.00 18.90 29 ALA C N 1
ATOM 2549 C CA . ALA C 1 29 ? 61.224 20.822 43.480 1.00 21.78 29 ALA C CA 1
ATOM 2550 C C . ALA C 1 29 ? 62.485 20.099 43.007 1.00 23.97 29 ALA C C 1
ATOM 2551 O O . ALA C 1 29 ? 62.502 18.873 42.880 1.00 23.55 29 ALA C O 1
ATOM 2553 N N . LEU C 1 30 ? 63.532 20.867 42.737 1.00 20.47 30 LEU C N 1
ATOM 2554 C CA . LEU C 1 30 ? 64.811 20.298 42.318 1.00 17.77 30 LEU C CA 1
ATOM 2555 C C . LEU C 1 30 ? 65.377 19.367 43.388 1.00 26.20 30 LEU C C 1
ATOM 2556 O O . LEU C 1 30 ? 65.851 18.268 43.085 1.00 24.94 30 LEU C O 1
ATOM 2561 N N . ALA C 1 31 ? 65.312 19.797 44.644 1.00 26.66 31 ALA C N 1
ATOM 2562 C CA . ALA C 1 31 ? 65.814 18.973 45.739 1.00 24.47 31 ALA C CA 1
ATOM 2563 C C . ALA C 1 31 ? 65.042 17.660 45.857 1.00 31.10 31 ALA C C 1
ATOM 2564 O O . ALA C 1 31 ? 65.627 16.623 46.168 1.00 29.67 31 ALA C O 1
ATOM 2566 N N . GLU C 1 32 ? 63.734 17.702 45.610 1.00 26.70 32 GLU C N 1
ATOM 2567 C CA . GLU C 1 32 ? 62.918 16.491 45.642 1.00 30.39 32 GLU C CA 1
ATOM 2568 C C . GLU C 1 32 ? 63.460 15.416 44.707 1.00 28.79 32 GLU C C 1
ATOM 2569 O O . GLU C 1 32 ? 63.311 14.225 44.970 1.00 27.70 32 GLU C O 1
ATOM 2575 N N . PHE C 1 33 ? 64.094 15.842 43.620 1.00 25.67 33 PHE C N 1
ATOM 2576 C CA . PHE C 1 33 ? 64.667 14.915 42.653 1.00 23.16 33 PHE C CA 1
ATOM 2577 C C . PHE C 1 33 ? 66.189 14.780 42.786 1.00 23.36 33 PHE C C 1
ATOM 2578 O O . PHE C 1 33 ? 66.847 14.220 41.908 1.00 23.47 33 PHE C O 1
ATOM 2586 N N . ASP C 1 34 ? 66.738 15.276 43.896 1.00 21.98 34 ASP C N 1
ATOM 2587 C CA . ASP C 1 34 ? 68.182 15.210 44.158 1.00 22.88 34 ASP C CA 1
ATOM 2588 C C . ASP C 1 34 ? 69.016 15.864 43.060 1.00 25.41 34 ASP C C 1
ATOM 2589 O O . ASP C 1 34 ? 70.129 15.426 42.757 1.00 26.97 34 ASP C O 1
ATOM 2594 N N . ILE C 1 35 ? 68.480 16.922 42.466 1.00 20.19 35 ILE C N 1
ATOM 2595 C CA . ILE C 1 35 ? 69.223 17.671 41.465 1.00 20.86 35 ILE C CA 1
ATOM 2596 C C . ILE C 1 35 ? 69.898 18.857 42.127 1.00 21.57 35 ILE C C 1
ATOM 2597 O O . ILE C 1 35 ? 69.218 19.736 42.667 1.00 21.49 35 ILE C O 1
ATOM 2602 N N . PRO C 1 36 ? 71.237 18.908 42.066 1.00 23.50 36 PRO C N 1
ATOM 2603 C CA . PRO C 1 36 ? 71.987 20.002 42.687 1.00 27.72 36 PRO C CA 1
ATOM 2604 C C . PRO C 1 36 ? 71.698 21.327 41.990 1.00 19.49 36 PRO C C 1
ATOM 2605 O O . PRO C 1 36 ? 71.728 21.398 40.763 1.00 25.39 36 PRO C O 1
ATOM 2609 N N . ALA C 1 37 ? 71.414 22.366 42.769 1.00 20.43 37 ALA C N 1
ATOM 2610 C CA . ALA C 1 37 ? 71.053 23.654 42.199 1.00 19.89 37 ALA C CA 1
ATOM 2611 C C . ALA C 1 37 ? 71.621 24.796 43.028 1.00 24.39 37 ALA C C 1
ATOM 2612 O O . ALA C 1 37 ? 71.830 24.659 44.232 1.00 28.13 37 ALA C O 1
ATOM 2614 N N . GLU C 1 38 ? 71.873 25.923 42.377 1.00 21.16 38 GLU C N 1
ATOM 2615 C CA . GLU C 1 38 ? 72.322 27.105 43.086 1.00 22.77 38 GLU C CA 1
ATOM 2616 C C . GLU C 1 38 ? 71.238 28.163 42.993 1.00 25.12 38 GLU C C 1
ATOM 2617 O O . GLU C 1 38 ? 70.430 28.152 42.068 1.00 25.95 38 GLU C O 1
ATOM 2623 N N . VAL C 1 39 ? 71.210 29.065 43.964 1.00 23.93 39 VAL C N 1
ATOM 2624 C CA . VAL C 1 39 ? 70.210 30.119 43.963 1.00 21.04 39 VAL C CA 1
ATOM 2625 C C . VAL C 1 39 ? 70.950 31.443 43.964 1.00 20.95 39 VAL C C 1
ATOM 2626 O O . VAL C 1 39 ? 71.870 31.641 44.756 1.00 25.35 39 VAL C O 1
ATOM 2630 N N . ARG C 1 40 ? 70.580 32.334 43.054 1.00 19.98 40 ARG C N 1
ATOM 2631 C CA . ARG C 1 40 ? 71.311 33.583 42.889 1.00 21.11 40 ARG C CA 1
ATOM 2632 C C . ARG C 1 40 ? 70.383 34.775 42.716 1.00 15.72 40 ARG C C 1
ATOM 2633 O O . ARG C 1 40 ? 69.246 34.631 42.269 1.00 16.29 40 ARG C O 1
ATOM 2641 N N . VAL C 1 41 ? 70.872 35.962 43.073 1.00 17.31 41 VAL C N 1
ATOM 2642 C CA . VAL C 1 41 ? 70.208 37.193 42.648 1.00 18.16 41 VAL C CA 1
ATOM 2643 C C . VAL C 1 41 ? 71.016 37.747 41.484 1.00 20.33 41 VAL C C 1
ATOM 2644 O O . VAL C 1 41 ? 72.192 38.053 41.626 1.00 22.95 41 VAL C O 1
ATOM 2648 N N . VAL C 1 42 ? 70.374 37.849 40.329 1.00 19.93 42 VAL C N 1
ATOM 2649 C CA . VAL C 1 42 ? 71.026 38.274 39.101 1.00 19.38 42 VAL C CA 1
ATOM 2650 C C . VAL C 1 42 ? 70.070 39.252 38.449 1.00 23.99 42 VAL C C 1
ATOM 2651 O O . VAL C 1 42 ? 68.988 38.863 38.001 1.00 20.59 42 VAL C O 1
ATOM 2655 N N . SER C 1 43 ? 70.456 40.522 38.411 1.00 22.35 43 SER C N 1
ATOM 2656 C CA . SER C 1 43 ? 69.556 41.563 37.944 1.00 21.57 43 SER C CA 1
ATOM 2657 C C . SER C 1 43 ? 69.879 42.013 36.524 1.00 22.76 43 SER C C 1
ATOM 2658 O O . SER C 1 43 ? 70.965 42.519 36.264 1.00 22.17 43 SER C O 1
ATOM 2661 N N . ALA C 1 44 ? 68.927 41.849 35.606 1.00 20.18 44 ALA C N 1
ATOM 2662 C CA . ALA C 1 44 ? 69.145 42.314 34.239 1.00 20.13 44 ALA C CA 1
ATOM 2663 C C . ALA C 1 44 ? 69.218 43.838 34.193 1.00 22.10 44 ALA C C 1
ATOM 2664 O O . ALA C 1 44 ? 69.982 44.405 33.417 1.00 22.52 44 ALA C O 1
ATOM 2666 N N . HIS C 1 45 ? 68.422 44.492 35.034 1.00 19.70 45 HIS C N 1
ATOM 2667 C CA . HIS C 1 45 ? 68.327 45.950 35.023 1.00 20.15 45 HIS C CA 1
ATOM 2668 C C . HIS C 1 45 ? 69.396 46.642 35.846 1.00 20.83 45 HIS C C 1
ATOM 2669 O O . HIS C 1 45 ? 69.905 47.682 35.453 1.00 20.16 45 HIS C O 1
ATOM 2676 N N . ARG C 1 46 ? 69.746 46.057 36.981 1.00 19.55 46 ARG C N 1
ATOM 2677 C CA . ARG C 1 46 ? 70.687 46.700 37.888 1.00 20.57 46 ARG C CA 1
ATOM 2678 C C . ARG C 1 46 ? 72.127 46.197 37.707 1.00 26.51 46 ARG C C 1
ATOM 2679 O O . ARG C 1 46 ? 73.077 46.897 38.073 1.00 25.71 46 ARG C O 1
ATOM 2687 N N . THR C 1 47 ? 72.286 44.990 37.155 1.00 26.24 47 THR C N 1
ATOM 2688 C CA . THR C 1 47 ? 73.622 44.427 36.903 1.00 25.63 47 THR C CA 1
ATOM 2689 C C . THR C 1 47 ? 73.724 43.746 35.538 1.00 21.49 47 THR C C 1
ATOM 2690 O O . THR C 1 47 ? 73.957 42.539 35.451 1.00 23.64 47 THR C O 1
ATOM 2694 N N . PRO C 1 48 ? 73.540 44.518 34.459 1.00 23.83 48 PRO C N 1
ATOM 2695 C CA . PRO C 1 48 ? 73.535 43.895 33.129 1.00 19.85 48 PRO C CA 1
ATOM 2696 C C . PRO C 1 48 ? 74.862 43.186 32.818 1.00 21.89 48 PRO C C 1
ATOM 2697 O O . PRO C 1 48 ? 74.852 42.108 32.229 1.00 20.83 48 PRO C O 1
ATOM 2701 N N . GLU C 1 49 ? 75.989 43.777 33.204 1.00 23.65 49 GLU C N 1
ATOM 2702 C CA . GLU C 1 49 ? 77.275 43.126 32.944 1.00 22.09 49 GLU C CA 1
ATOM 2703 C C . GLU C 1 49 ? 77.401 41.797 33.701 1.00 25.00 49 GLU C C 1
ATOM 2704 O O . GLU C 1 49 ? 77.815 40.784 33.127 1.00 22.95 49 GLU C O 1
ATOM 2710 N N . ALA C 1 50 ? 77.023 41.788 34.977 1.00 25.53 50 ALA C N 1
ATOM 2711 C CA . ALA C 1 50 ? 77.093 40.563 35.779 1.00 26.68 50 ALA C CA 1
ATOM 2712 C C . ALA C 1 50 ? 76.076 39.521 35.315 1.00 23.70 50 ALA C C 1
ATOM 2713 O O . ALA C 1 50 ? 76.331 38.306 35.381 1.00 24.28 50 ALA C O 1
ATOM 2715 N N A MET C 1 51 ? 74.921 39.996 34.855 0.72 19.86 51 MET C N 1
ATOM 2716 N N B MET C 1 51 ? 74.917 39.988 34.863 0.28 20.63 51 MET C N 1
ATOM 2717 C CA A MET C 1 51 ? 73.896 39.123 34.302 0.72 20.64 51 MET C CA 1
ATOM 2718 C CA B MET C 1 51 ? 73.926 39.085 34.307 0.28 20.38 51 MET C CA 1
ATOM 2719 C C A MET C 1 51 ? 74.451 38.400 33.077 0.72 20.39 51 MET C C 1
ATOM 2720 C C B MET C 1 51 ? 74.540 38.375 33.113 0.28 19.82 51 MET C C 1
ATOM 2721 O O A MET C 1 51 ? 74.322 37.185 32.950 0.72 17.35 51 MET C O 1
ATOM 2722 O O B MET C 1 51 ? 74.539 37.149 33.041 0.28 18.61 51 MET C O 1
ATOM 2731 N N . PHE C 1 52 ? 75.072 39.154 32.177 1.00 22.01 52 PHE C N 1
ATOM 2732 C CA . PHE C 1 52 ? 75.692 38.574 30.991 1.00 23.94 52 PHE C CA 1
ATOM 2733 C C . PHE C 1 52 ? 76.797 37.597 31.373 1.00 22.77 52 PHE C C 1
ATOM 2734 O O . PHE C 1 52 ? 76.929 36.533 30.764 1.00 22.97 52 PHE C O 1
ATOM 2742 N N . SER C 1 53 ? 77.594 37.943 32.378 1.00 22.86 53 SER C N 1
ATOM 2743 C CA A SER C 1 53 ? 78.690 37.072 32.793 0.42 24.61 53 SER C CA 1
ATOM 2744 C CA B SER C 1 53 ? 78.689 37.071 32.795 0.58 24.45 53 SER C CA 1
ATOM 2745 C C . SER C 1 53 ? 78.158 35.746 33.333 1.00 21.96 53 SER C C 1
ATOM 2746 O O . SER C 1 53 ? 78.724 34.678 33.064 1.00 21.22 53 SER C O 1
ATOM 2751 N N . TYR C 1 54 ? 77.074 35.820 34.096 1.00 20.82 54 TYR C N 1
ATOM 2752 C CA . TYR C 1 54 ? 76.447 34.626 34.630 1.00 20.65 54 TYR C CA 1
ATOM 2753 C C . TYR C 1 54 ? 75.971 33.724 33.498 1.00 18.53 54 TYR C C 1
ATOM 2754 O O . TYR C 1 54 ? 76.246 32.531 33.494 1.00 20.49 54 TYR C O 1
ATOM 2763 N N . ALA C 1 55 ? 75.263 34.307 32.540 1.00 19.09 55 ALA C N 1
ATOM 2764 C CA . ALA C 1 55 ? 74.702 33.527 31.445 1.00 18.62 55 ALA C CA 1
ATOM 2765 C C . ALA C 1 55 ? 75.804 32.912 30.602 1.00 21.32 55 ALA C C 1
ATOM 2766 O O . ALA C 1 55 ? 75.752 31.726 30.257 1.00 20.56 55 ALA C O 1
ATOM 2768 N N . ARG C 1 56 ? 76.810 33.719 30.272 1.00 18.84 56 ARG C N 1
ATOM 2769 C CA . ARG C 1 56 ? 77.870 33.242 29.397 1.00 19.57 56 ARG C CA 1
ATOM 2770 C C . ARG C 1 56 ? 78.715 32.149 30.040 1.00 24.15 56 ARG C C 1
ATOM 2771 O O . ARG C 1 56 ? 79.217 31.266 29.348 1.00 26.47 56 ARG C O 1
ATOM 2779 N N . GLY C 1 57 ? 78.849 32.206 31.361 1.00 20.52 57 GLY C N 1
ATOM 2780 C CA . GLY C 1 57 ? 79.679 31.259 32.083 1.00 19.63 57 GLY C CA 1
ATOM 2781 C C . GLY C 1 57 ? 78.963 29.983 32.497 1.00 21.26 57 GLY C C 1
ATOM 2782 O O . GLY C 1 57 ? 79.612 29.024 32.935 1.00 21.23 57 GLY C O 1
ATOM 2783 N N . ALA C 1 58 ? 77.645 29.958 32.338 1.00 22.79 58 ALA C N 1
ATOM 2784 C CA . ALA C 1 58 ? 76.823 28.880 32.890 1.00 18.76 58 ALA C CA 1
ATOM 2785 C C . ALA C 1 58 ? 77.197 27.486 32.386 1.00 19.95 58 ALA C C 1
ATOM 2786 O O . ALA C 1 58 ? 77.447 26.577 33.178 1.00 20.61 58 ALA C O 1
ATOM 2788 N N . ALA C 1 59 ? 77.224 27.306 31.071 1.00 22.79 59 ALA C N 1
ATOM 2789 C CA . ALA C 1 59 ? 77.420 25.965 30.517 1.00 26.02 59 ALA C CA 1
ATOM 2790 C C . ALA C 1 59 ? 78.797 25.394 30.876 1.00 26.51 59 ALA C C 1
ATOM 2791 O O . ALA C 1 59 ? 78.934 24.216 31.208 1.00 26.02 59 ALA C O 1
ATOM 2793 N N . ALA C 1 60 ? 79.812 26.248 30.828 1.00 25.12 60 ALA C N 1
ATOM 2794 C CA . ALA C 1 60 ? 81.177 25.851 31.167 1.00 27.06 60 ALA C CA 1
ATOM 2795 C C . ALA C 1 60 ? 81.299 25.379 32.618 1.00 27.72 60 ALA C C 1
ATOM 2796 O O . ALA C 1 60 ? 82.162 24.567 32.948 1.00 29.29 60 ALA C O 1
ATOM 2798 N N . ARG C 1 61 ? 80.443 25.910 33.480 1.00 27.93 61 ARG C N 1
ATOM 2799 C CA . ARG C 1 61 ? 80.471 25.603 34.903 1.00 26.00 61 ARG C CA 1
ATOM 2800 C C . ARG C 1 61 ? 79.711 24.314 35.178 1.00 30.27 61 ARG C C 1
ATOM 2801 O O . ARG C 1 61 ? 79.712 23.820 36.301 1.00 31.40 61 ARG C O 1
ATOM 2809 N N . GLY C 1 62 ? 79.035 23.786 34.161 1.00 26.74 62 GLY C N 1
ATOM 2810 C CA . GLY C 1 62 ? 78.291 22.547 34.316 1.00 26.13 62 GLY C CA 1
ATOM 2811 C C . GLY C 1 62 ? 76.788 22.712 34.504 1.00 19.70 62 GLY C C 1
ATOM 2812 O O . GLY C 1 62 ? 76.074 21.735 34.749 1.00 24.15 62 GLY C O 1
ATOM 2813 N N . LEU C 1 63 ? 76.288 23.939 34.404 1.00 19.48 63 LEU C N 1
ATOM 2814 C CA . LEU C 1 63 ? 74.842 24.133 34.451 1.00 20.17 63 LEU C CA 1
ATOM 2815 C C . LEU C 1 63 ? 74.209 23.580 33.176 1.00 22.41 63 LEU C C 1
ATOM 2816 O O . LEU C 1 63 ? 74.773 23.709 32.090 1.00 22.46 63 LEU C O 1
ATOM 2821 N N . GLU C 1 64 ? 73.049 22.947 33.311 1.00 17.99 64 GLU C N 1
ATOM 2822 C CA . GLU C 1 64 ? 72.352 22.396 32.151 1.00 19.36 64 GLU C CA 1
ATOM 2823 C C . GLU C 1 64 ? 71.022 23.100 31.873 1.00 21.77 64 GLU C C 1
ATOM 2824 O O . GLU C 1 64 ? 70.499 23.037 30.761 1.00 20.74 64 GLU C O 1
ATOM 2830 N N . VAL C 1 65 ? 70.478 23.770 32.887 1.00 17.63 65 VAL C N 1
ATOM 2831 C CA . VAL C 1 65 ? 69.244 24.538 32.742 1.00 19.64 65 VAL C CA 1
ATOM 2832 C C . VAL C 1 65 ? 69.332 25.740 33.663 1.00 16.22 65 VAL C C 1
ATOM 2833 O O . VAL C 1 65 ? 69.891 25.639 34.753 1.00 17.42 65 VAL C O 1
ATOM 2837 N N . ILE C 1 66 ? 68.783 26.874 33.236 1.00 17.03 66 ILE C N 1
ATOM 2838 C CA . ILE C 1 66 ? 68.659 28.032 34.115 1.00 14.25 66 ILE C CA 1
ATOM 2839 C C . ILE C 1 66 ? 67.180 28.330 34.313 1.00 13.05 66 ILE C C 1
ATOM 2840 O O . ILE C 1 66 ? 66.435 28.436 33.343 1.00 18.66 66 ILE C O 1
ATOM 2845 N N . ILE C 1 67 ? 66.752 28.443 35.565 1.00 14.64 67 ILE C N 1
ATOM 2846 C CA . ILE C 1 67 ? 65.394 28.911 35.868 1.00 14.46 67 ILE C CA 1
ATOM 2847 C C . ILE C 1 67 ? 65.524 30.356 36.323 1.00 16.56 67 ILE C C 1
ATOM 2848 O O . ILE C 1 67 ? 66.236 30.632 37.283 1.00 15.81 67 ILE C O 1
ATOM 2853 N N . ALA C 1 68 ? 64.852 31.281 35.640 1.00 13.69 68 ALA C N 1
ATOM 2854 C CA . ALA C 1 68 ? 64.992 32.705 35.956 1.00 13.90 68 ALA C CA 1
ATOM 2855 C C . ALA C 1 68 ? 63.633 33.320 36.250 1.00 16.00 68 ALA C C 1
ATOM 2856 O O . ALA C 1 68 ? 62.701 33.179 35.456 1.00 16.53 68 ALA C O 1
ATOM 2858 N N . GLY C 1 69 ? 63.513 33.984 37.393 1.00 14.20 69 GLY C N 1
ATOM 2859 C CA . GLY C 1 69 ? 62.259 34.628 37.740 1.00 14.34 69 GLY C CA 1
ATOM 2860 C C . GLY C 1 69 ? 62.405 36.134 37.814 1.00 14.11 69 GLY C C 1
ATOM 2861 O O . GLY C 1 69 ? 63.423 36.658 38.293 1.00 15.84 69 GLY C O 1
ATOM 2862 N N . ALA C 1 70 ? 61.401 36.841 37.311 1.00 13.19 70 ALA C N 1
ATOM 2863 C CA . ALA C 1 70 ? 61.385 38.294 37.412 1.00 14.75 70 ALA C CA 1
ATOM 2864 C C . ALA C 1 70 ? 59.967 38.798 37.237 1.00 16.29 70 ALA C C 1
ATOM 2865 O O . ALA C 1 70 ? 59.133 38.115 36.651 1.00 16.07 70 ALA C O 1
ATOM 2867 N N . GLY C 1 71 ? 59.713 40.009 37.723 1.00 18.36 71 GLY C N 1
ATOM 2868 C CA . GLY C 1 71 ? 58.372 40.573 37.669 1.00 16.37 71 GLY C CA 1
ATOM 2869 C C . GLY C 1 71 ? 58.322 41.925 36.982 1.00 17.31 71 GLY C C 1
ATOM 2870 O O . GLY C 1 71 ? 59.361 42.548 36.737 1.00 17.41 71 GLY C O 1
ATOM 2871 N N . GLY C 1 72 ? 57.105 42.382 36.671 1.00 17.04 72 GLY C N 1
ATOM 2872 C CA . GLY C 1 72 ? 56.906 43.664 36.014 1.00 14.40 72 GLY C CA 1
ATOM 2873 C C . GLY C 1 72 ? 57.379 43.573 34.577 1.00 16.82 72 GLY C C 1
ATOM 2874 O O . GLY C 1 72 ? 57.023 42.644 33.848 1.00 17.72 72 GLY C O 1
ATOM 2875 N N . ALA C 1 73 ? 58.173 44.550 34.153 1.00 14.03 73 ALA C N 1
ATOM 2876 C CA . ALA C 1 73 ? 58.895 44.434 32.901 1.00 13.31 73 ALA C CA 1
ATOM 2877 C C . ALA C 1 73 ? 60.008 43.425 33.137 1.00 18.30 73 ALA C C 1
ATOM 2878 O O . ALA C 1 73 ? 61.137 43.768 33.532 1.00 19.16 73 ALA C O 1
ATOM 2880 N N . ALA C 1 74 ? 59.666 42.166 32.929 1.00 13.35 74 ALA C N 1
ATOM 2881 C CA . ALA C 1 74 ? 60.542 41.070 33.308 1.00 13.24 74 ALA C CA 1
ATOM 2882 C C . ALA C 1 74 ? 61.468 40.721 32.152 1.00 16.04 74 ALA C C 1
ATOM 2883 O O . ALA C 1 74 ? 61.060 40.048 31.206 1.00 21.23 74 ALA C O 1
ATOM 2885 N N . HIS C 1 75 ? 62.721 41.170 32.235 1.00 14.03 75 HIS C N 1
ATOM 2886 C CA . HIS C 1 75 ? 63.670 40.995 31.137 1.00 14.04 75 HIS C CA 1
ATOM 2887 C C . HIS C 1 75 ? 64.726 39.930 31.406 1.00 15.00 75 HIS C C 1
ATOM 2888 O O . HIS C 1 75 ? 65.437 39.503 30.495 1.00 17.68 75 HIS C O 1
ATOM 2895 N N . LEU C 1 76 ? 64.837 39.504 32.654 1.00 12.57 76 LEU C N 1
ATOM 2896 C CA . LEU C 1 76 ? 65.924 38.606 33.029 1.00 17.02 76 LEU C CA 1
ATOM 2897 C C . LEU C 1 76 ? 65.934 37.257 32.255 1.00 17.28 76 LEU C C 1
ATOM 2898 O O . LEU C 1 76 ? 66.968 36.876 31.702 1.00 15.66 76 LEU C O 1
ATOM 2903 N N . PRO C 1 77 ? 64.793 36.544 32.190 1.00 12.19 77 PRO C N 1
ATOM 2904 C CA . PRO C 1 77 ? 64.842 35.261 31.475 1.00 13.69 77 PRO C CA 1
ATOM 2905 C C . PRO C 1 77 ? 65.276 35.453 30.030 1.00 13.07 77 PRO C C 1
ATOM 2906 O O . PRO C 1 77 ? 66.103 34.694 29.530 1.00 16.77 77 PRO C O 1
ATOM 2910 N N . GLY C 1 78 ? 64.730 36.469 29.367 1.00 13.67 78 GLY C N 1
ATOM 2911 C CA . GLY C 1 78 ? 65.026 36.680 27.962 1.00 17.54 78 GLY C CA 1
ATOM 2912 C C . GLY C 1 78 ? 66.471 37.071 27.706 1.00 17.55 78 GLY C C 1
ATOM 2913 O O . GLY C 1 78 ? 67.100 36.610 26.752 1.00 15.25 78 GLY C O 1
ATOM 2914 N N . MET C 1 79 ? 67.007 37.929 28.562 1.00 13.23 79 MET C N 1
ATOM 2915 C CA . MET C 1 79 ? 68.365 38.411 28.353 1.00 14.27 79 MET C CA 1
ATOM 2916 C C . MET C 1 79 ? 69.394 37.341 28.700 1.00 16.76 79 MET C C 1
ATOM 2917 O O . MET C 1 79 ? 70.455 37.276 28.080 1.00 16.58 79 MET C O 1
ATOM 2922 N N . VAL C 1 80 ? 69.069 36.490 29.673 1.00 15.52 80 VAL C N 1
ATOM 2923 C CA . VAL C 1 80 ? 69.914 35.341 29.968 1.00 17.82 80 VAL C CA 1
ATOM 2924 C C . VAL C 1 80 ? 69.883 34.372 28.789 1.00 16.33 80 VAL C C 1
ATOM 2925 O O . VAL C 1 80 ? 70.932 33.919 28.329 1.00 15.55 80 VAL C O 1
ATOM 2929 N N . ALA C 1 81 ? 68.685 34.091 28.275 1.00 13.35 81 ALA C N 1
ATOM 2930 C CA . ALA C 1 81 ? 68.555 33.217 27.117 1.00 15.99 81 ALA C CA 1
ATOM 2931 C C . ALA C 1 81 ? 69.359 33.749 25.931 1.00 17.08 81 ALA C C 1
ATOM 2932 O O . ALA C 1 81 ? 69.910 32.967 25.161 1.00 16.88 81 ALA C O 1
ATOM 2934 N N . ALA C 1 82 ? 69.456 35.075 25.808 1.00 14.96 82 ALA C N 1
ATOM 2935 C CA . ALA C 1 82 ? 70.204 35.678 24.702 1.00 13.25 82 ALA C CA 1
ATOM 2936 C C . ALA C 1 82 ? 71.696 35.385 24.800 1.00 17.67 82 ALA C C 1
ATOM 2937 O O . ALA C 1 82 ? 72.414 35.447 23.805 1.00 19.06 82 ALA C O 1
ATOM 2939 N N . ALA C 1 83 ? 72.167 35.077 26.001 1.00 15.00 83 ALA C N 1
ATOM 2940 C CA . ALA C 1 83 ? 73.610 34.963 26.218 1.00 15.40 83 ALA C CA 1
ATOM 2941 C C . ALA C 1 83 ? 74.079 33.557 26.606 1.00 16.97 83 ALA C C 1
ATOM 2942 O O . ALA C 1 83 ? 75.183 33.389 27.128 1.00 18.19 83 ALA C O 1
ATOM 2944 N N . THR C 1 84 ? 73.249 32.556 26.344 1.00 14.68 84 THR C N 1
ATOM 2945 C CA . THR C 1 84 ? 73.605 31.161 26.612 1.00 18.13 84 THR C CA 1
ATOM 2946 C C . THR C 1 84 ? 72.962 30.269 25.567 1.00 20.22 84 THR C C 1
ATOM 2947 O O . THR C 1 84 ? 71.938 30.629 25.000 1.00 20.39 84 THR C O 1
ATOM 2951 N N . PRO C 1 85 ? 73.572 29.106 25.282 1.00 16.05 85 PRO C N 1
ATOM 2952 C CA . PRO C 1 85 ? 72.875 28.132 24.438 1.00 14.94 85 PRO C CA 1
ATOM 2953 C C . PRO C 1 85 ? 71.975 27.221 25.277 1.00 18.27 85 PRO C C 1
ATOM 2954 O O . PRO C 1 85 ? 71.231 26.413 24.719 1.00 18.75 85 PRO C O 1
ATOM 2958 N N . LEU C 1 86 ? 72.054 27.340 26.601 1.00 17.30 86 LEU C N 1
ATOM 2959 C CA . LEU C 1 86 ? 71.245 26.503 27.493 1.00 17.73 86 LEU C CA 1
ATOM 2960 C C . LEU C 1 86 ? 69.766 26.863 27.437 1.00 14.53 86 LEU C C 1
ATOM 2961 O O . LEU C 1 86 ? 69.411 28.005 27.151 1.00 18.25 86 LEU C O 1
ATOM 2966 N N . PRO C 1 87 ? 68.902 25.881 27.725 1.00 13.25 87 PRO C N 1
ATOM 2967 C CA . PRO C 1 87 ? 67.476 26.200 27.837 1.00 16.12 87 PRO C CA 1
ATOM 2968 C C . PRO C 1 87 ? 67.225 27.036 29.090 1.00 19.67 87 PRO C C 1
ATOM 2969 O O . PRO C 1 87 ? 67.764 26.741 30.160 1.00 15.07 87 PRO C O 1
ATOM 2973 N N . VAL C 1 88 ? 66.433 28.094 28.943 1.00 15.04 88 VAL C N 1
ATOM 2974 C CA . VAL C 1 88 ? 66.117 28.978 30.054 1.00 15.19 88 VAL C CA 1
ATOM 2975 C C . VAL C 1 88 ? 64.618 28.888 30.329 1.00 16.32 88 VAL C C 1
ATOM 2976 O O . VAL C 1 88 ? 63.814 29.020 29.410 1.00 14.95 88 VAL C O 1
ATOM 2980 N N . ILE C 1 89 ? 64.254 28.625 31.582 1.00 12.15 89 ILE C N 1
ATOM 2981 C CA . ILE C 1 89 ? 62.844 28.609 31.994 1.00 11.63 89 ILE C CA 1
ATOM 2982 C C . ILE C 1 89 ? 62.535 29.914 32.710 1.00 13.82 89 ILE C C 1
ATOM 2983 O O . ILE C 1 89 ? 63.235 30.288 33.648 1.00 17.68 89 ILE C O 1
ATOM 2988 N N . GLY C 1 90 ? 61.492 30.608 32.268 1.00 14.60 90 GLY C N 1
ATOM 2989 C CA . GLY C 1 90 ? 61.143 31.888 32.857 1.00 12.08 90 GLY C CA 1
ATOM 2990 C C . GLY C 1 90 ? 59.931 31.781 33.752 1.00 15.37 90 GLY C C 1
ATOM 2991 O O . GLY C 1 90 ? 58.886 31.263 33.337 1.00 15.11 90 GLY C O 1
ATOM 2992 N N . VAL C 1 91 ? 60.063 32.280 34.976 1.00 15.41 91 VAL C N 1
ATOM 2993 C CA . VAL C 1 91 ? 58.943 32.321 35.918 1.00 12.87 91 VAL C CA 1
ATOM 2994 C C . VAL C 1 91 ? 58.460 33.765 36.050 1.00 12.59 91 VAL C C 1
ATOM 2995 O O . VAL C 1 91 ? 59.187 34.629 36.556 1.00 13.70 91 VAL C O 1
ATOM 2999 N N . PRO C 1 92 ? 57.242 34.051 35.580 1.00 13.85 92 PRO C N 1
ATOM 3000 C CA . PRO C 1 92 ? 56.696 35.397 35.797 1.00 13.58 92 PRO C CA 1
ATOM 3001 C C . PRO C 1 92 ? 56.319 35.576 37.261 1.00 14.66 92 PRO C C 1
ATOM 3002 O O . PRO C 1 92 ? 55.453 34.856 37.767 1.00 19.14 92 PRO C O 1
ATOM 3006 N N . VAL C 1 93 ? 56.967 36.519 37.935 1.00 14.54 93 VAL C N 1
ATOM 3007 C CA . VAL C 1 93 ? 56.684 36.804 39.334 1.00 14.43 93 VAL C CA 1
ATOM 3008 C C . VAL C 1 93 ? 55.668 37.932 39.387 1.00 17.68 93 VAL C C 1
ATOM 3009 O O . VAL C 1 93 ? 55.887 38.995 38.795 1.00 17.01 93 VAL C O 1
ATOM 3013 N N . PRO C 1 94 ? 54.532 37.708 40.069 1.00 17.82 94 PRO C N 1
ATOM 3014 C CA . PRO C 1 94 ? 53.510 38.764 40.111 1.00 18.39 94 PRO C CA 1
ATOM 3015 C C . PRO C 1 94 ? 53.929 39.870 41.071 1.00 22.68 94 PRO C C 1
ATOM 3016 O O . PRO C 1 94 ? 54.384 39.567 42.174 1.00 23.62 94 PRO C O 1
ATOM 3020 N N . LEU C 1 95 ? 53.805 41.127 40.653 1.00 20.98 95 LEU C N 1
ATOM 3021 C CA . LEU C 1 95 ? 54.140 42.243 41.533 1.00 23.16 95 LEU C CA 1
ATOM 3022 C C . LEU C 1 95 ? 52.876 42.887 42.107 1.00 27.48 95 LEU C C 1
ATOM 3023 O O . LEU C 1 95 ? 51.805 42.285 42.094 1.00 26.68 95 LEU C O 1
ATOM 3028 N N . GLY C 1 96 ? 53.007 44.110 42.612 1.00 28.81 96 GLY C N 1
ATOM 3029 C CA . GLY C 1 96 ? 51.913 44.773 43.300 1.00 30.01 96 GLY C CA 1
ATOM 3030 C C . GLY C 1 96 ? 50.679 45.054 42.457 1.00 26.95 96 GLY C C 1
ATOM 3031 O O . GLY C 1 96 ? 49.563 45.111 42.978 1.00 27.06 96 GLY C O 1
ATOM 3032 N N . ARG C 1 97 ? 50.881 45.249 41.158 1.00 23.48 97 ARG C N 1
ATOM 3033 C CA . ARG C 1 97 ? 49.783 45.562 40.249 1.00 19.89 97 ARG C CA 1
ATOM 3034 C C . ARG C 1 97 ? 49.819 44.659 39.021 1.00 20.99 97 ARG C C 1
ATOM 3035 O O . ARG C 1 97 ? 50.893 44.268 38.550 1.00 23.74 97 ARG C O 1
ATOM 3043 N N . LEU C 1 98 ? 48.631 44.334 38.524 1.00 19.70 98 LEU C N 1
ATOM 3044 C CA . LEU C 1 98 ? 48.445 43.583 37.280 1.00 18.83 98 LEU C CA 1
ATOM 3045 C C . LEU C 1 98 ? 48.542 42.065 37.425 1.00 18.32 98 LEU C C 1
ATOM 3046 O O . LEU C 1 98 ? 48.382 41.357 36.446 1.00 18.38 98 LEU C O 1
ATOM 3051 N N . ASP C 1 99 ? 48.797 41.580 38.638 1.00 18.94 99 ASP C N 1
ATOM 3052 C CA . ASP C 1 99 ? 48.715 40.143 38.932 1.00 17.95 99 ASP C CA 1
ATOM 3053 C C . ASP C 1 99 ? 49.656 39.322 38.068 1.00 19.25 99 ASP C C 1
ATOM 3054 O O . ASP C 1 99 ? 49.375 38.157 37.753 1.00 18.80 99 ASP C O 1
ATOM 3059 N N . GLY C 1 100 ? 50.771 39.933 37.678 1.00 16.43 100 GLY C N 1
ATOM 3060 C CA . GLY C 1 100 ? 51.779 39.238 36.906 1.00 17.20 100 GLY C CA 1
ATOM 3061 C C . GLY C 1 100 ? 51.449 39.123 35.433 1.00 15.35 100 GLY C C 1
ATOM 3062 O O . GLY C 1 100 ? 52.116 38.375 34.719 1.00 16.21 100 GLY C O 1
ATOM 3063 N N . LEU C 1 101 ? 50.439 39.849 34.959 1.00 18.29 101 LEU C N 1
ATOM 3064 C CA . LEU C 1 101 ? 50.133 39.788 33.536 1.00 15.61 101 LEU C CA 1
ATOM 3065 C C . LEU C 1 101 ? 51.254 40.469 32.768 1.00 16.80 101 LEU C C 1
ATOM 3066 O O . LEU C 1 101 ? 51.654 40.009 31.688 1.00 14.41 101 LEU C O 1
ATOM 3071 N N . ASP C 1 102 ? 51.781 41.552 33.340 1.00 14.92 102 ASP C N 1
ATOM 3072 C CA . ASP C 1 102 ? 52.937 42.208 32.752 1.00 15.55 102 ASP C CA 1
ATOM 3073 C C . ASP C 1 102 ? 54.154 41.276 32.752 1.00 13.03 102 ASP C C 1
ATOM 3074 O O . ASP C 1 102 ? 54.836 41.154 31.743 1.00 14.00 102 ASP C O 1
ATOM 3079 N N . SER C 1 103 ? 54.404 40.609 33.874 1.00 16.05 103 SER C N 1
ATOM 3080 C CA . SER C 1 103 ? 55.516 39.668 33.962 1.00 15.67 103 SER C CA 1
ATOM 3081 C C . SER C 1 103 ? 55.374 38.593 32.892 1.00 15.19 103 SER C C 1
ATOM 3082 O O . SER C 1 103 ? 56.341 38.239 32.222 1.00 14.35 103 SER C O 1
ATOM 3085 N N . LEU C 1 104 ? 54.153 38.082 32.728 1.00 13.23 104 LEU C N 1
ATOM 3086 C CA . LEU C 1 104 ? 53.916 36.979 31.791 1.00 13.32 104 LEU C CA 1
ATOM 3087 C C . LEU C 1 104 ? 54.203 37.398 30.355 1.00 11.13 104 LEU C C 1
ATOM 3088 O O . LEU C 1 104 ? 54.934 36.717 29.638 1.00 13.34 104 LEU C O 1
ATOM 3093 N N . LEU C 1 105 ? 53.618 38.517 29.931 1.00 13.39 105 LEU C N 1
ATOM 3094 C CA . LEU C 1 105 ? 53.781 38.946 28.549 1.00 13.35 105 LEU C CA 1
ATOM 3095 C C . LEU C 1 105 ? 55.229 39.320 28.251 1.00 15.72 105 LEU C C 1
ATOM 3096 O O . LEU C 1 105 ? 55.725 39.021 27.166 1.00 17.16 105 LEU C O 1
ATOM 3101 N N . SER C 1 106 ? 55.911 39.937 29.218 1.00 14.00 106 SER C N 1
ATOM 3102 C CA A SER C 1 106 ? 57.310 40.352 29.059 0.29 14.45 106 SER C CA 1
ATOM 3103 C CA B SER C 1 106 ? 57.291 40.356 28.979 0.71 14.08 106 SER C CA 1
ATOM 3104 C C . SER C 1 106 ? 58.259 39.176 28.895 1.00 17.38 106 SER C C 1
ATOM 3105 O O . SER C 1 106 ? 59.350 39.315 28.346 1.00 17.28 106 SER C O 1
ATOM 3110 N N . ILE C 1 107 ? 57.851 38.018 29.412 1.00 12.09 107 ILE C N 1
ATOM 3111 C CA . ILE C 1 107 ? 58.681 36.818 29.345 1.00 13.81 107 ILE C CA 1
ATOM 3112 C C . ILE C 1 107 ? 58.339 35.933 28.153 1.00 12.22 107 ILE C C 1
ATOM 3113 O O . ILE C 1 107 ? 59.228 35.509 27.405 1.00 14.79 107 ILE C O 1
ATOM 3118 N N . VAL C 1 108 ? 57.055 35.662 27.953 1.00 14.40 108 VAL C N 1
ATOM 3119 C CA . VAL C 1 108 ? 56.673 34.644 26.986 1.00 11.49 108 VAL C CA 1
ATOM 3120 C C . VAL C 1 108 ? 56.751 35.137 25.538 1.00 14.02 108 VAL C C 1
ATOM 3121 O O . VAL C 1 108 ? 57.033 34.348 24.645 1.00 14.05 108 VAL C O 1
ATOM 3125 N N . GLN C 1 109 ? 56.494 36.427 25.307 1.00 13.76 109 GLN C N 1
ATOM 3126 C CA . GLN C 1 109 ? 56.346 36.947 23.943 1.00 16.80 109 GLN C CA 1
ATOM 3127 C C . GLN C 1 109 ? 57.651 37.216 23.185 1.00 13.71 109 GLN C C 1
ATOM 3128 O O . GLN C 1 109 ? 57.735 38.138 22.375 1.00 15.89 109 GLN C O 1
ATOM 3134 N N . MET C 1 110 ? 58.647 36.374 23.416 1.00 15.74 110 MET C N 1
ATOM 3135 C CA . MET C 1 110 ? 59.923 36.503 22.721 1.00 18.80 110 MET C CA 1
ATOM 3136 C C . MET C 1 110 ? 59.730 36.359 21.218 1.00 21.03 110 MET C C 1
ATOM 3137 O O . MET C 1 110 ? 59.166 35.371 20.757 1.00 18.61 110 MET C O 1
ATOM 3142 N N . PRO C 1 111 ? 60.189 37.353 20.448 1.00 24.31 111 PRO C N 1
ATOM 3143 C CA . PRO C 1 111 ? 60.150 37.248 18.989 1.00 22.96 111 PRO C CA 1
ATOM 3144 C C . PRO C 1 111 ? 61.097 36.160 18.481 1.00 20.46 111 PRO C C 1
ATOM 3145 O O . PRO C 1 111 ? 61.922 35.630 19.233 1.00 19.37 111 PRO C O 1
ATOM 3149 N N . ALA C 1 112 ? 60.968 35.831 17.202 1.00 20.98 112 ALA C N 1
ATOM 3150 C CA . ALA C 1 112 ? 61.732 34.736 16.610 1.00 22.22 112 ALA C CA 1
ATOM 3151 C C . ALA C 1 112 ? 63.237 34.910 16.809 1.00 23.50 112 ALA C C 1
ATOM 3152 O O . ALA C 1 112 ? 63.786 35.987 16.550 1.00 22.41 112 ALA C O 1
ATOM 3154 N N . GLY C 1 113 ? 63.888 33.845 17.279 1.00 24.29 113 GLY C N 1
ATOM 3155 C CA . GLY C 1 113 ? 65.335 33.812 17.405 1.00 27.87 113 GLY C CA 1
ATOM 3156 C C . GLY C 1 113 ? 65.844 33.329 18.750 1.00 21.84 113 GLY C C 1
ATOM 3157 O O . GLY C 1 113 ? 66.799 32.552 18.816 1.00 21.68 113 GLY C O 1
ATOM 3158 N N . VAL C 1 114 ? 65.213 33.797 19.826 1.00 22.04 114 VAL C N 1
ATOM 3159 C CA . VAL C 1 114 ? 65.640 33.451 21.180 1.00 16.37 114 VAL C CA 1
ATOM 3160 C C . VAL C 1 114 ? 64.444 32.984 22.016 1.00 16.06 114 VAL C C 1
ATOM 3161 O O . VAL C 1 114 ? 63.605 33.795 22.401 1.00 17.53 114 VAL C O 1
ATOM 3165 N N . PRO C 1 115 ? 64.381 31.682 22.323 1.00 14.86 115 PRO C N 1
ATOM 3166 C CA . PRO C 1 115 ? 63.223 31.151 23.045 1.00 16.35 115 PRO C CA 1
ATOM 3167 C C . PRO C 1 115 ? 63.383 31.195 24.563 1.00 16.04 115 PRO C C 1
ATOM 3168 O O . PRO C 1 115 ? 64.498 31.132 25.077 1.00 17.70 115 PRO C O 1
ATOM 3172 N N . VAL C 1 116 ? 62.262 31.324 25.267 1.00 17.14 116 VAL C N 1
ATOM 3173 C CA . VAL C 1 116 ? 62.234 31.124 26.709 1.00 14.06 116 VAL C CA 1
ATOM 3174 C C . VAL C 1 116 ? 61.067 30.193 27.035 1.00 15.03 116 VAL C C 1
ATOM 3175 O O . VAL C 1 116 ? 59.930 30.429 26.608 1.00 18.56 116 VAL C O 1
ATOM 3179 N N . ALA C 1 117 ? 61.351 29.129 27.781 1.00 12.83 117 ALA C N 1
ATOM 3180 C CA . ALA C 1 117 ? 60.304 28.211 28.228 1.00 13.95 117 ALA C CA 1
ATOM 3181 C C . ALA C 1 117 ? 59.555 28.870 29.387 1.00 14.78 117 ALA C C 1
ATOM 3182 O O . ALA C 1 117 ? 60.090 28.958 30.485 1.00 15.54 117 ALA C O 1
ATOM 3184 N N . THR C 1 118 ? 58.321 29.321 29.158 1.00 12.83 118 THR C N 1
ATOM 3185 C CA . THR C 1 118 ? 57.617 30.107 30.179 1.00 13.01 118 THR C CA 1
ATOM 3186 C C . THR C 1 118 ? 56.623 29.243 30.938 1.00 16.19 118 THR C C 1
ATOM 3187 O O . THR C 1 118 ? 55.893 28.452 30.334 1.00 15.17 118 THR C O 1
ATOM 3191 N N . VAL C 1 119 ? 56.595 29.378 32.261 1.00 14.92 119 VAL C N 1
ATOM 3192 C CA . VAL C 1 119 ? 55.607 28.653 33.065 1.00 12.32 119 VAL C CA 1
ATOM 3193 C C . VAL C 1 119 ? 54.577 29.619 33.649 1.00 12.23 119 VAL C C 1
ATOM 3194 O O . VAL C 1 119 ? 54.627 30.815 33.383 1.00 15.14 119 VAL C O 1
ATOM 3198 N N . SER C 1 120 ? 53.643 29.107 34.439 1.00 13.76 120 SER C N 1
ATOM 3199 C CA . SER C 1 120 ? 52.544 29.932 34.934 1.00 18.53 120 SER C CA 1
ATOM 3200 C C . SER C 1 120 ? 53.037 31.059 35.832 1.00 13.51 120 SER C C 1
ATOM 3201 O O . SER C 1 120 ? 54.129 30.985 36.410 1.00 15.76 120 SER C O 1
ATOM 3204 N N . ILE C 1 121 ? 52.210 32.087 35.967 1.00 15.79 121 ILE C N 1
ATOM 3205 C CA . ILE C 1 121 ? 52.503 33.185 36.887 1.00 13.05 121 ILE C CA 1
ATOM 3206 C C . ILE C 1 121 ? 52.694 32.613 38.288 1.00 15.64 121 ILE C C 1
ATOM 3207 O O . ILE C 1 121 ? 51.838 31.883 38.792 1.00 18.69 121 ILE C O 1
ATOM 3212 N N . GLY C 1 122 ? 53.828 32.928 38.905 1.00 16.95 122 GLY C N 1
ATOM 3213 C CA . GLY C 1 122 ? 54.167 32.391 40.211 1.00 16.77 122 GLY C CA 1
ATOM 3214 C C . GLY C 1 122 ? 54.558 30.919 40.226 1.00 17.27 122 GLY C C 1
ATOM 3215 O O . GLY C 1 122 ? 54.745 30.335 41.297 1.00 18.76 122 GLY C O 1
ATOM 3216 N N . GLY C 1 123 ? 54.692 30.309 39.054 1.00 15.90 123 GLY C N 1
ATOM 3217 C CA . GLY C 1 123 ? 54.820 28.852 38.990 1.00 15.29 123 GLY C CA 1
ATOM 3218 C C . GLY C 1 123 ? 56.237 28.322 39.131 1.00 16.56 123 GLY C C 1
ATOM 3219 O O . GLY C 1 123 ? 56.692 27.520 38.308 1.00 15.49 123 GLY C O 1
ATOM 3220 N N . ALA C 1 124 ? 56.940 28.755 40.172 1.00 15.65 124 ALA C N 1
ATOM 3221 C CA . ALA C 1 124 ? 58.329 28.341 40.359 1.00 15.76 124 ALA C CA 1
ATOM 3222 C C . ALA C 1 124 ? 58.462 26.831 40.583 1.00 16.80 124 ALA C C 1
ATOM 3223 O O . ALA C 1 124 ? 59.401 26.212 40.094 1.00 15.78 124 ALA C O 1
ATOM 3225 N N . GLY C 1 125 ? 57.528 26.245 41.327 1.00 15.57 125 GLY C N 1
ATOM 3226 C CA . GLY C 1 125 ? 57.553 24.807 41.533 1.00 18.41 125 GLY C CA 1
ATOM 3227 C C . GLY C 1 125 ? 57.523 24.063 40.211 1.00 19.78 125 GLY C C 1
ATOM 3228 O O . GLY C 1 125 ? 58.335 23.168 39.971 1.00 17.89 125 GLY C O 1
ATOM 3229 N N . ASN C 1 126 ? 56.591 24.438 39.340 1.00 16.41 126 ASN C N 1
ATOM 3230 C CA . ASN C 1 126 ? 56.530 23.841 38.014 1.00 14.89 126 ASN C CA 1
ATOM 3231 C C . ASN C 1 126 ? 57.780 24.109 37.179 1.00 13.43 126 ASN C C 1
ATOM 3232 O O . ASN C 1 126 ? 58.153 23.288 36.347 1.00 15.91 126 ASN C O 1
ATOM 3237 N N . ALA C 1 127 ? 58.415 25.260 37.390 1.00 13.71 127 ALA C N 1
ATOM 3238 C CA . ALA C 1 127 ? 59.707 25.524 36.757 1.00 15.55 127 ALA C CA 1
ATOM 3239 C C . ALA C 1 127 ? 60.728 24.470 37.180 1.00 14.13 127 ALA C C 1
ATOM 3240 O O . ALA C 1 127 ? 61.480 23.943 36.360 1.00 16.11 127 ALA C O 1
ATOM 3242 N N . GLY C 1 128 ? 60.756 24.157 38.467 1.00 16.90 128 GLY C N 1
ATOM 3243 C CA . GLY C 1 128 ? 61.623 23.102 38.953 1.00 13.79 128 GLY C CA 1
ATOM 3244 C C . GLY C 1 128 ? 61.303 21.753 38.331 1.00 15.76 128 GLY C C 1
ATOM 3245 O O . GLY C 1 128 ? 62.201 21.031 37.898 1.00 17.75 128 GLY C O 1
ATOM 3246 N N . LEU C 1 129 ? 60.020 21.412 38.293 1.00 15.26 129 LEU C N 1
ATOM 3247 C CA . LEU C 1 129 ? 59.590 20.145 37.708 1.00 15.18 129 LEU C CA 1
ATOM 3248 C C . LEU C 1 129 ? 59.918 20.071 36.221 1.00 17.15 129 LEU C C 1
ATOM 3249 O O . LEU C 1 129 ? 60.243 19.005 35.704 1.00 14.89 129 LEU C O 1
ATOM 3254 N N . LEU C 1 130 ? 59.800 21.196 35.526 1.00 14.39 130 LEU C N 1
ATOM 3255 C CA . LEU C 1 130 ? 60.119 21.245 34.100 1.00 14.04 130 LEU C CA 1
ATOM 3256 C C . LEU C 1 130 ? 61.615 21.032 33.863 1.00 16.09 130 LEU C C 1
ATOM 3257 O O . LEU C 1 130 ? 62.008 20.326 32.936 1.00 15.73 130 LEU C O 1
ATOM 3262 N N . ALA C 1 131 ? 62.448 21.646 34.696 1.00 16.50 131 ALA C N 1
ATOM 3263 C CA . ALA C 1 131 ? 63.895 21.425 34.596 1.00 13.24 131 ALA C CA 1
ATOM 3264 C C . ALA C 1 131 ? 64.176 19.939 34.802 1.00 15.53 131 ALA C C 1
ATOM 3265 O O . ALA C 1 131 ? 65.014 19.359 34.126 1.00 16.17 131 ALA C O 1
ATOM 3267 N N . VAL C 1 132 ? 63.441 19.319 35.718 1.00 14.77 132 VAL C N 1
ATOM 3268 C CA . VAL C 1 132 ? 63.644 17.896 36.000 1.00 17.21 132 VAL C CA 1
ATOM 3269 C C . VAL C 1 132 ? 63.290 17.050 34.779 1.00 18.26 132 VAL C C 1
ATOM 3270 O O . VAL C 1 132 ? 64.027 16.126 34.441 1.00 18.77 132 VAL C O 1
ATOM 3274 N N . ARG C 1 133 ? 62.178 17.379 34.111 1.00 16.02 133 ARG C N 1
ATOM 3275 C CA . ARG C 1 133 ? 61.797 16.704 32.867 1.00 15.71 133 ARG C CA 1
ATOM 3276 C C . ARG C 1 133 ? 62.858 16.888 31.784 1.00 19.24 133 ARG C C 1
ATOM 3277 O O . ARG C 1 133 ? 63.142 15.963 31.037 1.00 16.70 133 ARG C O 1
ATOM 3285 N N . MET C 1 134 ? 63.426 18.086 31.675 1.00 16.48 134 MET C N 1
ATOM 3286 C CA . MET C 1 134 ? 64.465 18.305 30.672 1.00 16.94 134 MET C CA 1
ATOM 3287 C C . MET C 1 134 ? 65.668 17.402 30.952 1.00 19.59 134 MET C C 1
ATOM 3288 O O . MET C 1 134 ? 66.244 16.796 30.036 1.00 19.86 134 MET C O 1
ATOM 3293 N N . LEU C 1 135 ? 66.046 17.305 32.222 1.00 18.16 135 LEU C N 1
ATOM 3294 C CA . LEU C 1 135 ? 67.169 16.462 32.617 1.00 18.28 135 LEU C CA 1
ATOM 3295 C C . LEU C 1 135 ? 66.863 14.977 32.451 1.00 21.19 135 LEU C C 1
ATOM 3296 O O . LEU C 1 135 ? 67.775 14.164 32.287 1.00 21.39 135 LEU C O 1
ATOM 3301 N N . GLY C 1 136 ? 65.582 14.628 32.495 1.00 19.41 136 GLY C N 1
ATOM 3302 C CA . GLY C 1 136 ? 65.184 13.239 32.415 1.00 20.91 136 GLY C CA 1
ATOM 3303 C C . GLY C 1 136 ? 64.988 12.738 31.003 1.00 21.17 136 GLY C C 1
ATOM 3304 O O . GLY C 1 136 ? 64.934 11.528 30.773 1.00 24.30 136 GLY C O 1
ATOM 3305 N N . ALA C 1 137 ? 64.909 13.659 30.051 1.00 20.52 137 ALA C N 1
ATOM 3306 C CA . ALA C 1 137 ? 64.439 13.312 28.714 1.00 22.80 137 ALA C CA 1
ATOM 3307 C C . ALA C 1 137 ? 65.277 12.211 28.083 1.00 27.30 137 ALA C C 1
ATOM 3308 O O . ALA C 1 137 ? 64.750 11.358 27.371 1.00 30.24 137 ALA C O 1
ATOM 3310 N N . ALA C 1 138 ? 66.578 12.234 28.345 1.00 24.65 138 ALA C N 1
ATOM 3311 C CA . ALA C 1 138 ? 67.480 11.219 27.807 1.00 30.87 138 ALA C CA 1
ATOM 3312 C C . ALA C 1 138 ? 68.224 10.475 28.914 1.00 32.06 138 ALA C C 1
ATOM 3313 O O . ALA C 1 138 ? 69.334 9.988 28.705 1.00 31.87 138 ALA C O 1
ATOM 3315 N N . ASN C 1 139 ? 67.595 10.387 30.084 1.00 28.76 139 ASN C N 1
ATOM 3316 C CA . ASN C 1 139 ? 68.162 9.734 31.259 1.00 27.08 139 ASN C CA 1
ATOM 3317 C C . ASN C 1 139 ? 67.114 8.803 31.868 1.00 29.63 139 ASN C C 1
ATOM 3318 O O . ASN C 1 139 ? 66.302 9.220 32.698 1.00 27.64 139 ASN C O 1
ATOM 3323 N N . PRO C 1 140 ? 67.119 7.537 31.439 1.00 29.12 140 PRO C N 1
ATOM 3324 C CA . PRO C 1 140 ? 66.092 6.561 31.815 1.00 28.18 140 PRO C CA 1
ATOM 3325 C C . PRO C 1 140 ? 65.871 6.435 33.323 1.00 27.44 140 PRO C C 1
ATOM 3326 O O . PRO C 1 140 ? 64.730 6.261 33.733 1.00 28.96 140 PRO C O 1
ATOM 3330 N N . GLN C 1 141 ? 66.923 6.516 34.131 1.00 27.10 141 GLN C N 1
ATOM 3331 C CA . GLN C 1 141 ? 66.753 6.405 35.580 1.00 28.66 141 GLN C CA 1
ATOM 3332 C C . GLN C 1 141 ? 65.966 7.579 36.170 1.00 30.67 141 GLN C C 1
ATOM 3333 O O . GLN C 1 141 ? 65.028 7.386 36.951 1.00 26.64 141 GLN C O 1
ATOM 3339 N N . LEU C 1 142 ? 66.351 8.797 35.804 1.00 27.29 142 LEU C N 1
ATOM 3340 C CA . LEU C 1 142 ? 65.655 9.973 36.307 1.00 21.22 142 LEU C CA 1
ATOM 3341 C C . LEU C 1 142 ? 64.245 10.002 35.741 1.00 21.79 142 LEU C C 1
ATOM 3342 O O . LEU C 1 142 ? 63.294 10.407 36.412 1.00 21.81 142 LEU C O 1
ATOM 3347 N N . ARG C 1 143 ? 64.109 9.569 34.497 1.00 21.87 143 ARG C N 1
ATOM 3348 C CA . ARG C 1 143 ? 62.798 9.561 33.868 1.00 24.49 143 ARG C CA 1
ATOM 3349 C C . ARG C 1 143 ? 61.834 8.622 34.615 1.00 20.61 143 ARG C C 1
ATOM 3350 O O . ARG C 1 143 ? 60.669 8.960 34.820 1.00 21.56 143 ARG C O 1
ATOM 3358 N N . ALA C 1 144 ? 62.323 7.459 35.044 1.00 22.91 144 ALA C N 1
ATOM 3359 C CA . ALA C 1 144 ? 61.511 6.554 35.858 1.00 23.67 144 ALA C CA 1
ATOM 3360 C C . ALA C 1 144 ? 61.121 7.186 37.201 1.00 23.92 144 ALA C C 1
ATOM 3361 O O . ALA C 1 144 ? 60.014 6.956 37.703 1.00 23.48 144 ALA C O 1
ATOM 3363 N N . ARG C 1 145 ? 62.024 7.976 37.778 1.00 21.67 145 ARG C N 1
ATOM 3364 C CA . ARG C 1 145 ? 61.691 8.747 38.975 1.00 23.81 145 ARG C CA 1
ATOM 3365 C C . ARG C 1 145 ? 60.565 9.736 38.702 1.00 24.73 145 ARG C C 1
ATOM 3366 O O . ARG C 1 145 ? 59.701 9.943 39.553 1.00 22.24 145 ARG C O 1
ATOM 3374 N N . ILE C 1 146 ? 60.587 10.367 37.530 1.00 19.39 146 ILE C N 1
ATOM 3375 C CA . ILE C 1 146 ? 59.516 11.293 37.164 1.00 18.66 146 ILE C CA 1
ATOM 3376 C C . ILE C 1 146 ? 58.174 10.564 37.045 1.00 20.59 146 ILE C C 1
ATOM 3377 O O . ILE C 1 146 ? 57.140 11.040 37.537 1.00 19.68 146 ILE C O 1
ATOM 3382 N N . VAL C 1 147 ? 58.186 9.405 36.399 1.00 20.18 147 VAL C N 1
ATOM 3383 C CA . VAL C 1 147 ? 56.954 8.634 36.256 1.00 18.93 147 VAL C CA 1
ATOM 3384 C C . VAL C 1 147 ? 56.424 8.227 37.630 1.00 19.73 147 VAL C C 1
ATOM 3385 O O . VAL C 1 147 ? 55.218 8.295 37.884 1.00 22.87 147 VAL C O 1
ATOM 3389 N N . ALA C 1 148 ? 57.328 7.818 38.519 1.00 21.07 148 ALA C N 1
ATOM 3390 C CA . ALA C 1 148 ? 56.933 7.464 39.882 1.00 24.52 148 ALA C CA 1
ATOM 3391 C C . ALA C 1 148 ? 56.290 8.664 40.599 1.00 22.21 148 ALA C C 1
ATOM 3392 O O . ALA C 1 148 ? 55.295 8.516 41.310 1.00 21.56 148 ALA C O 1
ATOM 3394 N N . PHE C 1 149 ? 56.864 9.848 40.399 1.00 20.01 149 PHE C N 1
ATOM 3395 C CA . PHE C 1 149 ? 56.322 11.095 40.949 1.00 18.68 149 PHE C CA 1
ATOM 3396 C C . PHE C 1 149 ? 54.909 11.330 40.426 1.00 19.46 149 PHE C C 1
ATOM 3397 O O . PHE C 1 149 ? 53.994 11.697 41.177 1.00 19.62 149 PHE C O 1
ATOM 3405 N N . GLN C 1 150 ? 54.730 11.100 39.131 1.00 19.53 150 GLN C N 1
ATOM 3406 C CA . GLN C 1 150 ? 53.430 11.302 38.508 1.00 19.19 150 GLN C CA 1
ATOM 3407 C C . GLN C 1 150 ? 52.393 10.332 39.060 1.00 21.77 150 GLN C C 1
ATOM 3408 O O . GLN C 1 150 ? 51.249 10.714 39.314 1.00 19.07 150 GLN C O 1
ATOM 3414 N N . ASP C 1 151 ? 52.796 9.079 39.243 1.00 21.09 151 ASP C N 1
ATOM 3415 C CA . ASP C 1 151 ? 51.901 8.068 39.806 1.00 18.51 151 ASP C CA 1
ATOM 3416 C C . ASP C 1 151 ? 51.519 8.421 41.238 1.00 20.76 151 ASP C C 1
ATOM 3417 O O . ASP C 1 151 ? 50.374 8.233 41.637 1.00 21.81 151 ASP C O 1
ATOM 3422 N N . ARG C 1 152 ? 52.465 8.943 42.010 1.00 22.28 152 ARG C N 1
ATOM 3423 C CA . ARG C 1 152 ? 52.151 9.346 43.381 1.00 23.60 152 ARG C CA 1
ATOM 3424 C C . ARG C 1 152 ? 51.135 10.490 43.418 1.00 23.05 152 ARG C C 1
ATOM 3425 O O . ARG C 1 152 ? 50.216 10.471 44.235 1.00 26.52 152 ARG C O 1
ATOM 3433 N N . LEU C 1 153 ? 51.291 11.469 42.528 1.00 22.64 153 LEU C N 1
ATOM 3434 C CA . LEU C 1 153 ? 50.299 12.540 42.402 1.00 21.26 153 LEU C CA 1
ATOM 3435 C C . LEU C 1 153 ? 48.927 11.943 42.121 1.00 25.03 153 LEU C C 1
ATOM 3436 O O . LEU C 1 153 ? 47.926 12.355 42.707 1.00 25.65 153 LEU C O 1
ATOM 3441 N N . ALA C 1 154 ? 48.884 10.984 41.204 1.00 23.28 154 ALA C N 1
ATOM 3442 C CA . ALA C 1 154 ? 47.626 10.336 40.850 1.00 24.15 154 ALA C CA 1
ATOM 3443 C C . ALA C 1 154 ? 47.013 9.600 42.039 1.00 23.70 154 ALA C C 1
ATOM 3444 O O . ALA C 1 154 ? 45.794 9.639 42.236 1.00 26.53 154 ALA C O 1
ATOM 3446 N N . ASP C 1 155 ? 47.844 8.924 42.828 1.00 20.93 155 ASP C N 1
ATOM 3447 C CA . ASP C 1 155 ? 47.340 8.205 44.005 1.00 23.29 155 ASP C CA 1
ATOM 3448 C C . ASP C 1 155 ? 46.761 9.181 45.025 1.00 25.14 155 ASP C C 1
ATOM 3449 O O . ASP C 1 155 ? 45.773 8.879 45.695 1.00 24.67 155 ASP C O 1
ATOM 3454 N N . VAL C 1 156 ? 47.379 10.351 45.149 1.00 22.14 156 VAL C N 1
ATOM 3455 C CA . VAL C 1 156 ? 46.859 11.350 46.075 1.00 28.13 156 VAL C CA 1
ATOM 3456 C C . VAL C 1 156 ? 45.479 11.860 45.644 1.00 27.28 156 VAL C C 1
ATOM 3457 O O . VAL C 1 156 ? 44.575 12.010 46.472 1.00 25.92 156 VAL C O 1
ATOM 3461 N N . VAL C 1 157 ? 45.316 12.122 44.351 1.00 24.30 157 VAL C N 1
ATOM 3462 C CA . VAL C 1 157 ? 44.013 12.522 43.823 1.00 24.09 157 VAL C CA 1
ATOM 3463 C C . VAL C 1 157 ? 42.944 11.485 44.158 1.00 20.47 157 VAL C C 1
ATOM 3464 O O . VAL C 1 157 ? 41.841 11.838 44.579 1.00 21.33 157 VAL C O 1
ATOM 3468 N N . ALA C 1 158 ? 43.265 10.206 43.971 1.00 19.99 158 ALA C N 1
ATOM 3469 C CA . ALA C 1 158 ? 42.304 9.149 44.298 1.00 21.33 158 ALA C CA 1
ATOM 3470 C C . ALA C 1 158 ? 41.913 9.178 45.770 1.00 23.01 158 ALA C C 1
ATOM 3471 O O . ALA C 1 158 ? 40.750 8.968 46.108 1.00 22.29 158 ALA C O 1
ATOM 3473 N N . ALA C 1 159 ? 42.882 9.424 46.649 1.00 24.00 159 ALA C N 1
ATOM 3474 C CA . ALA C 1 159 ? 42.588 9.489 48.080 1.00 27.01 159 ALA C CA 1
ATOM 3475 C C . ALA C 1 159 ? 41.701 10.687 48.394 1.00 24.88 159 ALA C C 1
ATOM 3476 O O . ALA C 1 159 ? 40.801 10.606 49.228 1.00 21.29 159 ALA C O 1
ATOM 3478 N N . LYS C 1 160 ? 41.955 11.802 47.721 1.00 22.25 160 LYS C N 1
ATOM 3479 C CA . LYS C 1 160 ? 41.144 12.995 47.924 1.00 21.30 160 LYS C CA 1
ATOM 3480 C C . LYS C 1 160 ? 39.736 12.801 47.362 1.00 20.28 160 LYS C C 1
ATOM 3481 O O . LYS C 1 160 ? 38.752 13.263 47.940 1.00 21.21 160 LYS C O 1
ATOM 3487 N N . ASP C 1 161 ? 39.649 12.101 46.238 1.00 20.35 161 ASP C N 1
ATOM 3488 C CA . ASP C 1 161 ? 38.362 11.749 45.647 1.00 22.47 161 ASP C CA 1
ATOM 3489 C C . ASP C 1 161 ? 37.507 10.945 46.638 1.00 22.57 161 ASP C C 1
ATOM 3490 O O . ASP C 1 161 ? 36.359 11.297 46.904 1.00 22.77 161 ASP C O 1
ATOM 3495 N N . ALA C 1 162 ? 38.073 9.880 47.194 1.00 21.55 162 ALA C N 1
ATOM 3496 C CA . ALA C 1 162 ? 37.355 9.063 48.174 1.00 22.75 162 ALA C CA 1
ATOM 3497 C C . ALA C 1 162 ? 36.953 9.891 49.393 1.00 22.03 162 ALA C C 1
ATOM 3498 O O . ALA C 1 162 ? 35.830 9.790 49.879 1.00 22.87 162 ALA C O 1
ATOM 3500 N N . GLU C 1 163 ? 37.880 10.704 49.888 1.00 21.74 163 GLU C N 1
ATOM 3501 C CA . GLU C 1 163 ? 37.602 11.566 51.034 1.00 24.40 163 GLU C CA 1
ATOM 3502 C C . GLU C 1 163 ? 36.449 12.540 50.749 1.00 22.97 163 GLU C C 1
ATOM 3503 O O . GLU C 1 163 ? 35.564 12.741 51.583 1.00 23.82 163 GLU C O 1
ATOM 3509 N N . LEU C 1 164 ? 36.457 13.148 49.570 1.00 22.60 164 LEU C N 1
ATOM 3510 C CA . LEU C 1 164 ? 35.413 14.113 49.239 1.00 23.22 164 LEU C CA 1
ATOM 3511 C C . LEU C 1 164 ? 34.053 13.425 49.105 1.00 23.96 164 LEU C C 1
ATOM 3512 O O . LEU C 1 164 ? 33.037 13.968 49.520 1.00 24.84 164 LEU C O 1
ATOM 3517 N N . GLN C 1 165 ? 34.035 12.219 48.542 1.00 23.69 165 GLN C N 1
ATOM 3518 C CA . GLN C 1 165 ? 32.794 11.460 48.463 1.00 24.47 165 GLN C CA 1
ATOM 3519 C C . GLN C 1 165 ? 32.249 11.179 49.857 1.00 29.68 165 GLN C C 1
ATOM 3520 O O . GLN C 1 165 ? 31.042 11.268 50.084 1.00 28.56 165 GLN C O 1
ATOM 3526 N N . ARG C 1 166 ? 33.134 10.830 50.789 1.00 24.97 166 ARG C N 1
ATOM 3527 C CA . ARG C 1 166 ? 32.706 10.557 52.157 1.00 25.76 166 ARG C CA 1
ATOM 3528 C C . ARG C 1 166 ? 32.188 11.827 52.823 1.00 26.42 166 ARG C C 1
ATOM 3529 O O . ARG C 1 166 ? 31.229 11.788 53.588 1.00 27.40 166 ARG C O 1
ATOM 3537 N N . LEU C 1 167 ? 32.833 12.952 52.530 1.00 25.93 167 LEU C N 1
ATOM 3538 C CA . LEU C 1 167 ? 32.397 14.228 53.085 1.00 26.55 167 LEU C CA 1
ATOM 3539 C C . LEU C 1 167 ? 31.010 14.570 52.564 1.00 27.37 167 LEU C C 1
ATOM 3540 O O . LEU C 1 167 ? 30.122 14.950 53.330 1.00 29.68 167 LEU C O 1
ATOM 3545 N N . ALA C 1 168 ? 30.818 14.430 51.256 1.00 29.40 168 ALA C N 1
ATOM 3546 C CA . ALA C 1 168 ? 29.513 14.710 50.650 1.00 33.78 168 ALA C CA 1
ATOM 3547 C C . ALA C 1 168 ? 28.438 13.745 51.145 1.00 40.43 168 ALA C C 1
ATOM 3548 O O . ALA C 1 168 ? 27.293 14.140 51.379 1.00 41.76 168 ALA C O 1
ATOM 3550 N N . GLY C 1 169 ? 28.807 12.478 51.303 1.00 35.72 169 GLY C N 1
ATOM 3551 C CA . GLY C 1 169 ? 27.881 11.485 51.815 1.00 36.56 169 GLY C CA 1
ATOM 3552 C C . GLY C 1 169 ? 27.424 11.855 53.212 1.00 39.77 169 GLY C C 1
ATOM 3553 O O . GLY C 1 169 ? 26.251 11.694 53.556 1.00 44.13 169 GLY C O 1
ATOM 3554 N N . LYS C 1 170 ? 28.356 12.362 54.016 1.00 33.56 170 LYS C N 1
ATOM 3555 C CA . LYS C 1 170 ? 28.054 12.786 55.377 1.00 37.69 170 LYS C CA 1
ATOM 3556 C C . LYS C 1 170 ? 27.090 13.972 55.382 1.00 37.44 170 LYS C C 1
ATOM 3557 O O . LYS C 1 170 ? 26.121 13.993 56.141 1.00 39.64 170 LYS C O 1
ATOM 3563 N N . LEU C 1 171 ? 27.358 14.957 54.532 1.00 35.70 171 LEU C N 1
ATOM 3564 C CA . LEU C 1 171 ? 26.474 16.119 54.424 1.00 37.85 171 LEU C CA 1
ATOM 3565 C C . LEU C 1 171 ? 25.066 15.707 53.996 1.00 40.94 171 LEU C C 1
ATOM 3566 O O . LEU C 1 171 ? 24.068 16.215 54.522 1.00 39.96 171 LEU C O 1
ATOM 3571 N N . THR C 1 172 ? 24.988 14.794 53.033 1.00 40.23 172 THR C N 1
ATOM 3572 C CA . THR C 1 172 ? 23.700 14.276 52.587 1.00 43.96 172 THR C CA 1
ATOM 3573 C C . THR C 1 172 ? 22.985 13.577 53.743 1.00 47.35 172 THR C C 1
ATOM 3574 O O . THR C 1 172 ? 21.779 13.740 53.920 1.00 46.86 172 THR C O 1
ATOM 3578 N N . ARG C 1 173 ? 23.735 12.806 54.528 1.00 48.45 173 ARG C N 1
ATOM 3579 C CA . ARG C 1 173 ? 23.202 12.191 55.741 1.00 54.35 173 ARG C CA 1
ATOM 3580 C C . ARG C 1 173 ? 23.174 13.199 56.886 1.00 60.27 173 ARG C C 1
ATOM 3581 O O . ARG C 1 173 ? 22.477 14.208 56.823 1.00 65.91 173 ARG C O 1
ATOM 3589 N N . MET D 1 1 ? 18.018 17.784 51.502 1.00 75.94 1 MET D N 1
ATOM 3590 C CA . MET D 1 1 ? 16.734 17.632 50.827 1.00 74.77 1 MET D CA 1
ATOM 3591 C C . MET D 1 1 ? 16.678 16.315 50.051 1.00 68.42 1 MET D C 1
ATOM 3592 O O . MET D 1 1 ? 15.685 15.590 50.113 1.00 61.79 1 MET D O 1
ATOM 3597 N N . THR D 1 2 ? 17.746 16.011 49.318 1.00 65.09 2 THR D N 1
ATOM 3598 C CA . THR D 1 2 ? 17.882 14.704 48.684 1.00 60.60 2 THR D CA 1
ATOM 3599 C C . THR D 1 2 ? 18.296 13.686 49.738 1.00 56.79 2 THR D C 1
ATOM 3600 O O . THR D 1 2 ? 19.257 13.910 50.475 1.00 59.43 2 THR D O 1
ATOM 3604 N N . PRO D 1 3 ? 17.567 12.565 49.820 1.00 49.15 3 PRO D N 1
ATOM 3605 C CA . PRO D 1 3 ? 17.893 11.504 50.781 1.00 47.68 3 PRO D CA 1
ATOM 3606 C C . PRO D 1 3 ? 19.165 10.751 50.393 1.00 45.45 3 PRO D C 1
ATOM 3607 O O . PRO D 1 3 ? 19.509 10.673 49.213 1.00 42.24 3 PRO D O 1
ATOM 3611 N N . ALA D 1 4 ? 19.860 10.201 51.381 1.00 42.61 4 ALA D N 1
ATOM 3612 C CA . ALA D 1 4 ? 21.074 9.452 51.105 1.00 38.89 4 ALA D CA 1
ATOM 3613 C C . ALA D 1 4 ? 20.738 8.142 50.402 1.00 35.90 4 ALA D C 1
ATOM 3614 O O . ALA D 1 4 ? 19.671 7.572 50.622 1.00 34.38 4 ALA D O 1
ATOM 3616 N N . GLY D 1 5 ? 21.648 7.677 49.549 1.00 35.12 5 GLY D N 1
ATOM 3617 C CA . GLY D 1 5 ? 21.543 6.347 48.975 1.00 35.12 5 GLY D CA 1
ATOM 3618 C C . GLY D 1 5 ? 20.826 6.244 47.642 1.00 35.33 5 GLY D C 1
ATOM 3619 O O . GLY D 1 5 ? 20.513 5.144 47.193 1.00 35.23 5 GLY D O 1
ATOM 3620 N N . GLU D 1 6 ? 20.554 7.379 47.006 1.00 36.38 6 GLU D N 1
ATOM 3621 C CA . GLU D 1 6 ? 19.965 7.368 45.673 1.00 35.26 6 GLU D CA 1
ATOM 3622 C C . GLU D 1 6 ? 21.071 7.231 44.639 1.00 37.17 6 GLU D C 1
ATOM 3623 O O . GLU D 1 6 ? 22.212 7.612 44.897 1.00 35.84 6 GLU D O 1
ATOM 3629 N N . ARG D 1 7 ? 20.747 6.686 43.473 1.00 26.49 7 ARG D N 1
ATOM 3630 C CA . ARG D 1 7 ? 21.710 6.687 42.377 1.00 25.49 7 ARG D CA 1
ATOM 3631 C C . ARG D 1 7 ? 21.812 8.123 41.841 1.00 25.94 7 ARG D C 1
ATOM 3632 O O . ARG D 1 7 ? 20.790 8.788 41.623 1.00 25.12 7 ARG D O 1
ATOM 3640 N N . PRO D 1 8 ? 23.042 8.611 41.635 1.00 25.16 8 PRO D N 1
ATOM 3641 C CA . PRO D 1 8 ? 23.226 9.996 41.181 1.00 22.82 8 PRO D CA 1
ATOM 3642 C C . PRO D 1 8 ? 22.682 10.248 39.773 1.00 26.93 8 PRO D C 1
ATOM 3643 O O . PRO D 1 8 ? 22.725 9.350 38.928 1.00 27.75 8 PRO D O 1
ATOM 3647 N N . ARG D 1 9 ? 22.161 11.455 39.546 1.00 24.67 9 ARG D N 1
ATOM 3648 C CA . ARG D 1 9 ? 21.712 11.896 38.223 1.00 24.87 9 ARG D CA 1
ATOM 3649 C C . ARG D 1 9 ? 22.651 12.981 37.679 1.00 23.25 9 ARG D C 1
ATOM 3650 O O . ARG D 1 9 ? 22.698 13.238 36.476 1.00 23.95 9 ARG D O 1
ATOM 3658 N N . VAL D 1 10 ? 23.399 13.615 38.573 1.00 21.35 10 VAL D N 1
ATOM 3659 C CA . VAL D 1 10 ? 24.339 14.665 38.181 1.00 18.10 10 VAL D CA 1
ATOM 3660 C C . VAL D 1 10 ? 25.674 14.434 38.874 1.00 20.68 10 VAL D C 1
ATOM 3661 O O . VAL D 1 10 ? 25.708 14.055 40.045 1.00 25.08 10 VAL D O 1
ATOM 3665 N N . GLY D 1 11 ? 26.768 14.649 38.148 1.00 18.38 11 GLY D N 1
ATOM 3666 C CA . GLY D 1 11 ? 28.097 14.565 38.731 1.00 21.01 11 GLY D CA 1
ATOM 3667 C C . GLY D 1 11 ? 28.625 15.966 38.970 1.00 21.22 11 GLY D C 1
ATOM 3668 O O . GLY D 1 11 ? 28.584 16.798 38.069 1.00 22.26 11 GLY D O 1
ATOM 3669 N N . VAL D 1 12 ? 29.092 16.233 40.187 1.00 17.91 12 VAL D N 1
ATOM 3670 C CA . VAL D 1 12 ? 29.774 17.483 40.496 1.00 18.03 12 VAL D CA 1
ATOM 3671 C C . VAL D 1 12 ? 31.235 17.144 40.752 1.00 19.00 12 VAL D C 1
ATOM 3672 O O . VAL D 1 12 ? 31.569 16.541 41.773 1.00 20.30 12 VAL D O 1
ATOM 3676 N N . ILE D 1 13 ? 32.103 17.512 39.820 1.00 15.85 13 ILE D N 1
ATOM 3677 C CA . ILE D 1 13 ? 33.508 17.113 39.919 1.00 14.27 13 ILE D CA 1
ATOM 3678 C C . ILE D 1 13 ? 34.443 18.312 39.871 1.00 17.23 13 ILE D C 1
ATOM 3679 O O . ILE D 1 13 ? 34.071 19.403 39.418 1.00 18.95 13 ILE D O 1
ATOM 3684 N N . MET D 1 14 ? 35.669 18.114 40.345 1.00 14.15 14 MET D N 1
ATOM 3685 C CA . MET D 1 14 ? 36.618 19.214 40.359 1.00 15.81 14 MET D CA 1
ATOM 3686 C C . MET D 1 14 ? 38.036 18.668 40.339 1.00 19.67 14 MET D C 1
ATOM 3687 O O . MET D 1 14 ? 38.280 17.519 40.706 1.00 18.44 14 MET D O 1
ATOM 3692 N N . GLY D 1 15 ? 38.975 19.496 39.903 1.00 18.67 15 GLY D N 1
ATOM 3693 C CA . GLY D 1 15 ? 40.341 19.037 39.722 1.00 20.75 15 GLY D CA 1
ATOM 3694 C C . GLY D 1 15 ? 41.088 18.826 41.022 1.00 25.37 15 GLY D C 1
ATOM 3695 O O . GLY D 1 15 ? 42.028 18.035 41.094 1.00 26.58 15 GLY D O 1
ATOM 3696 N N . SER D 1 16 ? 40.677 19.546 42.057 1.00 22.75 16 SER D N 1
ATOM 3697 C CA . SER D 1 16 ? 41.337 19.447 43.349 1.00 22.59 16 SER D CA 1
ATOM 3698 C C . SER D 1 16 ? 40.337 19.668 44.460 1.00 23.68 16 SER D C 1
ATOM 3699 O O . SER D 1 16 ? 39.358 20.396 44.286 1.00 23.42 16 SER D O 1
ATOM 3702 N N . ASP D 1 17 ? 40.601 19.078 45.618 1.00 21.91 17 ASP D N 1
ATOM 3703 C CA . ASP D 1 17 ? 39.697 19.254 46.745 1.00 23.30 17 ASP D CA 1
ATOM 3704 C C . ASP D 1 17 ? 39.727 20.691 47.263 1.00 25.53 17 ASP D C 1
ATOM 3705 O O . ASP D 1 17 ? 38.834 21.103 48.004 1.00 27.96 17 ASP D O 1
ATOM 3710 N N . SER D 1 18 ? 40.741 21.459 46.869 1.00 22.50 18 SER D N 1
ATOM 3711 C CA . SER D 1 18 ? 40.765 22.876 47.234 1.00 23.49 18 SER D CA 1
ATOM 3712 C C . SER D 1 18 ? 39.685 23.671 46.488 1.00 26.79 18 SER D C 1
ATOM 3713 O O . SER D 1 18 ? 39.386 24.806 46.850 1.00 26.57 18 SER D O 1
ATOM 3716 N N . ASP D 1 19 ? 39.099 23.068 45.452 1.00 22.55 19 ASP D N 1
ATOM 3717 C CA . ASP D 1 19 ? 37.994 23.687 44.718 1.00 18.76 19 ASP D CA 1
ATOM 3718 C C . ASP D 1 19 ? 36.652 23.533 45.438 1.00 20.25 19 ASP D C 1
ATOM 3719 O O . ASP D 1 19 ? 35.666 24.164 45.054 1.00 22.46 19 ASP D O 1
ATOM 3724 N N . TRP D 1 20 ? 36.604 22.682 46.460 1.00 21.93 20 TRP D N 1
ATOM 3725 C CA . TRP D 1 20 ? 35.324 22.334 47.101 1.00 21.39 20 TRP D CA 1
ATOM 3726 C C . TRP D 1 20 ? 34.548 23.509 47.715 1.00 24.05 20 TRP D C 1
ATOM 3727 O O . TRP D 1 20 ? 33.328 23.590 47.566 1.00 25.74 20 TRP D O 1
ATOM 3738 N N . PRO D 1 21 ? 35.244 24.425 48.408 1.00 25.78 21 PRO D N 1
ATOM 3739 C CA . PRO D 1 21 ? 34.526 25.569 48.984 1.00 23.96 21 PRO D CA 1
ATOM 3740 C C . PRO D 1 21 ? 33.698 26.298 47.933 1.00 28.40 21 PRO D C 1
ATOM 3741 O O . PRO D 1 21 ? 32.597 26.769 48.224 1.00 27.42 21 PRO D O 1
ATOM 3745 N N . VAL D 1 22 ? 34.228 26.386 46.720 1.00 23.81 22 VAL D N 1
ATOM 3746 C CA . VAL D 1 22 ? 33.479 26.944 45.596 1.00 20.87 22 VAL D CA 1
ATOM 3747 C C . VAL D 1 22 ? 32.415 25.979 45.073 1.00 22.60 22 VAL D C 1
ATOM 3748 O O . VAL D 1 22 ? 31.242 26.336 44.951 1.00 26.03 22 VAL D O 1
ATOM 3752 N N . MET D 1 23 ? 32.821 24.748 44.773 1.00 19.55 23 MET D N 1
ATOM 3753 C CA . MET D 1 23 ? 31.931 23.811 44.098 1.00 21.04 23 MET D CA 1
ATOM 3754 C C . MET D 1 23 ? 30.785 23.323 44.973 1.00 22.08 23 MET D C 1
ATOM 3755 O O . MET D 1 23 ? 29.784 22.812 44.463 1.00 22.18 23 MET D O 1
ATOM 3760 N N . ALA D 1 24 ? 30.925 23.481 46.283 1.00 24.00 24 ALA D N 1
ATOM 3761 C CA . ALA D 1 24 ? 29.882 23.042 47.207 1.00 23.25 24 ALA D CA 1
ATOM 3762 C C . ALA D 1 24 ? 28.528 23.669 46.873 1.00 21.76 24 ALA D C 1
ATOM 3763 O O . ALA D 1 24 ? 27.484 23.055 47.089 1.00 24.30 24 ALA D O 1
ATOM 3765 N N . ASP D 1 25 ? 28.550 24.896 46.359 1.00 19.44 25 ASP D N 1
ATOM 3766 C CA . ASP D 1 25 ? 27.316 25.592 45.995 1.00 20.84 25 ASP D CA 1
ATOM 3767 C C . ASP D 1 25 ? 26.532 24.864 44.909 1.00 20.18 25 ASP D C 1
ATOM 3768 O O . ASP D 1 25 ? 25.298 24.935 44.878 1.00 21.58 25 ASP D O 1
ATOM 3773 N N . ALA D 1 26 ? 27.237 24.182 44.009 1.00 20.57 26 ALA D N 1
ATOM 3774 C CA . ALA D 1 26 ? 26.564 23.403 42.971 1.00 18.44 26 ALA D CA 1
ATOM 3775 C C . ALA D 1 26 ? 25.805 22.245 43.603 1.00 22.52 26 ALA D C 1
ATOM 3776 O O . ALA D 1 26 ? 24.651 21.985 43.257 1.00 21.96 26 ALA D O 1
ATOM 3778 N N . ALA D 1 27 ? 26.461 21.552 44.531 1.00 20.92 27 ALA D N 1
ATOM 3779 C CA . ALA D 1 27 ? 25.830 20.438 45.238 1.00 21.93 27 ALA D CA 1
ATOM 3780 C C . ALA D 1 27 ? 24.625 20.929 46.040 1.00 28.21 27 ALA D C 1
ATOM 3781 O O . ALA D 1 27 ? 23.595 20.259 46.102 1.00 25.85 27 ALA D O 1
ATOM 3783 N N . ALA D 1 28 ? 24.753 22.111 46.638 1.00 24.06 28 ALA D N 1
ATOM 3784 C CA . ALA D 1 28 ? 23.671 22.684 47.432 1.00 26.25 28 ALA D CA 1
ATOM 3785 C C . ALA D 1 28 ? 22.449 22.998 46.567 1.00 26.68 28 ALA D C 1
ATOM 3786 O O . ALA D 1 28 ? 21.304 22.731 46.961 1.00 31.09 28 ALA D O 1
ATOM 3788 N N . ALA D 1 29 ? 22.686 23.566 45.390 1.00 26.79 29 ALA D N 1
ATOM 3789 C CA . ALA D 1 29 ? 21.586 23.885 44.483 1.00 24.10 29 ALA D CA 1
ATOM 3790 C C . ALA D 1 29 ? 20.869 22.610 44.054 1.00 29.09 29 ALA D C 1
ATOM 3791 O O . ALA D 1 29 ? 19.640 22.555 44.044 1.00 28.13 29 ALA D O 1
ATOM 3793 N N . LEU D 1 30 ? 21.636 21.581 43.703 1.00 25.61 30 LEU D N 1
ATOM 3794 C CA . LEU D 1 30 ? 21.036 20.316 43.304 1.00 23.65 30 LEU D CA 1
ATOM 3795 C C . LEU D 1 30 ? 20.194 19.745 44.440 1.00 28.41 30 LEU D C 1
ATOM 3796 O O . LEU D 1 30 ? 19.087 19.257 44.218 1.00 27.63 30 LEU D O 1
ATOM 3801 N N . ALA D 1 31 ? 20.706 19.830 45.662 1.00 29.47 31 ALA D N 1
ATOM 3802 C CA . ALA D 1 31 ? 19.996 19.271 46.800 1.00 33.30 31 ALA D CA 1
ATOM 3803 C C . ALA D 1 31 ? 18.681 20.000 47.035 1.00 33.01 31 ALA D C 1
ATOM 3804 O O . ALA D 1 31 ? 17.707 19.395 47.459 1.00 33.24 31 ALA D O 1
ATOM 3806 N N . GLU D 1 32 ? 18.647 21.298 46.752 1.00 35.94 32 GLU D N 1
ATOM 3807 C CA . GLU D 1 32 ? 17.427 22.073 46.957 1.00 38.40 32 GLU D CA 1
ATOM 3808 C C . GLU D 1 32 ? 16.301 21.649 46.010 1.00 38.10 32 GLU D C 1
ATOM 3809 O O . GLU D 1 32 ? 15.121 21.835 46.314 1.00 37.64 32 GLU D O 1
ATOM 3815 N N . PHE D 1 33 ? 16.664 21.085 44.862 1.00 30.89 33 PHE D N 1
ATOM 3816 C CA . PHE D 1 33 ? 15.667 20.569 43.924 1.00 25.78 33 PHE D CA 1
ATOM 3817 C C . PHE D 1 33 ? 15.551 19.046 44.011 1.00 32.05 33 PHE D C 1
ATOM 3818 O O . PHE D 1 33 ? 14.969 18.400 43.136 1.00 26.00 33 PHE D O 1
ATOM 3826 N N . ASP D 1 34 ? 16.118 18.482 45.073 1.00 28.98 34 ASP D N 1
ATOM 3827 C CA . ASP D 1 34 ? 16.008 17.051 45.341 1.00 29.59 34 ASP D CA 1
ATOM 3828 C C . ASP D 1 34 ? 16.601 16.210 44.215 1.00 30.39 34 ASP D C 1
ATOM 3829 O O . ASP D 1 34 ? 16.121 15.110 43.924 1.00 32.20 34 ASP D O 1
ATOM 3834 N N . ILE D 1 35 ? 17.648 16.736 43.585 1.00 25.19 35 ILE D N 1
ATOM 3835 C CA . ILE D 1 35 ? 18.347 16.004 42.545 1.00 28.35 35 ILE D CA 1
ATOM 3836 C C . ILE D 1 35 ? 19.548 15.283 43.138 1.00 27.30 35 ILE D C 1
ATOM 3837 O O . ILE D 1 35 ? 20.455 15.918 43.658 1.00 25.76 35 ILE D O 1
ATOM 3842 N N . PRO D 1 36 ? 19.546 13.944 43.071 1.00 27.32 36 PRO D N 1
ATOM 3843 C CA . PRO D 1 36 ? 20.657 13.126 43.571 1.00 28.77 36 PRO D CA 1
ATOM 3844 C C . PRO D 1 36 ? 21.944 13.428 42.816 1.00 28.68 36 PRO D C 1
ATOM 3845 O O . PRO D 1 36 ? 21.948 13.382 41.587 1.00 25.26 36 PRO D O 1
ATOM 3849 N N . ALA D 1 37 ? 23.024 13.711 43.541 1.00 25.03 37 ALA D N 1
ATOM 3850 C CA . ALA D 1 37 ? 24.287 14.080 42.915 1.00 25.26 37 ALA D CA 1
ATOM 3851 C C . ALA D 1 37 ? 25.447 13.390 43.608 1.00 22.11 37 ALA D C 1
ATOM 3852 O O . ALA D 1 37 ? 25.361 13.030 44.783 1.00 31.15 37 ALA D O 1
ATOM 3854 N N . GLU D 1 38 ? 26.528 13.182 42.875 1.00 20.74 38 GLU D N 1
ATOM 3855 C CA . GLU D 1 38 ? 27.726 12.642 43.485 1.00 21.72 38 GLU D CA 1
ATOM 3856 C C . GLU D 1 38 ? 28.772 13.722 43.381 1.00 21.58 38 GLU D C 1
ATOM 3857 O O . GLU D 1 38 ? 28.699 14.577 42.503 1.00 24.83 38 GLU D O 1
ATOM 3863 N N . VAL D 1 39 ? 29.740 13.701 44.285 1.00 20.33 39 VAL D N 1
ATOM 3864 C CA . VAL D 1 39 ? 30.770 14.727 44.265 1.00 16.49 39 VAL D CA 1
ATOM 3865 C C . VAL D 1 39 ? 32.105 14.015 44.194 1.00 20.60 39 VAL D C 1
ATOM 3866 O O . VAL D 1 39 ? 32.331 13.049 44.931 1.00 24.22 39 VAL D O 1
ATOM 3870 N N . ARG D 1 40 ? 32.974 14.464 43.293 1.00 17.89 40 ARG D N 1
ATOM 3871 C CA . ARG D 1 40 ? 34.205 13.742 43.019 1.00 21.16 40 ARG D CA 1
ATOM 3872 C C . ARG D 1 40 ? 35.376 14.687 42.813 1.00 18.74 40 ARG D C 1
ATOM 3873 O O . ARG D 1 40 ? 35.198 15.825 42.385 1.00 19.28 40 ARG D O 1
ATOM 3881 N N . VAL D 1 41 ? 36.577 14.209 43.116 1.00 17.59 41 VAL D N 1
ATOM 3882 C CA . VAL D 1 41 ? 37.787 14.887 42.666 1.00 16.81 41 VAL D CA 1
ATOM 3883 C C . VAL D 1 41 ? 38.330 14.095 41.487 1.00 23.05 41 VAL D C 1
ATOM 3884 O O . VAL D 1 41 ? 38.678 12.910 41.609 1.00 24.07 41 VAL D O 1
ATOM 3888 N N . VAL D 1 42 ? 38.374 14.759 40.341 1.00 21.76 42 VAL D N 1
ATOM 3889 C CA . VAL D 1 42 ? 38.784 14.149 39.092 1.00 23.56 42 VAL D CA 1
ATOM 3890 C C . VAL D 1 42 ? 39.729 15.133 38.437 1.00 23.40 42 VAL D C 1
ATOM 3891 O O . VAL D 1 42 ? 39.311 16.214 38.037 1.00 21.12 42 VAL D O 1
ATOM 3895 N N . SER D 1 43 ? 41.002 14.771 38.328 1.00 22.70 43 SER D N 1
ATOM 3896 C CA . SER D 1 43 ? 41.999 15.704 37.803 1.00 21.61 43 SER D CA 1
ATOM 3897 C C . SER D 1 43 ? 42.381 15.379 36.364 1.00 21.62 43 SER D C 1
ATOM 3898 O O . SER D 1 43 ? 42.860 14.281 36.072 1.00 22.15 43 SER D O 1
ATOM 3901 N N . ALA D 1 44 ? 42.165 16.329 35.462 1.00 19.89 44 ALA D N 1
ATOM 3902 C CA . ALA D 1 44 ? 42.591 16.148 34.076 1.00 24.20 44 ALA D CA 1
ATOM 3903 C C . ALA D 1 44 ? 44.116 16.085 33.990 1.00 22.94 44 ALA D C 1
ATOM 3904 O O . ALA D 1 44 ? 44.678 15.344 33.184 1.00 22.30 44 ALA D O 1
ATOM 3906 N N . HIS D 1 45 ? 44.787 16.858 34.833 1.00 18.71 45 HIS D N 1
ATOM 3907 C CA . HIS D 1 45 ? 46.240 16.976 34.752 1.00 18.58 45 HIS D CA 1
ATOM 3908 C C . HIS D 1 45 ? 47.001 15.919 35.544 1.00 18.79 45 HIS D C 1
ATOM 3909 O O . HIS D 1 45 ? 48.070 15.484 35.130 1.00 20.24 45 HIS D O 1
ATOM 3916 N N . ARG D 1 46 ? 46.457 15.501 36.683 1.00 19.33 46 ARG D N 1
ATOM 3917 C CA A ARG D 1 46 ? 47.146 14.547 37.548 0.55 21.12 46 ARG D CA 1
ATOM 3918 C CA B ARG D 1 46 ? 47.159 14.540 37.529 0.45 20.22 46 ARG D CA 1
ATOM 3919 C C . ARG D 1 46 ? 46.632 13.115 37.380 1.00 20.79 46 ARG D C 1
ATOM 3920 O O . ARG D 1 46 ? 47.330 12.162 37.708 1.00 24.63 46 ARG D O 1
ATOM 3935 N N . THR D 1 47 ? 45.409 12.973 36.877 1.00 22.67 47 THR D N 1
ATOM 3936 C CA . THR D 1 47 ? 44.805 11.648 36.672 1.00 24.43 47 THR D CA 1
ATOM 3937 C C . THR D 1 47 ? 44.063 11.551 35.338 1.00 21.47 47 THR D C 1
ATOM 3938 O O . THR D 1 47 ? 42.864 11.286 35.305 1.00 23.13 47 THR D O 1
ATOM 3942 N N . PRO D 1 48 ? 44.783 11.755 34.225 1.00 22.62 48 PRO D N 1
ATOM 3943 C CA . PRO D 1 48 ? 44.122 11.725 32.916 1.00 19.83 48 PRO D CA 1
ATOM 3944 C C . PRO D 1 48 ? 43.381 10.407 32.671 1.00 20.66 48 PRO D C 1
ATOM 3945 O O . PRO D 1 48 ? 42.259 10.432 32.168 1.00 23.33 48 PRO D O 1
ATOM 3949 N N . GLU D 1 49 ? 43.996 9.279 33.013 1.00 22.69 49 GLU D N 1
ATOM 3950 C CA . GLU D 1 49 ? 43.336 7.988 32.812 1.00 24.62 49 GLU D CA 1
ATOM 3951 C C . GLU D 1 49 ? 42.014 7.923 33.550 1.00 24.36 49 GLU D C 1
ATOM 3952 O O . GLU D 1 49 ? 40.996 7.522 32.978 1.00 25.29 49 GLU D O 1
ATOM 3958 N N . ALA D 1 50 ? 42.034 8.296 34.829 1.00 25.63 50 ALA D N 1
ATOM 3959 C CA . ALA D 1 50 ? 40.832 8.243 35.659 1.00 25.66 50 ALA D CA 1
ATOM 3960 C C . ALA D 1 50 ? 39.765 9.216 35.162 1.00 22.73 50 ALA D C 1
ATOM 3961 O O . ALA D 1 50 ? 38.572 8.919 35.210 1.00 23.13 50 ALA D O 1
ATOM 3963 N N A MET D 1 51 ? 40.210 10.374 34.684 0.60 21.52 51 MET D N 1
ATOM 3964 N N B MET D 1 51 ? 40.199 10.380 34.695 0.40 21.31 51 MET D N 1
ATOM 3965 C CA A MET D 1 51 ? 39.320 11.387 34.125 0.60 19.47 51 MET D CA 1
ATOM 3966 C CA B MET D 1 51 ? 39.272 11.352 34.138 0.40 19.77 51 MET D CA 1
ATOM 3967 C C A MET D 1 51 ? 38.558 10.846 32.914 0.60 20.68 51 MET D C 1
ATOM 3968 C C B MET D 1 51 ? 38.527 10.745 32.956 0.40 20.39 51 MET D C 1
ATOM 3969 O O A MET D 1 51 ? 37.346 11.020 32.803 0.60 18.55 51 MET D O 1
ATOM 3970 O O B MET D 1 51 ? 37.299 10.777 32.904 0.40 20.00 51 MET D O 1
ATOM 3979 N N . PHE D 1 52 ? 39.270 10.187 32.006 1.00 21.99 52 PHE D N 1
ATOM 3980 C CA . PHE D 1 52 ? 38.633 9.601 30.829 1.00 22.65 52 PHE D CA 1
ATOM 3981 C C . PHE D 1 52 ? 37.688 8.491 31.239 1.00 22.98 52 PHE D C 1
ATOM 3982 O O . PHE D 1 52 ? 36.592 8.372 30.695 1.00 24.29 52 PHE D O 1
ATOM 3990 N N . SER D 1 53 ? 38.100 7.701 32.219 1.00 20.62 53 SER D N 1
ATOM 3991 C CA . SER D 1 53 ? 37.279 6.577 32.663 1.00 23.79 53 SER D CA 1
ATOM 3992 C C . SER D 1 53 ? 35.969 7.078 33.252 1.00 21.09 53 SER D C 1
ATOM 3993 O O . SER D 1 53 ? 34.900 6.514 33.009 1.00 23.99 53 SER D O 1
ATOM 3996 N N . TYR D 1 54 ? 36.062 8.153 34.024 1.00 22.63 54 TYR D N 1
ATOM 3997 C CA . TYR D 1 54 ? 34.889 8.763 34.618 1.00 21.24 54 TYR D CA 1
ATOM 3998 C C . TYR D 1 54 ? 33.940 9.249 33.525 1.00 20.27 54 TYR D C 1
ATOM 3999 O O . TYR D 1 54 ? 32.746 8.969 33.554 1.00 23.35 54 TYR D O 1
ATOM 4008 N N . ALA D 1 55 ? 34.486 9.985 32.563 1.00 18.49 55 ALA D N 1
ATOM 4009 C CA . ALA D 1 55 ? 33.683 10.579 31.504 1.00 17.98 55 ALA D CA 1
ATOM 4010 C C . ALA D 1 55 ? 32.989 9.510 30.672 1.00 20.86 55 ALA D C 1
ATOM 4011 O O 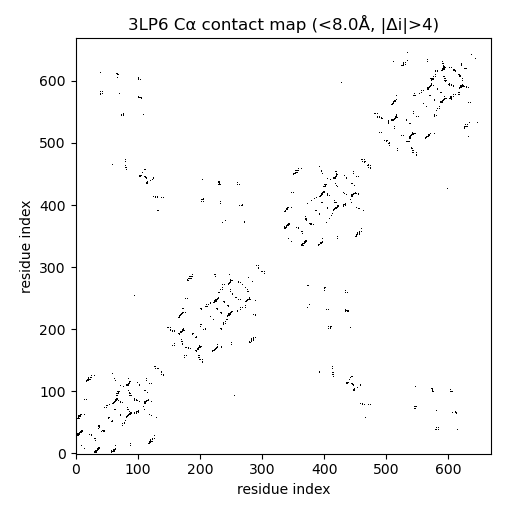. ALA D 1 55 ? 31.786 9.594 30.421 1.00 22.64 55 ALA D O 1
ATOM 4013 N N . ARG D 1 56 ? 33.751 8.504 30.250 1.00 20.56 56 ARG D N 1
ATOM 4014 C CA . ARG D 1 56 ? 33.193 7.477 29.383 1.00 23.24 56 ARG D CA 1
ATOM 4015 C C . ARG D 1 56 ? 32.170 6.612 30.102 1.00 27.11 56 ARG D C 1
ATOM 4016 O O . ARG D 1 56 ? 31.255 6.083 29.474 1.00 29.68 56 ARG D O 1
ATOM 4024 N N . GLY D 1 57 ? 32.323 6.476 31.414 1.00 21.90 57 GLY D N 1
ATOM 4025 C CA . GLY D 1 57 ? 31.416 5.645 32.188 1.00 24.05 57 GLY D CA 1
ATOM 4026 C C . GLY D 1 57 ? 30.156 6.339 32.684 1.00 25.13 57 GLY D C 1
ATOM 4027 O O . GLY D 1 57 ? 29.232 5.666 33.153 1.00 24.87 57 GLY D O 1
ATOM 4028 N N . ALA D 1 58 ? 30.107 7.668 32.568 1.00 23.71 58 ALA D N 1
ATOM 4029 C CA . ALA D 1 58 ? 29.042 8.454 33.192 1.00 20.43 58 ALA D CA 1
ATOM 4030 C C . ALA D 1 58 ? 27.628 8.121 32.714 1.00 24.02 58 ALA D C 1
ATOM 4031 O O . ALA D 1 58 ? 26.733 7.881 33.524 1.00 23.74 58 ALA D O 1
ATOM 4033 N N . ALA D 1 59 ? 27.417 8.133 31.403 1.00 24.88 59 ALA D N 1
ATOM 4034 C CA . ALA D 1 59 ? 26.066 8.001 30.863 1.00 28.23 59 ALA D CA 1
ATOM 4035 C C . ALA D 1 59 ? 25.502 6.615 31.149 1.00 28.97 59 ALA D C 1
ATOM 4036 O O . ALA D 1 59 ? 24.331 6.466 31.499 1.00 26.89 59 ALA D O 1
ATOM 4038 N N . ALA D 1 60 ? 26.351 5.606 31.016 1.00 27.16 60 ALA D N 1
ATOM 4039 C CA . ALA D 1 60 ? 25.955 4.227 31.282 1.00 29.43 60 ALA D CA 1
ATOM 4040 C C . ALA D 1 60 ? 25.446 4.045 32.713 1.00 27.54 60 ALA D C 1
ATOM 4041 O O . ALA D 1 60 ? 24.608 3.180 32.984 1.00 32.90 60 ALA D O 1
ATOM 4043 N N . ARG D 1 61 ? 25.956 4.872 33.617 1.00 28.31 61 ARG D N 1
ATOM 4044 C CA . ARG D 1 61 ? 25.625 4.808 35.033 1.00 30.18 61 ARG D CA 1
ATOM 4045 C C . ARG D 1 61 ? 24.343 5.575 35.321 1.00 31.46 61 ARG D C 1
ATOM 4046 O O . ARG D 1 61 ? 23.807 5.499 36.422 1.00 31.66 61 ARG D O 1
ATOM 4054 N N . GLY D 1 62 ? 23.872 6.348 34.346 1.00 25.49 62 GLY D N 1
ATOM 4055 C CA . GLY D 1 62 ? 22.641 7.095 34.522 1.00 28.97 62 GLY D CA 1
ATOM 4056 C C . GLY D 1 62 ? 22.867 8.550 34.896 1.00 28.35 62 GLY D C 1
ATOM 4057 O O . GLY D 1 62 ? 21.921 9.261 35.226 1.00 26.76 62 GLY D O 1
ATOM 4058 N N . LEU D 1 63 ? 24.114 9.007 34.861 1.00 23.86 63 LEU D N 1
ATOM 4059 C CA . LEU D 1 63 ? 24.343 10.441 34.986 1.00 19.91 63 LEU D CA 1
ATOM 4060 C C . LEU D 1 63 ? 23.759 11.120 33.759 1.00 26.18 63 LEU D C 1
ATOM 4061 O O . LEU D 1 63 ? 23.826 10.583 32.654 1.00 25.39 63 LEU D O 1
ATOM 4066 N N . GLU D 1 64 ? 23.192 12.307 33.949 1.00 21.97 64 GLU D N 1
ATOM 4067 C CA . GLU D 1 64 ? 22.570 13.035 32.849 1.00 25.62 64 GLU D CA 1
ATOM 4068 C C . GLU D 1 64 ? 23.256 14.377 32.602 1.00 21.44 64 GLU D C 1
ATOM 4069 O O . GLU D 1 64 ? 23.132 14.945 31.520 1.00 24.32 64 GLU D O 1
ATOM 4075 N N . VAL D 1 65 ? 23.956 14.883 33.611 1.00 18.20 65 VAL D N 1
ATOM 4076 C CA . VAL D 1 65 ? 24.717 16.131 33.477 1.00 18.40 65 VAL D CA 1
ATOM 4077 C C . VAL D 1 65 ? 25.983 16.000 34.307 1.00 19.03 65 VAL D C 1
ATOM 4078 O O . VAL D 1 65 ? 25.961 15.397 35.380 1.00 20.29 65 VAL D O 1
ATOM 4082 N N . ILE D 1 66 ? 27.094 16.550 33.814 1.00 16.31 66 ILE D N 1
ATOM 4083 C CA . ILE D 1 66 ? 28.298 16.647 34.617 1.00 16.48 66 ILE D CA 1
ATOM 4084 C C . ILE D 1 66 ? 28.614 18.122 34.825 1.00 18.50 66 ILE D C 1
ATOM 4085 O O . ILE D 1 66 ? 28.651 18.888 33.869 1.00 20.17 66 ILE D O 1
ATOM 4090 N N . ILE D 1 67 ? 28.792 18.520 36.078 1.00 17.88 67 ILE D N 1
ATOM 4091 C CA . ILE D 1 67 ? 29.282 19.858 36.395 1.00 16.16 67 ILE D CA 1
ATOM 4092 C C . ILE D 1 67 ? 30.746 19.724 36.769 1.00 16.94 67 ILE D C 1
ATOM 4093 O O . ILE D 1 67 ? 31.078 18.961 37.672 1.00 17.36 67 ILE D O 1
ATOM 4098 N N . ALA D 1 68 ? 31.631 20.439 36.077 1.00 14.67 68 ALA D N 1
ATOM 4099 C CA . ALA D 1 68 ? 33.065 20.292 36.328 1.00 14.48 68 ALA D CA 1
ATOM 4100 C C . ALA D 1 68 ? 33.700 21.633 36.630 1.00 16.58 68 ALA D C 1
ATOM 4101 O O . ALA D 1 68 ? 33.570 22.566 35.843 1.00 14.70 68 ALA D O 1
ATOM 4103 N N . GLY D 1 69 ? 34.401 21.728 37.757 1.00 16.63 69 GLY D N 1
ATOM 4104 C CA . GLY D 1 69 ? 35.074 22.968 38.109 1.00 17.33 69 GLY D CA 1
ATOM 4105 C C . GLY D 1 69 ? 36.583 22.836 38.035 1.00 18.75 69 GLY D C 1
ATOM 4106 O O . GLY D 1 69 ? 37.151 21.835 38.469 1.00 18.54 69 GLY D O 1
ATOM 4107 N N . ALA D 1 70 ? 37.241 23.848 37.478 1.00 14.24 70 ALA D N 1
ATOM 4108 C CA . ALA D 1 70 ? 38.702 23.865 37.437 1.00 16.88 70 ALA D CA 1
ATOM 4109 C C . ALA D 1 70 ? 39.199 25.297 37.286 1.00 14.36 70 ALA D C 1
ATOM 4110 O O . ALA D 1 70 ? 38.459 26.174 36.816 1.00 16.69 70 ALA D O 1
ATOM 4112 N N . GLY D 1 71 ? 40.446 25.526 37.691 1.00 16.96 71 GLY D N 1
ATOM 4113 C CA . GLY D 1 71 ? 41.034 26.855 37.623 1.00 17.99 71 GLY D CA 1
ATOM 4114 C C . GLY D 1 71 ? 42.336 26.927 36.847 1.00 17.59 71 GLY D C 1
ATOM 4115 O O . GLY D 1 71 ? 42.980 25.900 36.577 1.00 17.50 71 GLY D O 1
ATOM 4116 N N . GLY D 1 72 ? 42.737 28.148 36.495 1.00 15.81 72 GLY D N 1
ATOM 4117 C CA . GLY D 1 72 ? 43.991 28.348 35.782 1.00 15.29 72 GLY D CA 1
ATOM 4118 C C . GLY D 1 72 ? 43.831 27.870 34.358 1.00 20.11 72 GLY D C 1
ATOM 4119 O O . GLY D 1 72 ? 42.875 28.232 33.673 1.00 19.76 72 GLY D O 1
ATOM 4120 N N . ALA D 1 73 ? 44.783 27.071 33.897 1.00 17.85 73 ALA D N 1
ATOM 4121 C CA . ALA D 1 73 ? 44.627 26.384 32.636 1.00 16.12 73 ALA D CA 1
ATOM 4122 C C . ALA D 1 73 ? 43.648 25.268 32.935 1.00 20.24 73 ALA D C 1
ATOM 4123 O O . ALA D 1 73 ? 44.030 24.1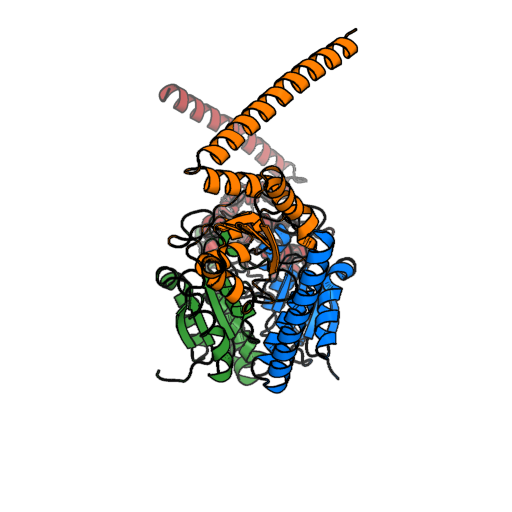63 33.326 1.00 18.75 73 ALA D O 1
ATOM 4125 N N . ALA D 1 74 ? 42.370 25.588 32.776 1.00 16.90 74 ALA D N 1
ATOM 4126 C CA . ALA D 1 74 ? 41.284 24.730 33.237 1.00 15.30 74 ALA D CA 1
ATOM 4127 C C . ALA D 1 74 ? 40.865 23.799 32.114 1.00 18.36 74 ALA D C 1
ATOM 4128 O O . ALA D 1 74 ? 40.129 24.197 31.220 1.00 24.03 74 ALA D O 1
ATOM 4130 N N . HIS D 1 75 ? 41.359 22.565 32.155 1.00 16.49 75 HIS D N 1
ATOM 4131 C CA . HIS D 1 75 ? 41.130 21.623 31.065 1.00 16.01 75 HIS D CA 1
ATOM 4132 C C . HIS D 1 75 ? 40.079 20.566 31.385 1.00 16.62 75 HIS D C 1
ATOM 4133 O O . HIS D 1 75 ? 39.584 19.894 30.488 1.00 17.73 75 HIS D O 1
ATOM 4140 N N . LEU D 1 76 ? 39.737 20.417 32.656 1.00 13.51 76 LEU D N 1
ATOM 4141 C CA . LEU D 1 76 ? 38.826 19.337 33.042 1.00 15.15 76 LEU D CA 1
ATOM 4142 C C . LEU D 1 76 ? 37.456 19.359 32.321 1.00 16.58 76 LEU D C 1
ATOM 4143 O O . LEU D 1 76 ? 37.044 18.342 31.765 1.00 15.98 76 LEU D O 1
ATOM 4148 N N . PRO D 1 77 ? 36.744 20.502 32.319 1.00 15.13 77 PRO D N 1
ATOM 4149 C CA . PRO D 1 77 ? 35.423 20.443 31.675 1.00 15.23 77 PRO D CA 1
ATOM 4150 C C . PRO D 1 77 ? 35.535 20.027 30.212 1.00 17.29 77 PRO D C 1
ATOM 4151 O O . PRO D 1 77 ? 34.785 19.175 29.751 1.00 16.54 77 PRO D O 1
ATOM 4155 N N . GLY D 1 78 ? 36.499 20.599 29.499 1.00 17.42 78 GLY D N 1
ATOM 4156 C CA . GLY D 1 78 ? 36.662 20.304 28.088 1.00 16.80 78 GLY D CA 1
ATOM 4157 C C . GLY D 1 78 ? 37.043 18.861 27.799 1.00 20.20 78 GLY D C 1
ATOM 4158 O O . GLY D 1 78 ? 36.557 18.259 26.850 1.00 16.06 78 GLY D O 1
ATOM 4159 N N . MET D 1 79 ? 37.938 18.304 28.600 1.00 14.71 79 MET D N 1
ATOM 4160 C CA . MET D 1 79 ? 38.407 16.956 28.326 1.00 14.47 79 MET D CA 1
ATOM 4161 C C . MET D 1 79 ? 37.325 15.955 28.683 1.00 16.14 79 MET D C 1
ATOM 4162 O O . MET D 1 79 ? 37.180 14.922 28.018 1.00 17.66 79 MET D O 1
ATOM 4167 N N . VAL D 1 80 ? 36.541 16.271 29.714 1.00 15.83 80 VAL D N 1
ATOM 4168 C CA . VAL D 1 80 ? 35.420 15.407 30.067 1.00 18.27 80 VAL D CA 1
ATOM 4169 C C . VAL D 1 80 ? 34.389 15.440 28.951 1.00 19.17 80 VAL D C 1
ATOM 4170 O O . VAL D 1 80 ? 33.903 14.396 28.515 1.00 17.76 80 VAL D O 1
ATOM 4174 N N . ALA D 1 81 ? 34.089 16.638 28.463 1.00 15.32 81 ALA D N 1
ATOM 4175 C CA . ALA D 1 81 ? 33.149 16.790 27.364 1.00 15.84 81 ALA D CA 1
ATOM 4176 C C . ALA D 1 81 ? 33.586 15.992 26.136 1.00 19.48 81 ALA D C 1
ATOM 4177 O O . ALA D 1 81 ? 32.745 15.466 25.418 1.00 18.31 81 ALA D O 1
ATOM 4179 N N . ALA D 1 82 ? 34.895 15.902 25.905 1.00 17.83 82 ALA D N 1
ATOM 4180 C CA . ALA D 1 82 ? 35.422 15.174 24.750 1.00 20.27 82 ALA D CA 1
ATOM 4181 C C . ALA D 1 82 ? 35.165 13.669 24.832 1.00 21.37 82 ALA D C 1
ATOM 4182 O O . ALA D 1 82 ? 35.272 12.965 23.829 1.00 22.29 82 ALA D O 1
ATOM 4184 N N . ALA D 1 83 ? 34.843 13.178 26.026 1.00 17.24 83 ALA D N 1
ATOM 4185 C CA . ALA D 1 83 ? 34.733 11.739 26.247 1.00 22.25 83 ALA D CA 1
ATOM 4186 C C . ALA D 1 83 ? 33.355 11.284 26.759 1.00 22.57 83 ALA D C 1
ATOM 4187 O O . ALA D 1 83 ? 33.193 10.136 27.198 1.00 21.49 83 ALA D O 1
ATOM 4189 N N . THR D 1 84 ? 32.373 12.178 26.697 1.00 18.67 84 THR D N 1
ATOM 4190 C CA . THR D 1 84 ? 30.985 11.847 27.048 1.00 20.56 84 THR D CA 1
ATOM 4191 C C . THR D 1 84 ? 30.000 12.529 26.111 1.00 23.78 84 THR D C 1
ATOM 4192 O O . THR D 1 84 ? 30.274 13.619 25.590 1.00 20.76 84 THR D O 1
ATOM 4196 N N . PRO D 1 85 ? 28.843 11.891 25.884 1.00 22.51 85 PRO D N 1
ATOM 4197 C CA . PRO D 1 85 ? 27.798 12.557 25.102 1.00 19.29 85 PRO D CA 1
ATOM 4198 C C . PRO D 1 85 ? 26.969 13.496 25.972 1.00 18.98 85 PRO D C 1
ATOM 4199 O O . PRO D 1 85 ? 26.142 14.240 25.447 1.00 21.54 85 PRO D O 1
ATOM 4203 N N . LEU D 1 86 ? 27.181 13.438 27.285 1.00 18.93 86 LEU D N 1
ATOM 4204 C CA . LEU D 1 86 ? 26.383 14.215 28.223 1.00 18.90 86 LEU D CA 1
ATOM 4205 C C . LEU D 1 86 ? 26.737 15.687 28.137 1.00 19.28 86 LEU D C 1
ATOM 4206 O O . LEU D 1 86 ? 27.873 16.037 27.818 1.00 19.80 86 LEU D O 1
ATOM 4211 N N . PRO D 1 87 ? 25.764 16.554 28.432 1.00 16.60 87 PRO D N 1
ATOM 4212 C CA . PRO D 1 87 ? 26.115 17.972 28.533 1.00 18.37 87 PRO D CA 1
ATOM 4213 C C . PRO D 1 87 ? 27.046 18.191 29.718 1.00 21.46 87 PRO D C 1
ATOM 4214 O O . PRO D 1 87 ? 26.822 17.626 30.790 1.00 20.43 87 PRO D O 1
ATOM 4218 N N . VAL D 1 88 ? 28.084 18.998 29.521 1.00 15.58 88 VAL D N 1
ATOM 4219 C CA . VAL D 1 88 ? 29.038 19.281 30.581 1.00 14.35 88 VAL D CA 1
ATOM 4220 C C . VAL D 1 88 ? 28.990 20.772 30.889 1.00 16.14 88 VAL D C 1
ATOM 4221 O O . VAL D 1 88 ? 29.077 21.600 29.985 1.00 16.75 88 VAL D O 1
ATOM 4225 N N . ILE D 1 89 ? 28.837 21.103 32.165 1.00 13.70 89 ILE D N 1
ATOM 4226 C CA . ILE D 1 89 ? 28.824 22.499 32.593 1.00 12.57 89 ILE D CA 1
ATOM 4227 C C . ILE D 1 89 ? 30.160 22.809 33.252 1.00 15.25 89 ILE D C 1
ATOM 4228 O O . ILE D 1 89 ? 30.575 22.121 34.189 1.00 18.62 89 ILE D O 1
ATOM 4233 N N . GLY D 1 90 ? 30.847 23.839 32.761 1.00 14.66 90 GLY D N 1
ATOM 4234 C CA . GLY D 1 90 ? 32.161 24.176 33.274 1.00 15.08 90 GLY D CA 1
ATOM 4235 C C . GLY D 1 90 ? 32.067 25.364 34.205 1.00 16.87 90 GLY D C 1
ATOM 4236 O O . GLY D 1 90 ? 31.490 26.396 33.850 1.00 16.61 90 GLY D O 1
ATOM 4237 N N . VAL D 1 91 ? 32.621 25.216 35.401 1.00 15.16 91 VAL D N 1
ATOM 4238 C CA . VAL D 1 91 ? 32.689 26.320 36.355 1.00 15.18 91 VAL D CA 1
ATOM 4239 C C . VAL D 1 91 ? 34.132 26.809 36.421 1.00 16.80 91 VAL D C 1
ATOM 4240 O O . VAL D 1 91 ? 35.016 26.086 36.887 1.00 15.52 91 VAL D O 1
ATOM 4244 N N . PRO D 1 92 ? 34.392 28.041 35.948 1.00 14.04 92 PRO D N 1
ATOM 4245 C CA . PRO D 1 92 ? 35.746 28.594 36.076 1.00 16.12 92 PRO D CA 1
ATOM 4246 C C . PRO D 1 92 ? 36.032 28.929 37.536 1.00 18.06 92 PRO D C 1
ATOM 4247 O O . PRO D 1 92 ? 35.336 29.744 38.122 1.00 19.96 92 PRO D O 1
ATOM 4251 N N . VAL D 1 93 ? 37.031 28.287 38.125 1.00 16.76 93 VAL D N 1
ATOM 4252 C CA . VAL D 1 93 ? 37.399 28.555 39.506 1.00 16.75 93 VAL D CA 1
ATOM 4253 C C . VAL D 1 93 ? 38.537 29.572 39.514 1.00 16.60 93 VAL D C 1
ATOM 4254 O O . VAL D 1 93 ? 39.586 29.353 38.888 1.00 16.90 93 VAL D O 1
ATOM 4258 N N . PRO D 1 94 ? 38.341 30.703 40.214 1.00 17.92 94 PRO D N 1
ATOM 4259 C CA . PRO D 1 94 ? 39.395 31.721 40.235 1.00 21.91 94 PRO D CA 1
ATOM 4260 C C . PRO D 1 94 ? 40.542 31.303 41.155 1.00 24.06 94 PRO D C 1
ATOM 4261 O O . PRO D 1 94 ? 40.297 30.916 42.296 1.00 24.50 94 PRO D O 1
ATOM 4265 N N . LEU D 1 95 ? 41.774 31.354 40.656 1.00 19.22 95 LEU D N 1
ATOM 4266 C CA . LEU D 1 95 ? 42.935 31.026 41.483 1.00 22.02 95 LEU D CA 1
ATOM 4267 C C . LEU D 1 95 ? 43.584 32.308 42.024 1.00 23.84 95 LEU D C 1
ATOM 4268 O O . LEU D 1 95 ? 42.955 33.365 42.035 1.00 26.77 95 LEU D O 1
ATOM 4273 N N . GLY D 1 96 ? 44.837 32.210 42.465 1.00 26.42 96 GLY D N 1
ATOM 4274 C CA . GLY D 1 96 ? 45.507 33.312 43.138 1.00 27.86 96 GLY D CA 1
ATOM 4275 C C . GLY D 1 96 ? 45.743 34.545 42.285 1.00 30.52 96 GLY D C 1
ATOM 4276 O O . GLY D 1 96 ? 45.794 35.670 42.792 1.00 28.29 96 GLY D O 1
ATOM 4277 N N . ARG D 1 97 ? 45.894 34.339 40.985 1.00 21.30 97 ARG D N 1
ATOM 4278 C CA . ARG D 1 97 ? 46.132 35.449 40.075 1.00 22.42 97 ARG D CA 1
ATOM 4279 C C . ARG D 1 97 ? 45.175 35.417 38.889 1.00 19.51 97 ARG D C 1
ATOM 4280 O O . ARG D 1 97 ? 44.776 34.344 38.428 1.00 20.03 97 ARG D O 1
ATOM 4288 N N . LEU D 1 98 ? 44.814 36.610 38.415 1.00 17.47 98 LEU D N 1
ATOM 4289 C CA . LEU D 1 98 ? 44.014 36.805 37.203 1.00 17.24 98 LEU D CA 1
ATOM 4290 C C . LEU D 1 98 ? 42.497 36.704 37.406 1.00 15.87 98 LEU D C 1
ATOM 4291 O O . LEU D 1 98 ? 41.739 36.871 36.451 1.00 20.00 98 LEU D O 1
ATOM 4296 N N . ASP D 1 99 ? 42.062 36.414 38.630 1.00 16.59 99 ASP D N 1
ATOM 4297 C CA . ASP D 1 99 ? 40.643 36.528 38.985 1.00 15.70 99 ASP D CA 1
ATOM 4298 C C . ASP D 1 99 ? 39.767 35.583 38.170 1.00 22.33 99 ASP D C 1
ATOM 4299 O O . ASP D 1 99 ? 38.602 35.866 37.898 1.00 20.01 99 ASP D O 1
ATOM 4304 N N . GLY D 1 100 ? 40.339 34.454 37.776 1.00 19.99 100 GLY D N 1
ATOM 4305 C CA . GLY D 1 100 ? 39.603 33.467 37.021 1.00 19.27 100 GLY D CA 1
ATOM 4306 C C . GLY D 1 100 ? 39.392 33.814 35.561 1.00 18.93 100 GLY D C 1
ATOM 4307 O O . GLY D 1 100 ? 38.602 33.161 34.890 1.00 17.61 100 GLY D O 1
ATOM 4308 N N . LEU D 1 101 ? 40.083 34.831 35.057 1.00 17.98 101 LEU D N 1
ATOM 4309 C CA . LEU D 1 101 ? 40.008 35.130 33.631 1.00 14.90 101 LEU D CA 1
ATOM 4310 C C . LEU D 1 101 ? 40.659 34.014 32.814 1.00 17.59 101 LEU D C 1
ATOM 4311 O O . LEU D 1 101 ? 40.152 33.630 31.753 1.00 14.95 101 LEU D O 1
ATOM 4316 N N . ASP D 1 102 ? 41.782 33.497 33.301 1.00 14.75 102 ASP D N 1
ATOM 4317 C CA . ASP D 1 102 ? 42.405 32.352 32.647 1.00 16.91 102 ASP D CA 1
ATOM 4318 C C . ASP D 1 102 ? 41.478 31.138 32.687 1.00 16.93 102 ASP D C 1
ATOM 4319 O O . ASP D 1 102 ? 41.305 30.460 31.680 1.00 14.95 102 ASP D O 1
ATOM 4324 N N . SER D 1 103 ? 40.865 30.898 33.843 1.00 13.76 103 SER D N 1
ATOM 4325 C CA . SER D 1 103 ? 39.942 29.785 34.013 1.00 15.06 103 SER D CA 1
ATOM 4326 C C . SER D 1 103 ? 38.785 29.907 33.021 1.00 16.46 103 SER D C 1
ATOM 4327 O O . SER D 1 103 ? 38.382 28.928 32.381 1.00 12.93 103 SER D O 1
ATOM 4330 N N . LEU D 1 104 ? 38.262 31.119 32.893 1.00 14.32 104 LEU D N 1
ATOM 4331 C CA . LEU D 1 104 ? 37.108 31.366 32.019 1.00 12.46 104 LEU D CA 1
ATOM 4332 C C . LEU D 1 104 ? 37.464 31.093 30.555 1.00 14.05 104 LEU D C 1
ATOM 4333 O O . LEU D 1 104 ? 36.753 30.361 29.855 1.00 12.27 104 LEU D O 1
ATOM 4338 N N . LEU D 1 105 ? 38.558 31.690 30.086 1.00 15.78 105 LEU D N 1
ATOM 4339 C CA . LEU D 1 105 ? 38.934 31.549 28.681 1.00 15.13 105 LEU D CA 1
ATOM 4340 C C . LEU D 1 105 ? 39.290 30.109 28.344 1.00 16.87 105 LEU D C 1
ATOM 4341 O O . LEU D 1 105 ? 38.947 29.620 27.270 1.00 15.74 105 LEU D O 1
ATOM 4346 N N . SER D 1 106 ? 39.934 29.415 29.272 1.00 13.19 106 SER D N 1
ATOM 4347 C CA A SER D 1 106 ? 40.351 28.026 29.060 0.30 15.87 106 SER D CA 1
ATOM 4348 C CA B SER D 1 106 ? 40.352 28.047 28.982 0.70 15.27 106 SER D CA 1
ATOM 4349 C C . SER D 1 106 ? 39.176 27.061 28.964 1.00 15.80 106 SER D C 1
ATOM 4350 O O . SER D 1 106 ? 39.298 25.970 28.404 1.00 18.49 106 SER D O 1
ATOM 4355 N N . ILE D 1 107 ? 38.041 27.454 29.549 1.00 11.66 107 ILE D N 1
ATOM 4356 C CA . ILE D 1 107 ? 36.829 26.632 29.542 1.00 13.77 107 ILE D CA 1
ATOM 4357 C C . ILE D 1 107 ? 35.895 26.984 28.395 1.00 13.74 107 ILE D C 1
ATOM 4358 O O . ILE D 1 107 ? 35.444 26.098 27.657 1.00 15.20 107 ILE D O 1
ATOM 4363 N N . VAL D 1 108 ? 35.626 28.273 28.214 1.00 15.70 108 VAL D N 1
ATOM 4364 C CA . VAL D 1 108 ? 34.563 28.669 27.300 1.00 14.00 108 VAL D CA 1
ATOM 4365 C C . VAL D 1 108 ? 34.972 28.572 25.825 1.00 17.84 108 VAL D C 1
ATOM 4366 O O . VAL D 1 108 ? 34.154 28.234 24.976 1.00 16.15 108 VAL D O 1
ATOM 4370 N N . GLN D 1 109 ? 36.239 28.843 25.523 1.00 15.95 109 GLN D N 1
ATOM 4371 C CA . GLN D 1 109 ? 36.694 28.969 24.131 1.00 15.46 109 GLN D CA 1
ATOM 4372 C C . GLN D 1 109 ? 36.939 27.652 23.383 1.00 16.61 109 GLN D C 1
ATOM 4373 O O . GLN D 1 109 ? 37.858 27.551 22.578 1.00 17.87 109 GLN D O 1
ATOM 4379 N N . MET D 1 110 ? 36.078 26.670 23.614 1.00 16.49 110 MET D N 1
ATOM 4380 C CA . MET D 1 110 ? 36.183 25.382 22.926 1.00 18.01 110 MET D CA 1
ATOM 4381 C C . MET D 1 110 ? 35.994 25.575 21.427 1.00 22.99 110 MET D C 1
ATOM 4382 O O . MET D 1 110 ? 35.026 26.206 20.992 1.00 18.34 110 MET D O 1
ATOM 4387 N N . PRO D 1 111 ? 36.937 25.065 20.625 1.00 25.90 111 PRO D N 1
ATOM 4388 C CA . PRO D 1 111 ? 36.731 25.115 19.175 1.00 28.95 111 PRO D CA 1
ATOM 4389 C C . PRO D 1 111 ? 35.600 24.187 18.716 1.00 20.51 111 PRO D C 1
ATOM 4390 O O . PRO D 1 111 ? 35.066 23.390 19.491 1.00 20.03 111 PRO D O 1
ATOM 4394 N N . ALA D 1 112 ? 35.246 24.296 17.442 1.00 26.59 112 ALA D N 1
ATOM 4395 C CA . ALA D 1 112 ? 34.107 23.570 16.894 1.00 26.87 112 ALA D CA 1
ATOM 4396 C C . ALA D 1 112 ? 34.215 22.060 17.086 1.00 28.07 112 ALA D C 1
ATOM 4397 O O . ALA D 1 112 ? 35.240 21.454 16.767 1.00 28.61 112 ALA D O 1
ATOM 4399 N N . GLY D 1 113 ? 33.154 21.469 17.630 1.00 23.76 113 GLY D N 1
ATOM 4400 C CA . GLY D 1 113 ? 33.028 20.026 17.716 1.00 28.44 113 GLY D CA 1
ATOM 4401 C C . GLY D 1 113 ? 32.702 19.516 19.105 1.00 24.23 113 GLY D C 1
ATOM 4402 O O . GLY D 1 113 ? 32.017 18.510 19.252 1.00 26.48 113 GLY D O 1
ATOM 4403 N N . VAL D 1 114 ? 33.201 20.199 20.129 1.00 22.56 114 VAL D N 1
ATOM 4404 C CA . VAL D 1 114 ? 33.002 19.747 21.505 1.00 17.04 114 VAL D CA 1
ATOM 4405 C C . VAL D 1 114 ? 32.601 20.926 22.372 1.00 17.98 114 VAL D C 1
ATOM 4406 O O . VAL D 1 114 ? 33.443 21.744 22.730 1.00 19.51 114 VAL D O 1
ATOM 4410 N N . PRO D 1 115 ? 31.309 21.025 22.713 1.00 17.76 115 PRO D N 1
ATOM 4411 C CA . PRO D 1 115 ? 30.855 22.192 23.474 1.00 18.05 115 PRO D CA 1
ATOM 4412 C C . PRO D 1 115 ? 30.970 22.006 24.981 1.00 18.54 115 PRO D C 1
ATOM 4413 O O . PRO D 1 115 ? 30.877 20.883 25.493 1.00 18.15 115 PRO D O 1
ATOM 4417 N N . VAL D 1 116 ? 31.164 23.115 25.681 1.00 15.50 116 VAL D N 1
ATOM 4418 C CA . VAL D 1 116 ? 31.038 23.129 27.127 1.00 16.74 116 VAL D CA 1
ATOM 4419 C C . VAL D 1 116 ? 30.141 24.300 27.527 1.00 17.41 116 VAL D C 1
ATOM 4420 O O . VAL D 1 116 ? 30.355 25.442 27.099 1.00 16.28 116 VAL D O 1
ATOM 4424 N N . ALA D 1 117 ? 29.128 24.011 28.334 1.00 15.60 117 ALA D N 1
ATOM 4425 C CA . ALA D 1 117 ? 28.245 25.052 28.860 1.00 14.98 117 ALA D CA 1
ATOM 4426 C C . ALA D 1 117 ? 28.975 25.793 29.983 1.00 15.40 117 ALA D C 1
ATOM 4427 O O . ALA D 1 117 ? 29.153 25.241 31.068 1.00 17.80 117 ALA D O 1
ATOM 4429 N N . THR D 1 118 ? 29.398 27.035 29.737 1.00 12.33 118 THR D N 1
ATOM 4430 C CA . THR D 1 118 ? 30.207 27.748 30.723 1.00 14.34 118 THR D CA 1
ATOM 4431 C C . THR D 1 118 ? 29.383 28.715 31.556 1.00 17.02 118 THR D C 1
ATOM 4432 O O . THR D 1 118 ? 28.540 29.450 31.019 1.00 15.79 118 THR D O 1
ATOM 4436 N N . VAL D 1 119 ? 29.614 28.704 32.867 1.00 13.66 119 VAL D N 1
ATOM 4437 C CA . VAL D 1 119 ? 28.955 29.672 33.755 1.00 15.14 119 VAL D CA 1
ATOM 4438 C C . VAL D 1 119 ? 29.943 30.719 34.293 1.00 18.18 119 VAL D C 1
ATOM 4439 O O . VAL D 1 119 ? 31.126 30.694 33.963 1.00 18.03 119 VAL D O 1
ATOM 4443 N N . SER D 1 120 ? 29.453 31.648 35.108 1.00 14.28 120 SER D N 1
ATOM 4444 C CA . SER D 1 120 ? 30.275 32.751 35.582 1.00 16.04 120 SER D CA 1
ATOM 4445 C C . SER D 1 120 ? 31.461 32.248 36.393 1.00 17.73 120 SER D C 1
ATOM 4446 O O . SER D 1 120 ? 31.431 31.148 36.940 1.00 16.61 120 SER D O 1
ATOM 4449 N N . ILE D 1 121 ? 32.501 33.064 36.471 1.00 17.07 121 ILE D N 1
ATOM 4450 C CA . ILE D 1 121 ? 33.640 32.746 37.327 1.00 13.46 121 ILE D CA 1
ATOM 4451 C C . ILE D 1 121 ? 33.146 32.536 38.760 1.00 16.34 121 ILE D C 1
ATOM 4452 O O . ILE D 1 121 ? 32.477 33.405 39.325 1.00 19.28 121 ILE D O 1
ATOM 4457 N N . GLY D 1 122 ? 33.454 31.375 39.330 1.00 15.24 122 GLY D N 1
ATOM 4458 C CA . GLY D 1 122 ? 33.006 31.017 40.669 1.00 19.76 122 GLY D CA 1
ATOM 4459 C C . GLY D 1 122 ? 31.523 30.692 40.817 1.00 18.64 122 GLY D C 1
ATOM 4460 O O . GLY D 1 122 ? 31.044 30.460 41.937 1.00 22.36 122 GLY D O 1
ATOM 4461 N N . GLY D 1 123 ? 30.795 30.640 39.704 1.00 13.94 123 GLY D N 1
ATOM 4462 C CA . GLY D 1 123 ? 29.343 30.478 39.762 1.00 16.15 123 GLY D CA 1
ATOM 4463 C C . GLY D 1 123 ? 28.836 29.045 39.875 1.00 18.11 123 GLY D C 1
ATOM 4464 O O . GLY D 1 123 ? 27.990 28.621 39.086 1.00 17.05 123 GLY D O 1
ATOM 4465 N N . ALA D 1 124 ? 29.338 28.302 40.860 1.00 18.67 124 ALA D N 1
ATOM 4466 C CA . ALA D 1 124 ? 28.941 26.908 41.043 1.00 16.36 124 ALA D CA 1
ATOM 4467 C C . ALA D 1 124 ? 27.447 26.778 41.341 1.00 20.94 124 ALA D C 1
ATOM 4468 O O . ALA D 1 124 ? 26.790 25.867 40.852 1.00 19.36 124 ALA D O 1
ATOM 4470 N N . GLY D 1 125 ? 26.916 27.699 42.139 1.00 17.69 125 GLY D N 1
ATOM 4471 C CA . GLY D 1 125 ? 25.495 27.704 42.431 1.00 20.10 125 GLY D CA 1
ATOM 4472 C C . GLY D 1 125 ? 24.695 27.742 41.144 1.00 18.23 125 GLY D C 1
ATOM 4473 O O . GLY D 1 125 ? 23.747 26.971 40.963 1.00 17.07 125 GLY D O 1
ATOM 4474 N N . ASN D 1 126 ? 25.075 28.642 40.240 1.00 17.99 126 ASN D N 1
ATOM 4475 C CA . ASN D 1 126 ? 24.385 28.741 38.964 1.00 15.33 126 ASN D CA 1
ATOM 4476 C C . ASN D 1 126 ? 24.570 27.506 38.087 1.00 17.26 126 ASN D C 1
ATOM 4477 O O . ASN D 1 126 ? 23.697 27.170 37.295 1.00 17.21 126 ASN D O 1
ATOM 4482 N N . ALA D 1 127 ? 25.719 26.853 38.201 1.00 16.17 127 ALA D N 1
ATOM 4483 C CA . ALA D 1 127 ? 25.923 25.599 37.494 1.00 15.00 127 ALA D CA 1
ATOM 4484 C C . ALA D 1 127 ? 24.899 24.568 37.971 1.00 18.60 127 ALA D C 1
ATOM 4485 O O . ALA D 1 127 ? 24.326 23.830 37.167 1.00 17.11 127 ALA D O 1
ATOM 4487 N N . GLY D 1 128 ? 24.678 24.509 39.282 1.00 18.39 128 GLY D N 1
ATOM 4488 C CA . GLY D 1 128 ? 23.678 23.600 39.834 1.00 16.28 128 GLY D CA 1
ATOM 4489 C C . GLY D 1 128 ? 22.295 23.935 39.296 1.00 17.79 128 GLY D C 1
ATOM 4490 O O . GLY D 1 128 ? 21.556 23.055 38.857 1.00 19.96 128 GLY D O 1
ATOM 4491 N N . LEU D 1 129 ? 21.945 25.215 39.331 1.00 16.15 129 LEU D N 1
ATOM 4492 C CA . LEU D 1 129 ? 20.646 25.654 38.808 1.00 19.16 129 LEU D CA 1
ATOM 4493 C C . LEU D 1 129 ? 20.500 25.337 37.325 1.00 17.85 129 LEU D C 1
ATOM 4494 O O . LEU D 1 129 ? 19.426 24.945 36.872 1.00 17.74 129 LEU D O 1
ATOM 4499 N N . LEU D 1 130 ? 21.573 25.519 36.566 1.00 19.11 130 LEU D N 1
ATOM 4500 C CA . LEU D 1 130 ? 21.540 25.198 35.139 1.00 17.36 130 LEU D CA 1
ATOM 4501 C C . LEU D 1 130 ? 21.324 23.701 34.905 1.00 18.20 130 LEU D C 1
ATOM 4502 O O . LEU D 1 130 ? 20.580 23.309 34.011 1.00 16.59 130 LEU D O 1
ATOM 4507 N N . ALA D 1 131 ? 22.004 22.870 35.689 1.00 18.63 131 ALA D N 1
ATOM 4508 C CA . ALA D 1 131 ? 21.786 21.427 35.612 1.00 16.96 131 ALA D CA 1
ATOM 4509 C C . ALA D 1 131 ? 20.320 21.105 35.882 1.00 19.50 131 ALA D C 1
ATOM 4510 O O . ALA D 1 131 ? 19.719 20.293 35.185 1.00 19.16 131 ALA D O 1
ATOM 4512 N N . VAL D 1 132 ? 19.743 21.746 36.891 1.00 18.48 132 VAL D N 1
ATOM 4513 C CA . VAL D 1 132 ? 18.334 21.522 37.202 1.00 20.97 132 VAL D CA 1
ATOM 4514 C C . VAL D 1 132 ? 17.454 21.915 36.004 1.00 19.70 132 VAL D C 1
ATOM 4515 O O . VAL D 1 132 ? 16.503 21.210 35.662 1.00 22.93 132 VAL D O 1
ATOM 4519 N N . ARG D 1 133 ? 17.790 23.026 35.352 1.00 17.94 133 ARG D N 1
ATOM 4520 C CA . ARG D 1 133 ? 17.056 23.440 34.160 1.00 15.95 133 ARG D CA 1
ATOM 4521 C C . ARG D 1 133 ? 17.180 22.423 33.029 1.00 18.70 133 ARG D C 1
ATOM 4522 O O . ARG D 1 133 ? 16.221 22.190 32.297 1.00 19.00 133 ARG D O 1
ATOM 4530 N N . MET D 1 134 ? 18.359 21.830 32.877 1.00 21.89 134 MET D N 1
ATOM 4531 C CA . MET D 1 134 ? 18.549 20.807 31.861 1.00 23.85 134 MET D CA 1
ATOM 4532 C C . MET D 1 134 ? 17.642 19.618 32.147 1.00 24.32 134 MET D C 1
ATOM 4533 O O . MET D 1 134 ? 17.013 19.079 31.243 1.00 24.50 134 MET D O 1
ATOM 4538 N N . LEU D 1 135 ? 17.565 19.223 33.413 1.00 24.94 135 LEU D N 1
ATOM 4539 C CA . LEU D 1 135 ? 16.735 18.090 33.809 1.00 24.13 135 LEU D CA 1
ATOM 4540 C C . LEU D 1 135 ? 15.258 18.432 33.665 1.00 27.28 135 LEU D C 1
ATOM 4541 O O . LEU D 1 135 ? 14.420 17.553 33.439 1.00 29.20 135 LEU D O 1
ATOM 4546 N N . GLY D 1 136 ? 14.943 19.717 33.784 1.00 25.46 136 GLY D N 1
ATOM 4547 C CA . GLY D 1 136 ? 13.557 20.144 33.738 1.00 28.49 136 GLY D CA 1
ATOM 4548 C C . GLY D 1 136 ? 13.021 20.310 32.333 1.00 27.07 136 GLY D C 1
ATOM 4549 O O . GLY D 1 136 ? 11.808 20.360 32.132 1.00 32.17 136 GLY D O 1
ATOM 4550 N N . ALA D 1 137 ? 13.921 20.380 31.357 1.00 28.88 137 ALA D N 1
ATOM 4551 C CA . ALA D 1 137 ? 13.550 20.733 29.986 1.00 32.68 137 ALA D CA 1
ATOM 4552 C C . ALA D 1 137 ? 12.392 19.908 29.441 1.00 41.66 137 ALA D C 1
ATOM 4553 O O . ALA D 1 137 ? 11.491 20.441 28.790 1.00 41.83 137 ALA D O 1
ATOM 4555 N N . ALA D 1 138 ? 12.418 18.607 29.708 1.00 39.31 138 ALA D N 1
ATOM 4556 C CA . ALA D 1 138 ? 11.378 17.706 29.218 1.00 46.20 138 ALA D CA 1
ATOM 4557 C C . ALA D 1 138 ? 10.589 17.076 30.365 1.00 47.33 138 ALA D C 1
ATOM 4558 O O . ALA D 1 138 ? 9.826 16.129 30.164 1.00 52.55 138 ALA D O 1
ATOM 4560 N N . ASN D 1 139 ? 10.774 17.615 31.565 1.00 40.06 139 ASN D N 1
ATOM 4561 C CA . ASN D 1 139 ? 10.104 17.124 32.763 1.00 39.84 139 ASN D CA 1
ATOM 4562 C C . ASN D 1 139 ? 9.174 18.193 33.341 1.00 38.88 139 ASN D C 1
ATOM 4563 O O . ASN D 1 139 ? 9.589 19.025 34.148 1.00 37.41 139 ASN D O 1
ATOM 4568 N N . PRO D 1 140 ? 7.904 18.174 32.920 1.00 41.35 140 PRO D N 1
ATOM 4569 C CA . PRO D 1 140 ? 6.963 19.238 33.277 1.00 38.87 140 PRO D CA 1
ATOM 4570 C C . PRO D 1 140 ? 6.871 19.476 34.782 1.00 37.76 140 PRO D C 1
ATOM 4571 O O . PRO D 1 140 ? 6.781 20.627 35.209 1.00 42.47 140 PRO D O 1
ATOM 4575 N N . GLN D 1 141 ? 6.888 18.414 35.579 1.00 37.03 141 GLN D N 1
ATOM 4576 C CA . GLN D 1 141 ? 6.791 18.581 37.026 1.00 41.57 141 GLN D CA 1
ATOM 4577 C C . GLN D 1 141 ? 7.991 19.343 37.600 1.00 38.20 141 GLN D C 1
ATOM 4578 O O . GLN D 1 141 ? 7.826 20.284 38.376 1.00 36.31 141 GLN D O 1
ATOM 4584 N N . LEU D 1 142 ? 9.197 18.956 37.200 1.00 32.87 142 LEU D N 1
ATOM 4585 C CA . LEU D 1 142 ? 10.390 19.661 37.660 1.00 30.91 142 LEU D CA 1
ATOM 4586 C C . LEU D 1 142 ? 10.372 21.091 37.137 1.00 28.41 142 LEU D C 1
ATOM 4587 O O . LEU D 1 142 ? 10.735 22.045 37.838 1.00 28.72 142 LEU D O 1
ATOM 4592 N N . ARG D 1 143 ? 9.936 21.243 35.895 1.00 31.52 143 ARG D N 1
ATOM 4593 C CA . ARG D 1 143 ? 9.932 22.557 35.271 1.00 33.66 143 ARG D CA 1
ATOM 4594 C C . ARG D 1 143 ? 9.022 23.514 36.050 1.00 31.74 143 ARG D C 1
ATOM 4595 O O . ARG D 1 143 ? 9.334 24.698 36.197 1.00 31.17 143 ARG D O 1
ATOM 4603 N N . ALA D 1 144 ? 7.916 22.992 36.577 1.00 35.39 144 ALA D N 1
ATOM 4604 C CA . ALA D 1 144 ? 7.005 23.810 37.375 1.00 32.26 144 ALA D CA 1
ATOM 4605 C C . ALA D 1 144 ? 7.657 24.236 38.693 1.00 32.70 144 ALA D C 1
ATOM 4606 O O . ALA D 1 144 ? 7.417 25.340 39.172 1.00 32.86 144 ALA D O 1
ATOM 4608 N N . ARG D 1 145 ? 8.491 23.369 39.268 1.00 29.01 145 ARG D N 1
ATOM 4609 C CA . ARG D 1 145 ? 9.269 23.735 40.454 1.00 28.06 145 ARG D CA 1
ATOM 4610 C C . ARG D 1 145 ? 10.264 24.862 40.174 1.00 29.88 145 ARG D C 1
ATOM 4611 O O . ARG D 1 145 ? 10.519 25.702 41.039 1.00 29.54 145 ARG D O 1
ATOM 4619 N N . ILE D 1 146 ? 10.844 24.863 38.977 1.00 26.19 146 ILE D N 1
ATOM 4620 C CA . ILE D 1 146 ? 11.785 25.908 38.590 1.00 27.74 146 ILE D CA 1
ATOM 4621 C C . ILE D 1 146 ? 11.067 27.258 38.469 1.00 30.57 146 ILE D C 1
ATOM 4622 O O . ILE D 1 146 ? 11.549 28.275 38.956 1.00 29.60 146 ILE D O 1
ATOM 4627 N N . VAL D 1 147 ? 9.908 27.258 37.828 1.00 29.51 147 VAL D N 1
ATOM 4628 C CA . VAL D 1 147 ? 9.121 28.481 37.695 1.00 27.79 147 VAL D CA 1
ATOM 4629 C C . VAL D 1 147 ? 8.778 29.063 39.067 1.00 30.52 147 VAL D C 1
ATOM 4630 O O . VAL D 1 147 ? 8.878 30.269 39.280 1.00 32.95 147 VAL D O 1
ATOM 4634 N N . ALA D 1 148 ? 8.368 28.205 39.995 1.00 29.95 148 ALA D N 1
ATOM 4635 C CA . ALA D 1 148 ? 8.066 28.646 41.353 1.00 32.51 148 ALA D CA 1
ATOM 4636 C C . ALA D 1 148 ? 9.307 29.224 42.026 1.00 31.34 148 ALA D C 1
ATOM 4637 O O . ALA D 1 148 ? 9.232 30.213 42.749 1.00 32.45 148 ALA D O 1
ATOM 4639 N N . PHE D 1 149 ? 10.446 28.587 41.790 1.00 28.80 149 PHE D N 1
ATOM 4640 C CA . PHE D 1 149 ? 11.714 29.070 42.310 1.00 26.26 149 PHE D CA 1
ATOM 4641 C C . PHE D 1 149 ? 11.966 30.492 41.795 1.00 31.11 149 PHE D C 1
ATOM 4642 O O . PHE D 1 149 ? 12.282 31.399 42.566 1.00 29.10 149 PHE D O 1
ATOM 4650 N N . GLN D 1 150 ? 11.805 30.682 40.491 1.00 26.90 150 GLN D N 1
ATOM 4651 C CA . GLN D 1 150 ? 11.968 31.996 39.888 1.00 21.90 150 GLN D CA 1
ATOM 4652 C C . GLN D 1 150 ? 10.979 32.993 40.482 1.00 21.42 150 GLN D C 1
ATOM 4653 O O . GLN D 1 150 ? 11.338 34.122 40.812 1.00 23.73 150 GLN D O 1
ATOM 4659 N N . ASP D 1 151 ? 9.726 32.578 40.621 1.00 28.63 151 ASP D N 1
ATOM 4660 C CA . ASP D 1 151 ? 8.724 33.474 41.170 1.00 28.51 151 ASP D CA 1
ATOM 4661 C C . ASP D 1 151 ? 9.103 33.904 42.582 1.00 27.18 151 ASP D C 1
ATOM 4662 O O . ASP D 1 151 ? 8.982 35.069 42.930 1.00 26.69 151 ASP D O 1
ATOM 4667 N N . ARG D 1 152 ? 9.585 32.969 43.393 1.00 27.60 152 ARG D N 1
ATOM 4668 C CA . ARG D 1 152 ? 9.929 33.313 44.770 1.00 28.74 152 ARG D CA 1
ATOM 4669 C C . ARG D 1 152 ? 11.191 34.181 44.896 1.00 31.90 152 ARG D C 1
ATOM 4670 O O . ARG D 1 152 ? 11.360 34.900 45.882 1.00 30.80 152 ARG D O 1
ATOM 4678 N N . LEU D 1 153 ? 12.064 34.138 43.892 1.00 29.17 153 LEU D N 1
ATOM 4679 C CA . LEU D 1 153 ? 13.206 35.048 43.872 1.00 32.19 153 LEU D CA 1
ATOM 4680 C C . LEU D 1 153 ? 12.731 36.502 43.936 1.00 29.19 153 LEU D C 1
ATOM 4681 O O . LEU D 1 153 ? 13.400 37.359 44.511 1.00 26.16 153 LEU D O 1
ATOM 4686 N N . ALA D 1 154 ? 11.573 36.770 43.340 1.00 21.93 154 ALA D N 1
ATOM 4687 C CA . ALA D 1 154 ? 11.045 38.125 43.285 1.00 26.72 154 ALA D CA 1
ATOM 4688 C C . ALA D 1 154 ? 10.637 38.612 44.669 1.00 28.29 154 ALA D C 1
ATOM 4689 O O . ALA D 1 154 ? 10.801 39.784 45.000 1.00 26.43 154 ALA D O 1
ATOM 4691 N N . ASP D 1 155 ? 10.103 37.710 45.482 1.00 25.83 155 ASP D N 1
ATOM 4692 C CA . ASP D 1 155 ? 9.673 38.079 46.826 1.00 31.07 155 ASP D CA 1
ATOM 4693 C C . ASP D 1 155 ? 10.854 38.516 47.693 1.00 29.71 155 ASP D C 1
ATOM 4694 O O . ASP D 1 155 ? 10.740 39.446 48.490 1.00 32.66 155 ASP D O 1
ATOM 4699 N N . VAL D 1 156 ? 11.987 37.845 47.531 1.00 23.81 156 VAL D N 1
ATOM 4700 C CA . VAL D 1 156 ? 13.209 38.229 48.233 1.00 27.82 156 VAL D CA 1
ATOM 4701 C C . VAL D 1 156 ? 13.621 39.672 47.904 1.00 28.58 156 VAL D C 1
ATOM 4702 O O . VAL D 1 156 ? 14.059 40.427 48.779 1.00 27.01 156 VAL D O 1
ATOM 4706 N N . VAL D 1 157 ? 13.494 40.050 46.638 1.00 28.21 157 VAL D N 1
ATOM 4707 C CA . VAL D 1 157 ? 13.851 41.407 46.231 1.00 25.21 157 VAL D CA 1
ATOM 4708 C C . VAL D 1 157 ? 12.974 42.439 46.934 1.00 27.91 157 VAL D C 1
ATOM 4709 O O . VAL D 1 157 ? 13.441 43.517 47.293 1.00 27.56 157 VAL D O 1
ATOM 4713 N N . ALA D 1 158 ? 11.707 42.103 47.146 1.00 29.21 158 ALA D N 1
ATOM 4714 C CA . ALA D 1 158 ? 10.809 43.012 47.848 1.00 28.33 158 ALA D CA 1
ATOM 4715 C C . ALA D 1 158 ? 11.318 43.308 49.256 1.00 25.41 158 ALA D C 1
ATOM 4716 O O . ALA D 1 158 ? 11.259 44.448 49.716 1.00 27.09 158 ALA D O 1
ATOM 4718 N N . ALA D 1 159 ? 11.813 42.280 49.939 1.00 25.54 159 ALA D N 1
ATOM 4719 C CA . ALA D 1 159 ? 12.376 42.456 51.275 1.00 28.66 159 ALA D CA 1
ATOM 4720 C C . ALA D 1 159 ? 13.658 43.292 51.243 1.00 31.14 159 ALA D C 1
ATOM 4721 O O . ALA D 1 159 ? 13.892 44.125 52.125 1.00 29.11 159 ALA D O 1
ATOM 4723 N N . LYS D 1 160 ? 14.494 43.056 50.236 1.00 28.66 160 LYS D N 1
ATOM 4724 C CA . LYS D 1 160 ? 15.711 43.847 50.066 1.00 28.20 160 LYS D CA 1
ATOM 4725 C C . LYS D 1 160 ? 15.365 45.315 49.842 1.00 29.63 160 LYS D C 1
ATOM 4726 O O . LYS D 1 160 ? 16.019 46.208 50.381 1.00 28.71 160 LYS D O 1
ATOM 4732 N N . ASP D 1 161 ? 14.331 45.562 49.044 1.00 27.78 161 ASP D N 1
ATOM 4733 C CA . ASP D 1 161 ? 13.904 46.931 48.776 1.00 24.21 161 ASP D CA 1
ATOM 4734 C C . ASP D 1 161 ? 13.450 47.602 50.070 1.00 27.34 161 ASP D C 1
ATOM 4735 O O . ASP D 1 161 ? 13.757 48.768 50.310 1.00 27.85 161 ASP D O 1
ATOM 4740 N N . ALA D 1 162 ? 12.723 46.855 50.900 1.00 29.84 162 ALA D N 1
ATOM 4741 C CA . ALA D 1 162 ? 12.276 47.359 52.195 1.00 29.25 162 ALA D CA 1
ATOM 4742 C C . ALA D 1 162 ? 13.482 47.755 53.045 1.00 32.41 162 ALA D C 1
ATOM 4743 O O . ALA D 1 162 ? 13.497 48.813 53.680 1.00 33.85 162 ALA D O 1
ATOM 4745 N N . GLU D 1 163 ? 14.493 46.893 53.049 1.00 32.29 163 GLU D N 1
ATOM 4746 C CA . GLU D 1 163 ? 15.734 47.173 53.760 1.00 29.22 163 GLU D CA 1
ATOM 4747 C C . GLU D 1 163 ? 16.401 48.450 53.246 1.00 33.71 163 GLU D C 1
ATOM 4748 O O . GLU D 1 163 ? 16.948 49.234 54.027 1.00 35.42 163 GLU D O 1
ATOM 4754 N N . LEU D 1 164 ? 16.357 48.656 51.932 1.00 30.68 164 LEU D N 1
ATOM 4755 C CA . LEU D 1 164 ? 16.964 49.837 51.319 1.00 29.02 164 LEU D CA 1
ATOM 4756 C C . LEU D 1 164 ? 16.263 51.146 51.698 1.00 32.44 164 LEU D C 1
ATOM 4757 O O . LEU D 1 164 ? 16.922 52.173 51.882 1.00 34.00 164 LEU D O 1
ATOM 4762 N N . GLN D 1 165 ? 14.934 51.118 51.793 1.00 30.23 165 GLN D N 1
ATOM 4763 C CA . GLN D 1 165 ? 14.197 52.310 52.195 1.00 34.14 165 GLN D CA 1
ATOM 4764 C C . GLN D 1 165 ? 14.635 52.729 53.592 1.00 40.57 165 GLN D C 1
ATOM 4765 O O . GLN D 1 165 ? 14.806 53.915 53.876 1.00 39.54 165 GLN D O 1
ATOM 4771 N N . ARG D 1 166 ? 14.829 51.744 54.461 1.00 44.95 166 ARG D N 1
ATOM 4772 C CA . ARG D 1 166 ? 15.291 52.002 55.818 1.00 49.67 166 ARG D CA 1
ATOM 4773 C C . ARG D 1 166 ? 16.680 52.640 55.805 1.00 52.00 166 ARG D C 1
ATOM 4774 O O . ARG D 1 166 ? 16.925 53.627 56.497 1.00 58.08 166 ARG D O 1
ATOM 4782 N N . LEU D 1 167 ? 17.585 52.078 55.007 1.00 46.45 167 LEU D N 1
ATOM 4783 C CA . LEU D 1 167 ? 18.950 52.585 54.912 1.00 42.47 167 LEU D CA 1
ATOM 4784 C C . LEU D 1 167 ? 19.000 54.003 54.347 1.00 44.86 167 LEU D C 1
ATOM 4785 O O . LEU D 1 167 ? 19.775 54.836 54.812 1.00 49.28 167 LEU D O 1
ATOM 4790 N N . ALA D 1 168 ? 18.172 54.274 53.345 1.00 41.93 168 ALA D N 1
ATOM 4791 C CA . ALA D 1 168 ? 18.182 55.575 52.683 1.00 47.04 168 ALA D CA 1
ATOM 4792 C C . ALA D 1 168 ? 17.804 56.709 53.638 1.00 51.86 168 ALA D C 1
ATOM 4793 O O . ALA D 1 168 ? 16.815 56.617 54.369 1.00 57.65 168 ALA D O 1
#

Radius of gyration: 28.13 Å; Cα contacts (8 Å, |Δi|>4): 1651; chains: 4; bounding box: 74×75×54 Å

Sequence (669 aa):
ERPRVGVIMGSDSDWPVMADAAAALAEFDIPAEVRVVSAHRTPEAMMFSYARGAAARRGLEVIIAGAGGAAHLPGMVAAATPLPVIGVPVPLGRLDGLDSLLSIVQMPAGVPVATVSIGGAGNAGLLAVRMLGAANPQLRARIVAFQDRLADVVAAKDAELQRLAGRPRVGVIMGSDSDWPVMADAAAALAEFDIPAEVRVVSAHRTPEAMMFSYARGAAARGLEVIIAGAGGAAHLPGMVAAATPLPVIGVPVPLGRLDGLDSLLSIVQMPAGVPVATVSIGGAGNAGLLAVRMLGAANPQLRARIVAFQDRLADVVAAKDAELQRLAGKLTRAGERPRVGVIMGSDSDWPVMADAAAALAEFDIPAEVRVVSAHRTPEAMMFSSYARGAAARGLEVIIAGAGGAAHLPGMVAAATPLPVIGVPVPLGRLDGLDSLLSSIVQMPAGVPVATVSIGGAGNAGLLAVRMLGAANPQLRARIVAFQDRLADVVAAKDAELQRLAGKLTRMTPAGERPRVGVIMGSDSDWPVMADAAAALAEFDIPAEVRVVSAHRRTPEAMMFSYARGAAARGLEVIIAGAGGAAHLPGMVAAATPLPVIGVPVPLGRLDGLDSLLSSIVQMPAGVPVATVSIGGAGNAGLLAVRMLGAANPQLRARIVAFQDRLADVVAAKDAELQRLA